Protein AF-A0A972RUY9-F1 (afdb_monomer_lite)

Radius of gyration: 34.72 Å; chains: 1; bounding box: 82×69×97 Å

Structure (mmCIF, N/CA/C/O backbone):
data_AF-A0A972RUY9-F1
#
_entry.id   AF-A0A972RUY9-F1
#
loop_
_atom_site.group_PDB
_atom_site.id
_atom_site.type_symbol
_atom_site.label_atom_id
_atom_site.label_alt_id
_atom_site.label_comp_id
_atom_site.label_asym_id
_atom_site.label_entity_id
_atom_site.label_seq_id
_atom_site.pdbx_PDB_ins_code
_atom_site.Cartn_x
_atom_site.Cartn_y
_atom_site.Cartn_z
_atom_site.occupancy
_atom_site.B_iso_or_equiv
_atom_site.auth_seq_id
_atom_site.auth_comp_id
_atom_site.auth_asym_id
_atom_site.auth_atom_id
_atom_site.pdbx_PDB_model_num
ATOM 1 N N . MET A 1 1 ? 33.510 -17.857 -9.169 1.00 31.09 1 MET A N 1
ATOM 2 C CA . MET A 1 1 ? 32.583 -18.906 -9.642 1.00 31.09 1 MET A CA 1
ATOM 3 C C . MET A 1 1 ? 31.710 -18.471 -10.835 1.00 31.09 1 MET A C 1
ATOM 5 O O . MET A 1 1 ? 30.741 -19.145 -11.116 1.00 31.09 1 MET A O 1
ATOM 9 N N . LEU A 1 2 ? 32.041 -17.381 -11.554 1.00 25.84 2 LEU A N 1
ATOM 10 C CA . LEU A 1 2 ? 31.354 -16.941 -12.793 1.00 25.84 2 LEU A CA 1
ATOM 11 C C . LEU A 1 2 ? 32.218 -17.132 -14.059 1.00 25.84 2 LEU A C 1
ATOM 13 O O . LEU A 1 2 ? 31.739 -16.978 -15.173 1.00 25.84 2 LEU A O 1
ATOM 17 N N . LEU A 1 3 ? 33.503 -17.462 -13.887 1.00 27.72 3 LEU A N 1
ATOM 18 C CA . LEU A 1 3 ? 34.463 -17.673 -14.979 1.00 27.72 3 LEU A CA 1
ATOM 19 C C . LEU A 1 3 ? 34.591 -19.149 -15.393 1.00 27.72 3 LEU A C 1
ATOM 21 O O . LEU A 1 3 ? 35.039 -19.421 -16.500 1.00 27.72 3 LEU A O 1
ATOM 25 N N . GLU A 1 4 ? 34.181 -20.097 -14.544 1.00 27.47 4 GLU A N 1
ATOM 26 C CA . GLU A 1 4 ? 34.282 -21.536 -14.849 1.00 27.47 4 GLU A CA 1
ATOM 27 C C . GLU A 1 4 ? 33.115 -22.063 -15.697 1.00 27.47 4 GLU A C 1
ATOM 29 O O . GLU A 1 4 ? 33.315 -22.981 -16.488 1.00 27.47 4 GLU A O 1
ATOM 34 N N . GLU A 1 5 ? 31.929 -21.447 -15.643 1.00 30.69 5 GLU A N 1
ATOM 35 C CA . GLU A 1 5 ? 30.787 -21.861 -16.480 1.00 30.69 5 GLU A CA 1
ATOM 36 C C . GLU A 1 5 ? 30.923 -21.439 -17.953 1.00 30.69 5 GLU A C 1
ATOM 38 O O . GLU A 1 5 ? 30.366 -22.091 -18.835 1.00 30.69 5 GLU A O 1
ATOM 43 N N . ALA A 1 6 ? 31.738 -20.422 -18.259 1.00 30.80 6 ALA A N 1
ATOM 44 C CA . ALA A 1 6 ? 32.006 -20.014 -19.641 1.00 30.80 6 ALA A CA 1
ATOM 45 C C . ALA A 1 6 ? 32.796 -21.078 -20.434 1.00 30.80 6 ALA A C 1
ATOM 47 O O . ALA A 1 6 ? 32.641 -21.179 -21.649 1.00 30.80 6 ALA A O 1
ATOM 48 N N . ASN A 1 7 ? 33.594 -21.913 -19.755 1.00 29.72 7 ASN A N 1
ATOM 49 C CA . ASN A 1 7 ? 34.344 -22.997 -20.397 1.00 29.72 7 ASN A CA 1
ATOM 50 C C . ASN A 1 7 ? 33.511 -24.272 -20.612 1.00 29.72 7 ASN A C 1
ATOM 52 O O . ASN A 1 7 ? 33.866 -25.086 -21.462 1.00 29.72 7 ASN A O 1
ATOM 56 N N . ALA A 1 8 ? 32.394 -24.454 -19.900 1.00 31.39 8 ALA A N 1
ATOM 57 C CA . ALA A 1 8 ? 31.561 -25.652 -20.040 1.00 31.39 8 ALA A CA 1
ATOM 58 C C . ALA A 1 8 ? 30.694 -25.633 -21.318 1.00 31.39 8 ALA A C 1
ATOM 60 O O . ALA A 1 8 ? 30.441 -26.683 -21.913 1.00 31.39 8 ALA A O 1
ATOM 61 N N . LEU A 1 9 ? 30.319 -24.441 -21.802 1.00 35.56 9 LEU A N 1
ATOM 62 C CA . LEU A 1 9 ? 29.545 -24.243 -23.040 1.00 35.56 9 LEU A CA 1
ATOM 63 C C . LEU A 1 9 ? 30.316 -24.592 -24.329 1.00 35.56 9 LEU A C 1
ATOM 65 O O . LEU A 1 9 ? 29.702 -24.768 -25.378 1.00 35.56 9 LEU A O 1
ATOM 69 N N . MET A 1 10 ? 31.641 -24.751 -24.257 1.00 33.53 10 MET A N 1
ATOM 70 C CA . MET A 1 10 ? 32.507 -25.098 -25.396 1.00 33.53 10 MET A CA 1
ATOM 71 C C . MET A 1 10 ? 32.479 -26.591 -25.779 1.00 33.53 10 MET A C 1
ATOM 73 O O . MET A 1 10 ? 33.136 -26.980 -26.741 1.00 33.53 10 MET A O 1
ATOM 77 N N . SER A 1 11 ? 31.750 -27.441 -25.044 1.00 29.92 11 SER A N 1
ATOM 78 C CA . SER A 1 11 ? 31.793 -28.905 -25.222 1.00 29.92 11 SER A CA 1
ATOM 79 C C . SER A 1 11 ? 30.543 -29.535 -25.852 1.00 29.92 11 SER A C 1
ATOM 81 O O . SER A 1 11 ? 30.475 -30.757 -25.977 1.00 29.92 11 SER A O 1
ATOM 83 N N . SER A 1 12 ? 29.566 -28.736 -26.300 1.00 29.39 12 SER A N 1
ATOM 84 C CA . SER A 1 12 ? 28.441 -29.270 -27.082 1.00 29.39 12 SER A CA 1
ATOM 85 C C . SER A 1 12 ? 28.885 -29.566 -28.524 1.00 29.39 12 SER A C 1
ATOM 87 O O . SER A 1 12 ? 29.447 -28.679 -29.170 1.00 29.39 12 SER A O 1
ATOM 89 N N . PRO A 1 13 ? 28.595 -30.756 -29.088 1.00 32.22 13 PRO A N 1
ATOM 90 C CA . PRO A 1 13 ? 28.830 -31.064 -30.502 1.00 32.22 13 PRO A CA 1
ATOM 91 C C . PRO A 1 13 ? 28.149 -30.084 -31.476 1.00 32.22 13 PRO A C 1
ATOM 93 O O . PRO A 1 13 ? 28.573 -29.971 -32.624 1.00 32.22 13 PRO A O 1
ATOM 96 N N . GLU A 1 14 ? 27.142 -29.328 -31.022 1.00 35.09 14 GLU A N 1
ATOM 97 C CA . GLU A 1 14 ? 26.501 -28.261 -31.804 1.00 35.09 14 GLU A CA 1
ATOM 98 C C . GLU A 1 14 ? 27.379 -27.001 -31.942 1.00 35.09 14 GLU A C 1
ATOM 100 O O . GLU A 1 14 ? 27.220 -26.245 -32.898 1.00 35.09 14 GLU A O 1
ATOM 105 N N . ALA A 1 15 ? 28.353 -26.785 -31.048 1.00 38.06 15 ALA A N 1
ATOM 106 C CA . ALA A 1 15 ? 29.253 -25.629 -31.090 1.00 38.06 15 ALA A CA 1
ATOM 107 C C . ALA A 1 15 ? 30.312 -25.732 -32.205 1.00 38.06 15 ALA A C 1
ATOM 109 O O . ALA A 1 15 ? 30.800 -24.716 -32.699 1.00 38.06 15 ALA A O 1
ATOM 110 N N . ILE A 1 16 ? 30.644 -26.949 -32.650 1.00 30.31 16 ILE A N 1
ATOM 111 C CA . ILE A 1 16 ? 31.709 -27.184 -33.640 1.00 30.31 16 ILE A CA 1
ATOM 112 C C . ILE A 1 16 ? 31.227 -26.891 -35.074 1.00 30.31 16 ILE A C 1
ATOM 114 O O . ILE A 1 16 ? 32.028 -26.512 -35.927 1.00 30.31 16 ILE A O 1
ATOM 118 N N . ALA A 1 17 ? 29.917 -26.947 -35.343 1.00 29.67 17 ALA A N 1
ATOM 119 C CA . ALA A 1 17 ? 29.358 -26.577 -36.649 1.00 29.67 17 ALA A CA 1
ATOM 120 C C . ALA A 1 17 ? 29.263 -25.050 -36.877 1.00 29.67 17 ALA A C 1
ATOM 122 O O . ALA A 1 17 ? 29.143 -24.607 -38.018 1.00 29.67 17 ALA A O 1
ATOM 123 N N . TYR A 1 18 ? 29.374 -24.235 -35.821 1.00 35.00 18 TYR A N 1
ATOM 124 C CA . TYR A 1 18 ? 29.310 -22.764 -35.884 1.00 35.00 18 TYR A CA 1
ATOM 125 C C . TYR A 1 18 ? 30.666 -22.080 -36.157 1.00 35.00 18 TYR A C 1
ATOM 127 O O . TYR A 1 18 ? 30.738 -20.854 -36.256 1.00 35.00 18 TYR A O 1
ATOM 135 N N . ALA A 1 19 ? 31.753 -22.843 -36.303 1.00 28.08 19 ALA A N 1
ATOM 136 C CA . ALA A 1 19 ? 33.115 -22.304 -36.311 1.00 28.08 19 ALA A CA 1
ATOM 137 C C . ALA A 1 19 ? 33.636 -21.787 -37.673 1.00 28.08 19 ALA A C 1
ATOM 139 O O . ALA A 1 19 ? 34.748 -21.268 -37.719 1.00 28.08 19 ALA A O 1
ATOM 140 N N . VAL A 1 20 ? 32.880 -21.882 -38.779 1.00 32.59 20 VAL A N 1
ATOM 141 C CA . VAL A 1 20 ? 33.387 -21.503 -40.128 1.00 32.59 20 VAL A CA 1
ATOM 142 C C . VAL A 1 20 ? 32.794 -20.188 -40.676 1.00 32.59 20 VAL A C 1
ATOM 144 O O . VAL A 1 20 ? 33.172 -19.727 -41.747 1.00 32.59 20 VAL A O 1
ATOM 147 N N . ALA A 1 21 ? 31.951 -19.495 -39.909 1.00 33.62 21 ALA A N 1
ATOM 148 C CA . ALA A 1 21 ? 31.555 -18.107 -40.181 1.00 33.62 21 ALA A CA 1
ATOM 149 C C . ALA A 1 21 ? 31.358 -17.359 -38.853 1.00 33.62 21 ALA A C 1
ATOM 151 O O . ALA A 1 21 ? 30.263 -16.922 -38.503 1.00 33.62 21 ALA A O 1
ATOM 152 N N . SER A 1 22 ? 32.411 -17.304 -38.036 1.00 36.72 22 SER A N 1
ATOM 153 C CA . SER A 1 22 ? 32.317 -16.788 -36.672 1.00 36.72 22 SER A CA 1
ATOM 154 C C . SER A 1 22 ? 32.218 -15.259 -36.663 1.00 36.72 22 SER A C 1
ATOM 156 O O . SER A 1 22 ? 33.230 -14.553 -36.676 1.00 36.72 22 SER A O 1
ATOM 158 N N . PHE A 1 23 ? 30.989 -14.744 -36.579 1.00 41.22 23 PHE A N 1
ATOM 159 C CA . PHE A 1 23 ? 30.731 -13.451 -35.947 1.00 41.22 23 PHE A CA 1
ATOM 160 C C . PHE A 1 23 ? 31.454 -13.426 -34.586 1.00 41.22 23 PHE A C 1
ATOM 162 O O . PHE A 1 23 ? 31.333 -14.390 -33.825 1.00 41.22 23 PHE A O 1
ATOM 169 N N . PRO A 1 24 ? 32.219 -12.372 -34.248 1.00 39.03 24 PRO A N 1
ATOM 170 C CA . PRO A 1 24 ? 32.956 -12.332 -32.995 1.00 39.03 24 PRO A CA 1
ATOM 171 C C . PRO A 1 24 ? 31.986 -12.440 -31.813 1.00 39.03 24 PRO A C 1
ATOM 173 O O . PRO A 1 24 ? 31.132 -11.565 -31.605 1.00 39.03 24 PRO A O 1
ATOM 176 N N . MET A 1 25 ? 32.157 -13.532 -31.058 1.00 41.66 25 MET A N 1
ATOM 177 C CA . MET A 1 25 ? 31.460 -13.891 -29.822 1.00 41.66 25 MET A CA 1
ATOM 178 C C . MET A 1 25 ? 31.017 -12.663 -29.017 1.00 41.66 25 MET A C 1
ATOM 180 O O . MET A 1 25 ? 31.740 -11.675 -28.839 1.00 41.66 25 MET A O 1
ATOM 184 N N . LEU A 1 26 ? 29.787 -12.714 -28.522 1.00 44.06 26 LEU A N 1
ATOM 185 C CA . LEU A 1 26 ? 29.166 -11.690 -27.691 1.00 44.06 26 LEU A CA 1
ATOM 186 C C . LEU A 1 26 ? 29.838 -11.646 -26.305 1.00 44.06 26 LEU A C 1
ATOM 188 O O . LEU A 1 26 ? 29.294 -12.136 -25.331 1.00 44.06 26 LEU A O 1
ATOM 192 N N . VAL A 1 27 ? 31.030 -11.043 -26.209 1.00 40.34 27 VAL A N 1
ATOM 193 C CA . VAL A 1 27 ? 31.776 -10.868 -24.941 1.00 40.34 27 VAL A CA 1
ATOM 194 C C . VAL A 1 27 ? 30.997 -10.029 -23.910 1.00 40.34 27 VAL A C 1
ATOM 196 O O . VAL A 1 27 ? 31.255 -10.118 -22.718 1.00 40.34 27 VAL A O 1
ATOM 199 N N . ASN A 1 28 ? 29.985 -9.271 -24.341 1.00 42.72 28 ASN A N 1
ATOM 200 C CA . ASN A 1 28 ? 29.025 -8.630 -23.449 1.00 42.72 28 ASN A CA 1
ATOM 201 C C . ASN A 1 28 ? 27.665 -9.310 -23.583 1.00 42.72 28 ASN A C 1
ATOM 203 O O . ASN A 1 28 ? 26.848 -8.906 -24.410 1.00 42.72 28 ASN A O 1
ATOM 207 N N . ILE A 1 29 ? 27.458 -10.338 -22.769 1.00 50.31 29 ILE A N 1
ATOM 208 C CA . ILE A 1 29 ? 26.248 -11.161 -22.781 1.00 50.31 29 ILE A CA 1
ATOM 209 C C . ILE A 1 29 ? 25.020 -10.330 -22.373 1.00 50.31 29 ILE A C 1
ATOM 211 O O . ILE A 1 29 ? 23.941 -10.584 -22.887 1.00 50.31 29 ILE A O 1
ATOM 215 N N . TYR A 1 30 ? 25.183 -9.279 -21.557 1.00 50.47 30 TYR A N 1
ATOM 216 C CA . TYR A 1 30 ? 24.085 -8.431 -21.084 1.00 50.47 30 TYR A CA 1
ATOM 217 C C . TYR A 1 30 ? 24.137 -7.005 -21.658 1.00 50.47 30 TYR A C 1
ATOM 219 O O . TYR A 1 30 ? 25.187 -6.354 -21.763 1.00 50.47 30 TYR A O 1
ATOM 227 N N . ALA A 1 31 ? 22.968 -6.522 -22.076 1.00 52.47 31 ALA A N 1
ATOM 228 C CA . ALA A 1 31 ? 22.729 -5.136 -22.434 1.00 52.47 31 ALA A CA 1
ATOM 229 C C . ALA A 1 31 ? 22.052 -4.440 -21.245 1.00 52.47 31 ALA A C 1
ATOM 231 O O . ALA A 1 31 ? 20.879 -4.680 -20.984 1.00 52.47 31 ALA A O 1
ATOM 232 N N . ASP A 1 32 ? 22.822 -3.623 -20.531 1.00 59.75 32 ASP A N 1
ATOM 233 C CA . ASP A 1 32 ? 22.400 -2.896 -19.326 1.00 59.75 32 ASP A CA 1
ATOM 234 C C . ASP A 1 32 ? 21.688 -1.566 -19.673 1.00 59.75 32 ASP A C 1
ATOM 236 O O . ASP A 1 32 ? 22.369 -0.683 -20.219 1.00 59.75 32 ASP A O 1
ATOM 240 N N . PRO A 1 33 ? 20.361 -1.424 -19.452 1.00 64.12 33 PRO A N 1
ATOM 241 C CA . PRO A 1 33 ? 19.615 -0.177 -19.678 1.00 64.12 33 PRO A CA 1
ATOM 242 C C . PRO A 1 33 ? 19.889 0.886 -18.598 1.00 64.12 33 PRO A C 1
ATOM 244 O O . PRO A 1 33 ? 20.401 0.568 -17.524 1.00 64.12 33 PRO A O 1
ATOM 247 N N . ILE A 1 34 ? 19.546 2.155 -18.847 1.00 72.88 34 ILE A N 1
ATOM 248 C CA . ILE A 1 34 ? 19.753 3.233 -17.856 1.00 72.88 34 ILE A CA 1
ATOM 249 C C . ILE A 1 34 ? 18.819 3.030 -16.655 1.00 72.88 34 ILE A C 1
ATOM 251 O O . ILE A 1 34 ? 19.239 3.143 -15.500 1.00 72.88 34 ILE A O 1
ATOM 255 N N . LEU A 1 35 ? 17.574 2.625 -16.917 1.00 78.56 35 LEU A N 1
ATOM 256 C CA . LEU A 1 35 ? 16.583 2.284 -15.900 1.00 78.56 35 LEU A CA 1
ATOM 257 C C . LEU A 1 35 ? 16.846 0.924 -15.232 1.00 78.56 35 LEU A C 1
ATOM 259 O O . LEU A 1 35 ? 16.070 0.489 -14.390 1.00 78.56 35 LEU A O 1
ATOM 263 N N . GLN A 1 36 ? 17.958 0.238 -15.511 1.00 77.19 36 GLN A N 1
ATOM 264 C CA . GLN A 1 36 ? 18.258 -1.039 -14.853 1.00 77.19 36 GLN A CA 1
ATOM 265 C C . GLN A 1 36 ? 18.349 -0.920 -13.332 1.00 77.19 36 GLN A C 1
ATOM 267 O O . GLN A 1 36 ? 18.000 -1.860 -12.628 1.00 77.19 36 GLN A O 1
ATOM 272 N N . LYS A 1 37 ? 18.785 0.231 -12.808 1.00 79.56 37 LYS A N 1
ATOM 273 C CA . LYS A 1 37 ? 18.912 0.453 -11.358 1.00 79.56 37 LYS A CA 1
ATOM 274 C C . LYS A 1 37 ? 17.586 0.305 -10.610 1.00 79.56 37 LYS A C 1
ATOM 276 O O . LYS A 1 37 ? 17.582 -0.096 -9.451 1.00 79.56 37 LYS A O 1
ATOM 281 N N . ILE A 1 38 ? 16.472 0.600 -11.278 1.00 82.25 38 ILE A N 1
ATOM 282 C CA . ILE A 1 38 ? 15.129 0.489 -10.700 1.00 82.25 38 ILE A CA 1
ATOM 283 C C . ILE A 1 38 ? 14.490 -0.888 -10.930 1.00 82.25 38 ILE A C 1
ATOM 285 O O . ILE A 1 38 ? 13.403 -1.158 -10.418 1.00 82.25 38 ILE A O 1
ATOM 289 N N . VAL A 1 39 ? 15.157 -1.772 -11.679 1.00 83.19 39 VAL A N 1
ATOM 290 C CA . VAL A 1 39 ? 14.651 -3.093 -12.058 1.00 83.19 39 VAL A CA 1
ATOM 291 C C . VAL A 1 39 ? 15.467 -4.177 -11.366 1.00 83.19 39 VAL A C 1
ATOM 293 O O . VAL A 1 39 ? 16.694 -4.191 -11.403 1.00 83.19 39 VAL A O 1
ATOM 296 N N . THR A 1 40 ? 14.792 -5.157 -10.772 1.00 83.25 40 THR A N 1
ATOM 297 C CA . THR A 1 40 ? 15.484 -6.360 -10.292 1.00 83.25 40 THR A CA 1
ATOM 298 C C . THR A 1 40 ? 15.693 -7.314 -11.465 1.00 83.25 40 THR A C 1
ATOM 300 O O . THR A 1 40 ? 14.725 -7.733 -12.097 1.00 83.25 40 THR A O 1
ATOM 303 N N . VAL A 1 41 ? 16.943 -7.653 -11.781 1.00 81.88 41 VAL A N 1
ATOM 304 C CA . VAL A 1 41 ? 17.268 -8.561 -12.892 1.00 81.88 41 VAL A CA 1
ATOM 305 C C . VAL A 1 41 ? 17.397 -9.991 -12.386 1.00 81.88 41 VAL A C 1
ATOM 307 O O . VAL A 1 41 ? 18.144 -10.250 -11.444 1.00 81.88 41 VAL A O 1
ATOM 310 N N . TYR A 1 42 ? 16.696 -10.922 -13.030 1.00 81.56 42 TYR A N 1
ATOM 311 C CA . TYR A 1 42 ? 16.734 -12.339 -12.697 1.00 81.56 42 TYR A CA 1
ATOM 312 C C . TYR A 1 42 ? 17.019 -13.197 -13.938 1.00 81.56 42 TYR A C 1
ATOM 314 O O . TYR A 1 42 ? 16.192 -13.233 -14.854 1.00 81.56 42 TYR A O 1
ATOM 322 N N . PRO A 1 43 ? 18.173 -13.882 -14.009 1.00 80.69 43 PRO A N 1
ATOM 323 C CA . PRO A 1 43 ? 18.443 -14.836 -15.076 1.00 80.69 43 PRO A CA 1
ATOM 324 C C . PRO A 1 43 ? 17.638 -16.127 -14.860 1.00 80.69 43 PRO A C 1
ATOM 326 O O . PRO A 1 43 ? 17.496 -16.599 -13.733 1.00 80.69 43 PRO A O 1
ATOM 329 N N . THR A 1 44 ? 17.114 -16.705 -15.940 1.00 78.31 44 THR A N 1
ATOM 330 C CA . THR A 1 44 ? 16.403 -17.992 -15.928 1.00 78.31 44 THR A CA 1
ATOM 331 C C . THR A 1 44 ? 16.886 -18.869 -17.074 1.00 78.31 44 THR A C 1
ATOM 333 O O . THR A 1 44 ? 17.113 -18.376 -18.172 1.00 78.31 44 THR A O 1
ATOM 336 N N . ASP A 1 45 ? 16.955 -20.180 -16.850 1.00 76.81 45 ASP A N 1
ATOM 337 C CA . ASP A 1 45 ? 17.234 -21.172 -17.900 1.00 76.81 45 ASP A CA 1
ATOM 338 C C . ASP A 1 45 ? 15.951 -21.741 -18.525 1.00 76.81 45 ASP A C 1
ATOM 340 O O . ASP A 1 45 ? 15.990 -22.655 -19.353 1.00 76.81 45 ASP A O 1
ATOM 344 N N . LYS A 1 46 ? 14.784 -21.227 -18.120 1.00 79.56 46 LYS A N 1
ATOM 345 C CA . LYS A 1 46 ? 13.471 -21.677 -18.594 1.00 79.56 46 LYS A CA 1
ATOM 346 C C . LYS A 1 46 ? 12.711 -20.531 -19.265 1.00 79.56 46 LYS A C 1
ATOM 348 O O . LYS A 1 46 ? 12.683 -19.438 -18.698 1.00 79.56 46 LYS A O 1
ATOM 353 N N . PRO A 1 47 ? 12.034 -20.786 -20.403 1.00 78.38 47 PRO A N 1
ATOM 354 C CA . PRO A 1 47 ? 11.243 -19.772 -21.103 1.00 78.38 47 PRO A CA 1
ATOM 355 C C . PRO A 1 47 ? 9.976 -19.379 -20.334 1.00 78.38 47 PRO A C 1
ATOM 357 O O . PRO A 1 47 ? 9.467 -18.284 -20.524 1.00 78.38 47 PRO A O 1
ATOM 360 N N . VAL A 1 48 ? 9.474 -20.244 -19.447 1.00 82.94 48 VAL A N 1
ATOM 361 C CA . VAL A 1 48 ? 8.304 -19.967 -18.605 1.00 82.94 48 VAL A CA 1
ATOM 362 C C . VAL A 1 48 ? 8.682 -20.133 -17.138 1.00 82.94 48 VAL A C 1
ATOM 364 O O . VAL A 1 48 ? 9.317 -21.124 -16.763 1.00 82.94 48 VAL A O 1
ATOM 367 N N . MET A 1 49 ? 8.286 -19.166 -16.312 1.00 81.94 49 MET A N 1
ATOM 368 C CA . MET A 1 49 ? 8.541 -19.153 -14.873 1.00 81.94 49 MET A CA 1
ATOM 369 C C . MET A 1 49 ? 7.302 -18.687 -14.110 1.00 81.94 49 MET A C 1
ATOM 371 O O . MET A 1 49 ? 6.701 -17.677 -14.457 1.00 81.94 49 MET A O 1
ATOM 375 N N . SER A 1 50 ? 6.968 -19.382 -13.025 1.00 82.38 50 SER A N 1
ATOM 376 C CA . SER A 1 50 ? 5.919 -18.961 -12.095 1.00 82.38 50 SER A CA 1
ATOM 377 C C . SER A 1 50 ? 6.547 -18.259 -10.894 1.00 82.38 50 SER A C 1
ATOM 379 O O . SER A 1 50 ? 7.396 -18.831 -10.206 1.00 82.38 50 SER A O 1
ATOM 381 N N . ILE A 1 51 ? 6.123 -17.029 -10.615 1.00 81.38 51 ILE A N 1
ATOM 382 C CA . ILE A 1 51 ? 6.587 -16.240 -9.471 1.00 81.38 51 ILE A CA 1
ATOM 383 C C . ILE A 1 51 ? 5.552 -16.360 -8.349 1.00 81.38 51 ILE A C 1
ATOM 385 O O . ILE A 1 51 ? 4.474 -15.763 -8.451 1.00 81.38 51 ILE A O 1
ATOM 389 N N . PRO A 1 52 ? 5.846 -17.098 -7.262 1.00 74.69 52 PRO A N 1
ATOM 390 C CA . PRO A 1 52 ? 4.930 -17.201 -6.141 1.00 74.69 52 PRO A CA 1
ATOM 391 C C . PRO A 1 52 ? 4.953 -15.921 -5.301 1.00 74.69 52 PRO A C 1
ATOM 393 O O . PRO A 1 52 ? 6.003 -15.438 -4.866 1.00 74.69 52 PRO A O 1
ATOM 396 N N . ARG A 1 53 ? 3.766 -15.408 -4.995 1.00 71.69 53 ARG A N 1
ATOM 397 C CA . ARG A 1 53 ? 3.540 -14.339 -4.028 1.00 71.69 53 ARG A CA 1
ATOM 398 C C . ARG A 1 53 ? 2.766 -14.882 -2.856 1.00 71.69 53 ARG A C 1
ATOM 400 O O . ARG A 1 53 ? 1.624 -15.320 -2.973 1.00 71.69 53 ARG A O 1
ATOM 407 N N . LEU A 1 54 ? 3.395 -14.795 -1.696 1.00 71.06 54 LEU A N 1
ATOM 408 C CA . LEU A 1 54 ? 2.738 -15.114 -0.449 1.00 71.06 54 LEU A CA 1
ATOM 409 C C . LEU A 1 54 ? 2.179 -13.824 0.146 1.00 71.06 54 LEU A C 1
ATOM 411 O O . LEU A 1 54 ? 2.930 -12.938 0.557 1.00 71.06 54 LEU A O 1
ATOM 415 N N . ARG A 1 55 ? 0.851 -13.711 0.164 1.00 72.69 55 ARG A N 1
ATOM 416 C CA . ARG A 1 55 ? 0.132 -12.624 0.832 1.00 72.69 55 ARG A CA 1
ATOM 417 C C . ARG A 1 55 ? -0.607 -13.199 2.029 1.00 72.69 55 ARG A C 1
ATOM 419 O O . ARG A 1 55 ? -1.238 -14.246 1.931 1.00 72.69 55 ARG A O 1
ATOM 426 N N . TRP A 1 56 ? -0.548 -12.525 3.169 1.00 78.81 56 TRP A N 1
ATOM 427 C CA . TRP A 1 56 ? -1.299 -12.942 4.346 1.00 78.81 56 TRP A CA 1
ATOM 428 C C . TRP A 1 56 ? -2.630 -12.194 4.409 1.00 78.81 56 TRP A C 1
ATOM 430 O O . TRP A 1 56 ? -2.688 -10.978 4.222 1.00 78.81 56 TRP A O 1
ATOM 440 N N . THR A 1 57 ? -3.717 -12.927 4.649 1.00 84.06 57 THR A N 1
ATOM 441 C CA . THR A 1 57 ? -5.062 -12.354 4.794 1.00 84.06 57 THR A CA 1
ATOM 442 C C . THR A 1 57 ? -5.612 -12.682 6.175 1.00 84.06 57 THR A C 1
ATOM 444 O O . THR A 1 57 ? -5.521 -13.818 6.645 1.00 84.06 57 THR A O 1
ATOM 447 N N . ALA A 1 58 ? -6.162 -11.673 6.841 1.00 86.88 58 ALA A N 1
ATOM 448 C CA . ALA A 1 58 ? -6.818 -11.779 8.126 1.00 86.88 58 ALA A CA 1
ATOM 449 C C . ALA A 1 58 ? -8.334 -11.690 7.934 1.00 86.88 58 ALA A C 1
ATOM 451 O O . ALA A 1 58 ? -8.842 -10.722 7.375 1.00 86.88 58 ALA A O 1
ATOM 452 N N . LYS A 1 59 ? -9.056 -12.689 8.436 1.00 89.31 59 LYS A N 1
ATOM 453 C CA . LYS A 1 59 ? -10.512 -12.694 8.591 1.00 89.31 59 LYS A CA 1
ATOM 454 C C . LYS A 1 59 ? -10.844 -12.227 9.998 1.00 89.31 59 LYS A C 1
ATOM 456 O O . LYS A 1 59 ? -10.494 -12.908 10.963 1.00 89.31 59 LYS A O 1
ATOM 461 N N . ILE A 1 60 ? -11.519 -11.093 10.118 1.00 89.00 60 ILE A N 1
ATOM 462 C CA . ILE A 1 60 ? -12.147 -10.654 11.362 1.00 89.00 60 ILE A CA 1
ATOM 463 C C . ILE A 1 60 ? -13.572 -11.198 11.346 1.00 89.00 60 ILE A C 1
ATOM 465 O O . ILE A 1 60 ? -14.365 -10.836 10.481 1.00 89.00 60 ILE A O 1
ATOM 469 N N . ILE A 1 61 ? -13.866 -12.107 12.272 1.00 89.06 61 ILE A N 1
ATOM 470 C CA . ILE A 1 61 ? -15.197 -12.684 12.446 1.00 89.06 61 ILE A CA 1
ATOM 471 C C . ILE A 1 61 ? -15.838 -11.978 13.635 1.00 89.06 61 ILE A C 1
ATOM 473 O O . ILE A 1 61 ? -15.312 -12.061 14.745 1.00 89.06 61 ILE A O 1
ATOM 477 N N . ASP A 1 62 ? -16.951 -11.292 13.408 1.00 85.94 62 ASP A N 1
ATOM 478 C CA . ASP A 1 62 ? -17.696 -10.581 14.452 1.00 85.94 62 ASP A CA 1
ATOM 479 C C . ASP A 1 62 ? -18.436 -11.562 15.385 1.00 85.94 62 ASP A C 1
ATOM 481 O O . ASP A 1 62 ? -18.506 -12.766 15.113 1.00 85.94 62 ASP A O 1
ATOM 485 N N . GLU A 1 63 ? -19.023 -11.095 16.490 1.00 83.81 63 GLU A N 1
ATOM 486 C CA . GLU A 1 63 ? -19.778 -11.964 17.414 1.00 83.81 63 GLU A CA 1
ATOM 487 C C . GLU A 1 63 ? -21.006 -12.618 16.782 1.00 83.81 63 GLU A C 1
ATOM 489 O O . GLU A 1 63 ? -21.417 -13.702 17.196 1.00 83.81 63 GLU A O 1
ATOM 494 N N . LYS A 1 64 ? -21.553 -11.987 15.739 1.00 83.94 64 LYS A N 1
ATOM 495 C CA . LYS A 1 64 ? -22.689 -12.499 14.965 1.00 83.94 64 LYS A CA 1
ATOM 496 C C . LYS A 1 64 ? -22.270 -13.457 13.845 1.00 83.94 64 LYS A C 1
ATOM 498 O O . LYS A 1 64 ? -23.128 -14.037 13.194 1.00 83.94 64 LYS A O 1
ATOM 503 N N . GLY A 1 65 ? -20.965 -13.644 13.624 1.00 82.31 65 GLY A N 1
ATOM 504 C CA . GLY A 1 65 ? -20.427 -14.507 12.568 1.00 82.31 65 GLY A CA 1
ATOM 505 C C . GLY A 1 65 ? -20.190 -13.815 11.222 1.00 82.31 65 GLY A C 1
ATOM 506 O O . GLY A 1 65 ? -19.764 -14.476 10.279 1.00 82.31 65 GLY A O 1
ATOM 507 N N . ASN A 1 66 ? -20.414 -12.501 11.126 1.00 87.56 66 ASN A N 1
ATOM 508 C CA . ASN A 1 66 ? -20.086 -11.730 9.925 1.00 87.56 66 ASN A CA 1
ATOM 509 C C . ASN A 1 66 ? -18.569 -11.686 9.722 1.00 87.56 66 ASN A C 1
ATOM 511 O O . ASN A 1 66 ? -17.827 -11.441 10.673 1.00 87.56 66 ASN A O 1
ATOM 515 N N . VAL A 1 67 ? -18.116 -11.907 8.488 1.00 88.62 67 VAL A N 1
ATOM 516 C CA . VAL A 1 67 ? -16.690 -11.998 8.155 1.00 88.62 67 VAL A CA 1
ATOM 517 C C . VAL A 1 67 ? -16.265 -10.781 7.347 1.00 88.62 67 VAL A C 1
ATOM 519 O O . VAL A 1 67 ? -16.879 -10.458 6.335 1.00 88.62 67 VAL A O 1
ATOM 522 N N . GLN A 1 68 ? -15.181 -10.141 7.774 1.00 86.81 68 GLN A N 1
ATOM 523 C CA . GLN A 1 68 ? -14.485 -9.116 7.003 1.00 86.81 68 GLN A CA 1
ATOM 524 C C . GLN A 1 68 ? -13.044 -9.551 6.749 1.00 86.81 68 GLN A C 1
ATOM 526 O O . GLN A 1 68 ? -12.355 -9.999 7.667 1.00 86.81 68 GLN A O 1
ATOM 531 N N . GLU A 1 69 ? -12.589 -9.421 5.506 1.00 84.38 69 GLU A N 1
ATOM 532 C CA . GLU A 1 69 ? -11.249 -9.822 5.083 1.00 84.38 69 GLU A CA 1
ATOM 533 C C . GLU A 1 69 ? -10.357 -8.612 4.839 1.00 84.38 69 GLU A C 1
ATOM 535 O O . GLU A 1 69 ? -10.739 -7.663 4.159 1.00 84.38 69 GLU A O 1
ATOM 540 N N . TYR A 1 70 ? -9.147 -8.676 5.385 1.00 81.25 70 TYR A N 1
ATOM 541 C CA . TYR A 1 70 ? -8.144 -7.630 5.268 1.00 81.25 70 TYR A CA 1
ATOM 542 C C . TYR A 1 70 ? -6.777 -8.233 4.968 1.00 81.25 70 TYR A C 1
ATOM 544 O O . TYR A 1 70 ? -6.386 -9.238 5.560 1.00 81.25 70 TYR A O 1
ATOM 552 N N . MET A 1 71 ? -6.017 -7.602 4.077 1.00 73.25 71 MET A N 1
ATOM 553 C CA . MET A 1 71 ? -4.617 -7.963 3.856 1.00 73.25 71 MET A CA 1
ATOM 554 C C . MET A 1 71 ? -3.748 -7.475 5.020 1.00 73.25 71 MET A C 1
ATOM 556 O O . MET A 1 71 ? -3.985 -6.395 5.564 1.00 73.25 71 MET A O 1
ATOM 560 N N . PHE A 1 72 ? -2.750 -8.271 5.415 1.00 68.44 72 PHE A N 1
ATOM 561 C CA . PHE A 1 72 ? -1.855 -7.933 6.522 1.00 68.44 72 PHE A CA 1
ATOM 562 C C . PHE A 1 72 ? -0.414 -8.419 6.298 1.00 68.44 72 PHE A C 1
ATOM 564 O O . PHE A 1 72 ? -0.210 -9.342 5.511 1.00 68.44 72 PHE A O 1
ATOM 571 N N . PRO A 1 73 ? 0.591 -7.847 6.988 1.00 65.00 73 PRO A N 1
ATOM 572 C CA . PRO A 1 73 ? 0.508 -6.720 7.927 1.00 65.00 73 PRO A CA 1
ATOM 573 C C . PRO A 1 73 ? 0.080 -5.411 7.242 1.00 65.00 73 PRO A C 1
ATOM 575 O O . PRO A 1 73 ? 0.387 -5.189 6.079 1.00 65.00 73 PRO A O 1
ATOM 578 N N . THR A 1 74 ? -0.656 -4.554 7.954 1.00 67.88 74 THR A N 1
ATOM 579 C CA . THR A 1 74 ? -1.045 -3.220 7.467 1.00 67.88 74 THR A CA 1
ATOM 580 C C . THR A 1 74 ? -1.030 -2.210 8.610 1.00 67.88 74 THR A C 1
ATOM 582 O O . THR A 1 74 ? -1.382 -2.549 9.742 1.00 67.88 74 THR A O 1
ATOM 585 N N . ALA A 1 75 ? -0.622 -0.972 8.323 1.00 63.66 75 ALA A N 1
ATOM 586 C CA . ALA A 1 75 ? -0.642 0.131 9.285 1.00 63.66 75 ALA A CA 1
ATOM 587 C C . ALA A 1 75 ? -1.908 1.004 9.186 1.00 63.66 75 ALA A C 1
ATOM 589 O O . ALA A 1 75 ? -2.099 1.904 10.002 1.00 63.66 75 ALA A O 1
ATOM 590 N N . THR A 1 76 ? -2.775 0.773 8.195 1.00 66.06 76 THR A N 1
ATOM 591 C CA . THR A 1 76 ? -3.951 1.628 7.939 1.00 66.06 76 THR A CA 1
ATOM 592 C C . THR A 1 76 ? -5.124 1.303 8.851 1.00 66.06 76 THR A C 1
ATOM 594 O O . THR A 1 76 ? -5.957 2.161 9.145 1.00 66.06 76 THR A O 1
ATOM 597 N N . ARG A 1 77 ? -5.205 0.050 9.300 1.00 72.50 77 ARG A N 1
ATOM 598 C CA . ARG A 1 77 ? -6.296 -0.460 10.119 1.00 72.50 77 ARG A CA 1
ATOM 599 C C . ARG A 1 77 ? -5.777 -1.449 11.134 1.00 72.50 77 ARG A C 1
ATOM 601 O O . ARG A 1 77 ? -4.813 -2.176 10.920 1.00 72.50 77 ARG A O 1
ATOM 608 N N . MET A 1 78 ? -6.465 -1.495 12.259 1.00 80.44 78 MET A N 1
ATOM 609 C CA . MET A 1 78 ? -6.141 -2.430 13.314 1.00 80.44 78 MET A CA 1
ATOM 610 C C . MET A 1 78 ? -6.927 -3.728 13.104 1.00 80.44 78 MET A C 1
ATOM 612 O O . MET A 1 78 ? -8.153 -3.733 13.084 1.00 80.44 78 MET A O 1
ATOM 616 N N . ILE A 1 79 ? -6.204 -4.842 13.005 1.00 85.25 79 ILE A N 1
ATOM 617 C CA . ILE A 1 79 ? -6.770 -6.167 12.728 1.00 85.25 79 ILE A CA 1
ATOM 618 C C . ILE A 1 79 ? -7.187 -6.841 14.032 1.00 85.25 79 ILE A C 1
ATOM 620 O O . ILE A 1 79 ? -6.473 -7.669 14.601 1.00 85.25 79 ILE A O 1
ATOM 624 N N . ARG A 1 80 ? -8.328 -6.414 14.564 1.00 83.94 80 ARG A N 1
ATOM 625 C CA . ARG A 1 80 ? -8.943 -6.943 15.786 1.00 83.94 80 ARG A CA 1
ATOM 626 C C . ARG A 1 80 ? -10.461 -6.779 15.684 1.00 83.94 80 ARG A C 1
ATOM 628 O O . ARG A 1 80 ? -10.885 -5.904 14.940 1.00 83.94 80 ARG A O 1
ATOM 635 N N . PRO A 1 81 ? -11.258 -7.532 16.463 1.00 86.00 81 PRO A N 1
ATOM 636 C CA . PRO A 1 81 ? -12.692 -7.290 16.551 1.00 86.00 81 PRO A CA 1
ATOM 637 C C . PRO A 1 81 ? -12.978 -5.832 16.923 1.00 86.00 81 PRO A C 1
ATOM 639 O O . PRO A 1 81 ? -12.204 -5.212 17.676 1.00 86.00 81 PRO A O 1
ATOM 642 N N . ASP A 1 82 ? -14.070 -5.307 16.377 1.00 85.69 82 ASP A N 1
ATOM 643 C CA . ASP A 1 82 ? -14.472 -3.918 16.552 1.00 85.69 82 ASP A CA 1
ATOM 644 C C . ASP A 1 82 ? -14.877 -3.607 17.994 1.00 85.69 82 ASP A C 1
ATOM 646 O O . ASP A 1 82 ? -15.164 -4.484 18.816 1.00 85.69 82 ASP A O 1
ATOM 650 N N . PHE A 1 83 ? -14.869 -2.315 18.322 1.00 89.31 83 PHE A N 1
ATOM 651 C CA . PHE A 1 83 ? -15.407 -1.856 19.595 1.00 89.31 83 PHE A CA 1
ATOM 652 C C . PHE A 1 83 ? -16.930 -1.965 19.602 1.00 89.31 83 PHE A C 1
ATOM 654 O O . PHE A 1 83 ? -17.593 -1.563 18.650 1.00 89.31 83 PHE A O 1
ATOM 661 N N . LYS A 1 84 ? -17.472 -2.433 20.722 1.00 90.31 84 LYS A N 1
ATOM 662 C CA . LYS A 1 84 ? -18.895 -2.381 21.033 1.00 90.31 84 LYS A CA 1
ATOM 663 C C . LYS A 1 84 ? -19.130 -1.214 21.981 1.00 90.31 84 LYS A C 1
ATOM 665 O O . LYS A 1 84 ? -18.372 -1.047 22.939 1.00 90.31 84 LYS A O 1
ATOM 670 N N . GLN A 1 85 ? -20.116 -0.386 21.657 1.00 92.31 85 GLN A N 1
ATOM 671 C CA . GLN A 1 85 ? -20.437 0.837 22.382 1.00 92.31 85 GLN A CA 1
ATOM 672 C C . GLN A 1 85 ? -21.955 0.974 22.476 1.00 92.31 85 GLN A C 1
ATOM 674 O O . GLN A 1 85 ? -22.625 1.000 21.446 1.00 92.31 85 GLN A O 1
ATOM 679 N N . PHE A 1 86 ? -22.485 0.987 23.696 1.00 92.50 86 PHE A N 1
ATOM 680 C CA . PHE A 1 86 ? -23.920 1.095 23.964 1.00 92.50 86 PHE A CA 1
ATOM 681 C C . PHE A 1 86 ? -24.173 1.576 25.396 1.00 92.50 86 PHE A C 1
ATOM 683 O O . PHE A 1 86 ? -23.272 1.582 26.239 1.00 92.50 86 PHE A O 1
ATOM 690 N N . LYS A 1 87 ? -25.413 2.002 25.651 1.00 92.81 87 LYS A N 1
ATOM 691 C CA . LYS A 1 87 ? -25.869 2.540 26.934 1.00 92.81 87 LYS A CA 1
ATOM 692 C C . LYS A 1 87 ? -26.490 1.440 27.795 1.00 92.81 87 LYS A C 1
ATOM 694 O O . LYS A 1 87 ? -27.329 0.695 27.300 1.00 92.81 87 LYS A O 1
ATOM 699 N N . VAL A 1 88 ? -26.111 1.368 29.067 1.00 93.38 88 VAL A N 1
ATOM 700 C CA . VAL A 1 88 ? -26.567 0.363 30.039 1.00 93.38 88 VAL A CA 1
ATOM 701 C C . VAL A 1 88 ? -27.211 1.007 31.261 1.00 93.38 88 VAL A C 1
ATOM 703 O O . VAL A 1 88 ? -26.840 2.111 31.652 1.00 93.38 88 VAL A O 1
ATOM 706 N N . ALA A 1 89 ? -28.168 0.314 31.878 1.00 93.19 89 ALA A N 1
ATOM 707 C CA . ALA A 1 89 ? -28.774 0.736 33.141 1.00 93.19 89 ALA A CA 1
ATOM 708 C C . ALA A 1 89 ? -27.780 0.643 34.318 1.00 93.19 89 ALA A C 1
ATOM 710 O O . ALA A 1 89 ? -26.654 0.164 34.165 1.00 93.19 89 ALA A O 1
ATOM 711 N N . THR A 1 90 ? -28.199 1.087 35.507 1.00 91.31 90 THR A N 1
ATOM 712 C CA . THR A 1 90 ? -27.416 1.037 36.763 1.00 91.31 90 THR A CA 1
ATOM 713 C C . THR A 1 90 ? -26.958 -0.365 37.156 1.00 91.31 90 THR A C 1
ATOM 715 O O . THR A 1 90 ? -25.909 -0.517 37.776 1.00 91.31 90 THR A O 1
ATOM 718 N N . SER A 1 91 ? -27.706 -1.394 36.762 1.00 92.31 91 SER A N 1
ATOM 719 C CA . SER A 1 91 ? -27.304 -2.796 36.834 1.00 92.31 91 SER A CA 1
ATOM 720 C C . SER A 1 91 ? -27.672 -3.473 35.522 1.00 92.31 91 SER A C 1
ATOM 722 O O . SER A 1 91 ? -28.836 -3.449 35.121 1.00 92.31 91 SER A O 1
ATOM 724 N N . ALA A 1 92 ? -26.687 -4.040 34.833 1.00 92.12 92 ALA A N 1
ATOM 725 C CA . ALA A 1 92 ? -26.898 -4.686 33.543 1.00 92.12 92 ALA A CA 1
ATOM 726 C C . ALA A 1 92 ? -25.907 -5.829 33.315 1.00 92.12 92 ALA A C 1
ATOM 728 O O . ALA A 1 92 ? -24.864 -5.927 33.967 1.00 92.12 92 ALA A O 1
ATOM 729 N N . ASN A 1 93 ? -26.220 -6.687 32.344 1.00 91.12 93 ASN A N 1
ATOM 730 C CA . ASN A 1 93 ? -25.286 -7.689 31.851 1.00 91.12 93 ASN A CA 1
ATOM 731 C C . ASN A 1 93 ? -24.861 -7.352 30.418 1.00 91.12 93 ASN A C 1
ATOM 733 O O . ASN A 1 93 ? -25.668 -7.379 29.494 1.00 91.12 93 ASN A O 1
ATOM 737 N N . LEU A 1 94 ? -23.571 -7.083 30.230 1.00 90.31 94 LEU A N 1
ATOM 738 C CA . LEU A 1 94 ? -22.995 -6.651 28.958 1.00 90.31 94 LEU A CA 1
ATOM 739 C C . LEU A 1 94 ? -23.144 -7.687 27.834 1.00 90.31 94 LEU A C 1
ATOM 741 O O . LEU A 1 94 ? -23.221 -7.306 26.669 1.00 90.31 94 LEU A O 1
ATOM 745 N N . TYR A 1 95 ? -23.187 -8.984 28.157 1.00 89.75 95 TYR A N 1
ATOM 746 C CA . TYR A 1 95 ? -23.423 -10.036 27.164 1.00 89.75 95 TYR A CA 1
ATOM 747 C C . TYR A 1 95 ? -24.894 -10.082 26.738 1.00 89.75 95 TYR A C 1
ATOM 749 O O . TYR A 1 95 ? -25.180 -10.214 25.549 1.00 89.75 95 TYR A O 1
ATOM 757 N N . ALA A 1 96 ? -25.817 -9.915 27.692 1.00 88.00 96 ALA A N 1
ATOM 758 C CA . ALA A 1 96 ? -27.252 -9.890 27.416 1.00 88.00 96 ALA A CA 1
ATOM 759 C C . ALA A 1 96 ? -27.641 -8.696 26.532 1.00 88.00 96 ALA A C 1
ATOM 761 O O . ALA A 1 96 ? -28.358 -8.876 25.553 1.00 88.00 96 ALA A O 1
ATOM 762 N N . GLU A 1 97 ? -27.092 -7.512 26.813 1.00 87.69 97 GLU A N 1
ATOM 763 C CA . GLU A 1 97 ? -27.304 -6.302 26.002 1.00 87.69 97 GLU A CA 1
ATOM 764 C C . GLU A 1 97 ? -26.779 -6.452 24.564 1.00 87.69 97 GLU A C 1
ATOM 766 O O . GLU A 1 97 ? -27.338 -5.905 23.616 1.00 87.69 97 GLU A O 1
ATOM 771 N N . LEU A 1 98 ? -25.721 -7.245 24.373 1.00 85.25 98 LEU A N 1
ATOM 772 C CA . LEU A 1 98 ? -25.192 -7.583 23.050 1.00 85.25 98 LEU A CA 1
ATOM 773 C C . LEU A 1 98 ? -25.940 -8.737 22.361 1.00 85.25 98 LEU A C 1
ATOM 775 O O . LEU A 1 98 ? -25.679 -9.011 21.187 1.00 85.25 98 LEU A O 1
ATOM 779 N N . GLY A 1 99 ? -26.848 -9.420 23.062 1.00 85.38 99 GLY A N 1
ATOM 780 C CA . GLY A 1 99 ? -27.554 -10.599 22.560 1.00 85.38 99 GLY A CA 1
ATOM 781 C C . GLY A 1 99 ? -26.646 -11.816 22.354 1.00 85.38 99 GLY A C 1
ATOM 782 O O . GLY A 1 99 ? -26.896 -12.621 21.457 1.00 85.38 99 GLY A O 1
ATOM 783 N N . VAL A 1 100 ? -25.573 -11.947 23.143 1.00 86.44 100 VAL A N 1
ATOM 784 C CA . VAL A 1 100 ? -24.611 -13.057 23.049 1.00 86.44 100 VAL A CA 1
ATOM 785 C C . VAL A 1 100 ? -24.614 -13.920 24.309 1.00 86.44 100 VAL A C 1
ATOM 787 O O . VAL A 1 100 ? -24.840 -13.437 25.417 1.00 86.44 100 VAL A O 1
ATOM 790 N N . ALA A 1 101 ? -24.349 -15.219 24.150 1.00 83.69 101 ALA A N 1
ATOM 791 C CA . ALA A 1 101 ? -24.305 -16.149 25.271 1.00 83.69 101 ALA A CA 1
ATOM 792 C C . ALA A 1 101 ? -23.089 -15.884 26.176 1.00 83.69 101 ALA A C 1
ATOM 794 O O . ALA A 1 101 ? -21.964 -15.682 25.711 1.00 83.69 101 ALA A O 1
ATOM 795 N N . LYS A 1 102 ? -23.312 -15.927 27.492 1.00 78.56 102 LYS A N 1
ATOM 796 C CA . LYS A 1 102 ? -22.244 -15.874 28.496 1.00 78.56 102 LYS A CA 1
ATOM 797 C C . LYS A 1 102 ? -21.382 -17.142 28.398 1.00 78.56 102 LYS A C 1
ATOM 799 O O . LYS A 1 102 ? -21.918 -18.243 28.379 1.00 78.56 102 LYS A O 1
ATOM 804 N N . GLY A 1 103 ? -20.056 -16.983 28.364 1.00 82.62 103 GLY A N 1
ATOM 805 C CA . GLY A 1 103 ? -19.075 -18.081 28.277 1.00 82.62 103 GLY A CA 1
ATOM 806 C C . GLY A 1 103 ? -18.484 -18.289 26.878 1.00 82.62 103 GLY A C 1
ATOM 807 O O . GLY A 1 103 ? -17.304 -18.625 26.753 1.00 82.62 103 GLY A O 1
ATOM 808 N N . ASP A 1 104 ? -19.262 -17.980 25.841 1.00 84.62 104 ASP A N 1
ATOM 809 C CA . ASP A 1 104 ? -18.835 -18.004 24.436 1.00 84.62 104 ASP A CA 1
ATOM 810 C C . ASP A 1 104 ? -17.838 -16.889 24.101 1.00 84.62 104 ASP A C 1
ATOM 812 O O . ASP A 1 104 ? -17.036 -17.005 23.170 1.00 84.62 104 ASP A O 1
ATOM 816 N N . PHE A 1 105 ? -17.890 -15.796 24.860 1.00 88.81 105 PHE A N 1
ATOM 817 C CA . PHE A 1 105 ? -17.084 -14.604 24.655 1.00 88.81 105 PHE A CA 1
ATOM 818 C C . PHE A 1 105 ? -16.449 -14.144 25.965 1.00 88.81 105 PHE A C 1
ATOM 820 O O . PHE A 1 105 ? -16.978 -14.377 27.049 1.00 88.81 105 PHE A O 1
ATOM 827 N N . ARG A 1 106 ? -15.318 -13.449 25.844 1.00 88.50 106 ARG A N 1
ATOM 828 C CA . ARG A 1 106 ? -14.617 -12.768 26.936 1.00 88.50 106 ARG A CA 1
ATOM 829 C C . ARG A 1 106 ? -14.518 -11.276 26.648 1.00 88.50 106 ARG A C 1
ATOM 831 O O . ARG A 1 106 ? -14.137 -10.879 25.542 1.00 88.50 106 ARG A O 1
ATOM 838 N N . ILE A 1 107 ? -14.805 -10.447 27.645 1.00 89.19 107 ILE A N 1
ATOM 839 C CA . ILE A 1 107 ? -14.627 -8.996 27.556 1.00 89.19 107 ILE A CA 1
ATOM 840 C C . ILE A 1 107 ? -13.159 -8.640 27.799 1.00 89.19 107 ILE A C 1
ATOM 842 O O . ILE A 1 107 ? -12.490 -9.154 28.696 1.00 89.19 107 ILE A O 1
ATOM 846 N N . SER A 1 108 ? -12.625 -7.736 26.984 1.00 87.75 108 SER A N 1
ATOM 847 C CA . SER A 1 108 ? -11.250 -7.274 27.124 1.00 87.75 108 SER A CA 1
ATOM 848 C C . SER A 1 108 ? -11.111 -6.216 28.214 1.00 87.75 108 SER A C 1
ATOM 850 O O . SER A 1 108 ? -11.461 -5.057 27.988 1.00 87.75 108 SER A O 1
ATOM 852 N N . LYS A 1 109 ? -10.491 -6.587 29.344 1.00 87.06 109 LYS A N 1
ATOM 853 C CA . LYS A 1 109 ? -10.174 -5.658 30.449 1.00 87.06 109 LYS A CA 1
ATOM 854 C C . LYS A 1 109 ? -9.423 -4.411 29.967 1.00 87.06 109 LYS A C 1
ATOM 856 O O . LYS A 1 109 ? -9.787 -3.294 30.294 1.00 87.06 109 LYS A O 1
ATOM 861 N N . ARG A 1 110 ? -8.430 -4.598 29.086 1.00 84.38 110 ARG A N 1
ATOM 862 C CA . ARG A 1 110 ? -7.609 -3.511 28.513 1.00 84.38 110 ARG A CA 1
ATOM 863 C C . ARG A 1 110 ? -8.415 -2.494 27.701 1.00 84.38 110 ARG A C 1
ATOM 865 O O . ARG A 1 110 ? -7.985 -1.358 27.539 1.00 84.38 110 ARG A O 1
ATOM 872 N N . ASN A 1 111 ? -9.508 -2.924 27.078 1.00 86.69 111 ASN A N 1
ATOM 873 C CA . ASN A 1 111 ? -10.253 -2.096 26.137 1.00 86.69 111 ASN A CA 1
ATOM 874 C C . ASN A 1 111 ? -11.571 -1.570 26.705 1.00 86.69 111 ASN A C 1
ATOM 876 O O . ASN A 1 111 ? -12.246 -0.835 25.988 1.00 86.69 111 ASN A O 1
ATOM 880 N N . PHE A 1 112 ? -11.913 -1.928 27.944 1.00 91.50 112 PHE A N 1
ATOM 881 C CA . PHE A 1 112 ? -13.099 -1.440 28.629 1.00 91.50 112 PHE A CA 1
ATOM 882 C C . PHE A 1 112 ? -12.896 -0.009 29.129 1.00 91.50 112 PHE A C 1
ATOM 884 O O . PHE A 1 112 ? -11.890 0.304 29.767 1.00 91.50 112 PHE A O 1
ATOM 891 N N . LYS A 1 113 ? -13.867 0.853 28.840 1.00 93.06 113 LYS A N 1
ATOM 892 C CA . LYS A 1 113 ? -13.952 2.218 29.353 1.00 93.06 113 LYS A CA 1
ATOM 893 C C . LYS A 1 113 ? -15.389 2.713 29.349 1.00 93.06 113 LYS A C 1
ATOM 895 O O . LYS A 1 113 ? -16.193 2.282 28.525 1.00 93.06 113 LYS A O 1
ATOM 900 N N . VAL A 1 114 ? -15.671 3.660 30.224 1.00 92.56 114 VAL A N 1
ATOM 901 C CA . VAL A 1 114 ? -16.906 4.446 30.225 1.00 92.56 114 VAL A CA 1
ATOM 902 C C . VAL A 1 114 ? -16.672 5.718 29.411 1.00 92.56 114 VAL A C 1
ATOM 904 O O . VAL A 1 114 ? -15.587 6.290 29.508 1.00 92.56 114 VAL A O 1
ATOM 907 N N . VAL A 1 115 ? -17.640 6.111 28.577 1.00 93.75 115 VAL A N 1
ATOM 908 C CA . VAL A 1 115 ? -17.519 7.224 27.608 1.00 93.75 115 VAL A CA 1
ATOM 909 C C . VAL A 1 115 ? -18.482 8.379 27.899 1.00 93.75 115 VAL A C 1
ATOM 911 O O . VAL A 1 115 ? -18.176 9.538 27.617 1.00 93.75 115 VAL A O 1
ATOM 914 N N . SER A 1 116 ? -19.657 8.088 28.443 1.00 92.50 116 SER A N 1
ATOM 915 C CA . SER A 1 116 ? -20.619 9.116 28.832 1.00 92.50 116 SER A CA 1
ATOM 916 C C . SER A 1 116 ? -21.602 8.571 29.862 1.00 92.50 116 SER A C 1
ATOM 918 O O . SER A 1 116 ? -21.708 7.356 30.055 1.00 92.50 116 SER A O 1
ATOM 920 N N . VAL A 1 117 ? -22.300 9.473 30.544 1.00 93.19 117 VAL A N 1
ATOM 921 C CA . VAL A 1 117 ? -23.388 9.161 31.477 1.00 93.19 117 VAL A CA 1
ATOM 922 C C . VAL A 1 117 ? -24.589 10.012 31.099 1.00 93.19 117 VAL A C 1
ATOM 924 O O . VAL A 1 117 ? -24.462 11.220 30.925 1.00 93.19 117 VAL A O 1
ATOM 927 N N . ASP A 1 118 ? -25.753 9.384 31.009 1.00 92.25 118 ASP A N 1
ATOM 928 C CA . ASP A 1 118 ? -27.041 10.058 30.977 1.00 92.25 118 ASP A CA 1
ATOM 929 C C . ASP A 1 118 ? -27.545 10.223 32.411 1.00 92.25 118 ASP A C 1
ATOM 931 O O . ASP A 1 118 ? -27.730 9.245 33.148 1.00 92.25 118 ASP A O 1
ATOM 935 N N . VAL A 1 119 ? -27.784 11.471 32.792 1.00 90.50 119 VAL A N 1
ATOM 936 C CA . VAL A 1 119 ? -28.368 11.855 34.075 1.00 90.50 119 VAL A CA 1
ATOM 937 C C . VAL A 1 119 ? -29.710 12.532 33.849 1.00 90.50 119 VAL A C 1
ATOM 939 O O . VAL A 1 119 ? -29.861 13.351 32.947 1.00 90.50 119 VAL A O 1
ATOM 942 N N . LYS A 1 120 ? -30.692 12.184 34.678 1.00 90.62 120 LYS A N 1
ATOM 943 C CA . LYS A 1 120 ? -31.989 12.856 34.749 1.00 90.62 120 LYS A CA 1
ATOM 944 C C . LYS A 1 120 ? -31.892 14.016 35.723 1.00 90.62 120 LYS A C 1
ATOM 946 O O . LYS A 1 120 ? -31.606 13.790 36.899 1.00 90.62 120 LYS A O 1
ATOM 951 N N . VAL A 1 121 ? -32.146 15.219 35.233 1.00 89.00 121 VAL A N 1
ATOM 952 C CA . VAL A 1 121 ? -32.227 16.444 36.026 1.00 89.00 121 VAL A CA 1
ATOM 953 C C . VAL A 1 121 ? -33.701 16.774 36.228 1.00 89.00 121 VAL A C 1
ATOM 955 O O . VAL A 1 121 ? -34.446 16.889 35.256 1.00 89.00 121 VAL A O 1
ATOM 958 N N . ASP A 1 122 ? -34.118 16.883 37.485 1.00 87.38 122 ASP A N 1
ATOM 959 C CA . ASP A 1 122 ? -35.472 17.245 37.889 1.00 87.38 122 ASP A CA 1
ATOM 960 C C . ASP A 1 122 ? -35.456 18.590 38.624 1.00 87.38 122 ASP A C 1
ATOM 962 O O . ASP A 1 122 ? -34.780 18.752 39.646 1.00 87.38 122 ASP A O 1
ATOM 966 N N . ASP A 1 123 ? -36.205 19.543 38.071 1.00 82.00 123 ASP A N 1
ATOM 967 C CA . ASP A 1 123 ? -36.406 20.900 38.598 1.00 82.00 123 ASP A CA 1
ATOM 968 C C . ASP A 1 123 ? -37.774 21.037 39.309 1.00 82.00 123 ASP A C 1
ATOM 970 O O . ASP A 1 123 ? -38.311 22.126 39.490 1.00 82.00 123 ASP A O 1
ATOM 974 N N . GLY A 1 124 ? -38.426 19.909 39.628 1.00 75.94 124 GLY A N 1
ATOM 975 C CA . GLY A 1 124 ? -39.729 19.841 40.301 1.00 75.94 124 GLY A CA 1
ATOM 976 C C . GLY A 1 124 ? -40.945 20.012 39.381 1.00 75.94 124 GLY A C 1
ATOM 977 O O . GLY A 1 124 ? -42.051 19.642 39.769 1.00 75.94 124 GLY A O 1
ATOM 978 N N . ASN A 1 125 ? -40.750 20.521 38.158 1.00 73.31 125 ASN A N 1
ATOM 979 C CA . ASN A 1 125 ? -41.799 20.689 37.138 1.00 73.31 125 ASN A CA 1
ATOM 980 C C . ASN A 1 125 ? -41.537 19.899 35.846 1.00 73.31 125 ASN A C 1
ATOM 982 O O . ASN A 1 125 ? -42.479 19.510 35.154 1.00 73.31 125 ASN A O 1
ATOM 986 N N . THR A 1 126 ? -40.269 19.679 35.496 1.00 79.06 126 THR A N 1
ATOM 987 C CA . THR A 1 126 ? -39.848 19.013 34.257 1.00 79.06 126 THR A CA 1
ATOM 988 C C . THR A 1 126 ? -38.623 18.152 34.510 1.00 79.06 126 THR A C 1
ATOM 990 O O . THR A 1 126 ? -37.696 18.582 35.195 1.00 79.06 126 THR A O 1
ATOM 993 N N . THR A 1 127 ? -38.600 16.970 33.898 1.00 83.88 127 THR A N 1
ATOM 994 C CA . THR A 1 127 ? -37.461 16.049 33.939 1.00 83.88 127 THR A CA 1
ATOM 995 C C . THR A 1 127 ? -36.755 16.045 32.584 1.00 83.88 127 THR A C 1
ATOM 997 O O . THR A 1 127 ? -37.370 15.705 31.572 1.00 83.88 127 THR A O 1
ATOM 1000 N N . GLU A 1 128 ? -35.470 16.389 32.552 1.00 88.38 128 GLU A N 1
ATOM 1001 C CA . GLU A 1 128 ? -34.644 16.386 31.336 1.00 88.38 128 GLU A CA 1
ATOM 1002 C C . GLU A 1 128 ? -33.518 15.349 31.446 1.00 88.38 128 GLU A C 1
ATOM 1004 O O . GLU A 1 128 ? -32.954 15.147 32.520 1.00 88.38 128 GLU A O 1
ATOM 1009 N N . ILE A 1 129 ? -33.189 14.668 30.342 1.00 88.25 129 ILE A N 1
ATOM 1010 C CA . ILE A 1 129 ? -32.049 13.742 30.277 1.00 88.25 129 ILE A CA 1
ATOM 1011 C C . ILE A 1 129 ? -30.865 14.473 29.650 1.00 88.25 129 ILE A C 1
ATOM 1013 O O . ILE A 1 129 ? -30.886 14.794 28.463 1.00 88.25 129 ILE A O 1
ATOM 1017 N N . VAL A 1 130 ? -29.813 14.670 30.437 1.00 87.94 130 VAL A N 1
ATOM 1018 C CA . VAL A 1 130 ? -28.576 15.331 30.020 1.00 87.94 130 VAL A CA 1
ATOM 1019 C C . VAL A 1 130 ? -27.481 14.280 29.848 1.00 87.94 130 VAL A C 1
ATOM 1021 O O . VAL A 1 130 ? -27.189 13.515 30.768 1.00 87.94 130 VAL A O 1
ATOM 1024 N N . ASN A 1 131 ? -26.860 14.236 28.667 1.00 89.81 131 ASN A N 1
ATOM 1025 C CA . ASN A 1 131 ? -25.681 13.405 28.421 1.00 89.81 131 ASN A CA 1
ATOM 1026 C C . ASN A 1 131 ? -24.416 14.182 28.798 1.00 89.81 131 ASN A C 1
ATOM 1028 O O . ASN A 1 131 ? -24.140 15.238 28.228 1.00 89.81 131 ASN A O 1
ATOM 1032 N N . VAL A 1 132 ? -23.638 13.644 29.734 1.00 89.56 132 VAL A N 1
ATOM 1033 C CA . VAL A 1 132 ? -22.363 14.222 30.162 1.00 89.56 132 VAL A CA 1
ATOM 1034 C C . VAL A 1 132 ? -21.220 13.310 29.704 1.00 89.56 132 VAL A C 1
ATOM 1036 O O . VAL A 1 132 ? -21.168 12.143 30.111 1.00 89.56 132 VAL A O 1
ATOM 1039 N N . PRO A 1 133 ? -20.300 13.793 28.848 1.00 89.56 133 PRO A N 1
ATOM 1040 C CA . PRO A 1 133 ? -19.168 12.999 28.392 1.00 89.56 133 PRO A CA 1
ATOM 1041 C C . PRO A 1 133 ? -18.163 12.810 29.530 1.00 89.56 133 PRO A C 1
ATOM 1043 O O . PRO A 1 133 ? -17.710 13.776 30.141 1.00 89.56 133 PRO A O 1
ATOM 1046 N N . ILE A 1 134 ? -17.779 11.561 29.789 1.00 90.06 134 ILE A N 1
ATOM 1047 C CA . ILE A 1 134 ? -16.789 11.209 30.813 1.00 90.06 134 ILE A CA 1
ATOM 1048 C C . ILE A 1 134 ? -15.838 10.145 30.289 1.00 90.06 134 ILE A C 1
ATOM 1050 O O . ILE A 1 134 ? -16.194 9.339 29.440 1.00 90.06 134 ILE A O 1
ATOM 1054 N N . ILE A 1 135 ? -14.617 10.083 30.811 1.00 90.44 135 ILE A N 1
ATOM 1055 C CA . ILE A 1 135 ? -13.709 8.979 30.493 1.00 90.44 135 ILE A CA 1
ATOM 1056 C C . ILE A 1 135 ? -13.241 8.357 31.799 1.00 90.44 135 ILE A C 1
ATOM 1058 O O . ILE A 1 135 ? -12.382 8.909 32.480 1.00 90.44 135 ILE A O 1
ATOM 1062 N N . ALA A 1 136 ? -13.799 7.189 32.122 1.00 90.56 136 ALA A N 1
ATOM 1063 C CA . ALA A 1 136 ? -13.367 6.378 33.255 1.00 90.56 136 ALA A CA 1
ATOM 1064 C C . ALA A 1 136 ? -12.814 5.036 32.765 1.00 90.56 136 ALA A C 1
ATOM 1066 O O . ALA A 1 136 ? -13.420 4.356 31.930 1.00 90.56 136 ALA A O 1
ATOM 1067 N N . LEU A 1 137 ? -11.647 4.661 33.284 1.00 90.94 137 LEU A N 1
ATOM 1068 C CA . LEU A 1 137 ? -11.005 3.376 33.025 1.00 90.94 137 LEU A CA 1
ATOM 1069 C C . LEU A 1 137 ? -11.245 2.456 34.220 1.00 90.94 137 LEU A C 1
ATOM 1071 O O . LEU A 1 137 ? -11.177 2.899 35.364 1.00 90.94 137 LEU A O 1
ATOM 1075 N N . ALA A 1 138 ? -11.514 1.181 33.947 1.00 90.25 138 ALA A N 1
ATOM 1076 C CA . ALA A 1 138 ? -11.604 0.185 35.004 1.00 90.25 138 ALA A CA 1
ATOM 1077 C C . ALA A 1 138 ? -10.204 -0.232 35.472 1.00 90.25 138 ALA A C 1
ATOM 1079 O O . ALA A 1 138 ? -9.292 -0.420 34.661 1.00 90.25 138 ALA A O 1
ATOM 1080 N N . ASP A 1 139 ? -10.048 -0.398 36.781 1.00 87.12 139 ASP A N 1
ATOM 1081 C CA . ASP A 1 139 ? -8.853 -0.963 37.391 1.00 87.12 139 ASP A CA 1
ATOM 1082 C C . ASP A 1 139 ? -8.744 -2.483 37.126 1.00 87.12 139 ASP A C 1
ATOM 1084 O O . ASP A 1 139 ? -9.595 -3.114 36.492 1.00 87.12 139 ASP A O 1
ATOM 1088 N N . ALA A 1 140 ? -7.679 -3.110 37.634 1.00 81.88 140 ALA A N 1
ATOM 1089 C CA . ALA A 1 140 ? -7.462 -4.551 37.476 1.00 81.88 140 ALA A CA 1
ATOM 1090 C C . ALA A 1 140 ? -8.561 -5.424 38.122 1.00 81.88 140 ALA A C 1
ATOM 1092 O O . ALA A 1 140 ? -8.744 -6.577 37.715 1.00 81.88 140 ALA A O 1
ATOM 1093 N N . ARG A 1 141 ? -9.275 -4.886 39.118 1.00 85.19 141 ARG A N 1
ATOM 1094 C CA . ARG A 1 141 ? -10.386 -5.528 39.834 1.00 85.19 141 ARG A CA 1
ATOM 1095 C C . ARG A 1 141 ? -11.747 -5.218 39.201 1.00 85.19 141 ARG A C 1
ATOM 1097 O O . ARG A 1 141 ? -12.738 -5.789 39.637 1.00 85.19 141 ARG A O 1
ATOM 1104 N N . GLY A 1 142 ? -11.786 -4.375 38.169 1.00 87.06 142 GLY A N 1
ATOM 1105 C CA . GLY A 1 142 ? -13.003 -3.975 37.475 1.00 87.06 142 GLY A CA 1
ATOM 1106 C C . GLY A 1 142 ? -13.710 -2.762 38.071 1.00 87.06 142 GLY A C 1
ATOM 1107 O O . GLY A 1 142 ? -14.775 -2.409 37.580 1.00 87.06 142 GLY A O 1
ATOM 1108 N N . ASN A 1 143 ? -13.154 -2.092 39.081 1.00 92.69 143 ASN A N 1
ATOM 1109 C CA . ASN A 1 143 ? -13.754 -0.874 39.624 1.00 92.69 143 ASN A CA 1
ATOM 1110 C C . ASN A 1 143 ? -13.404 0.328 38.753 1.00 92.69 143 ASN A C 1
ATOM 1112 O O . ASN A 1 143 ? -12.282 0.443 38.262 1.00 92.69 143 ASN A O 1
ATOM 1116 N N . PHE A 1 144 ? -14.341 1.252 38.597 1.00 92.94 144 PHE A N 1
ATOM 1117 C CA . PHE A 1 144 ? -14.116 2.522 37.923 1.00 92.94 144 PHE A CA 1
ATOM 1118 C C . PHE A 1 144 ? -14.757 3.652 38.720 1.00 92.94 144 PHE A C 1
ATOM 1120 O O . PHE A 1 144 ? -15.802 3.483 39.351 1.00 92.94 144 PHE A O 1
ATOM 1127 N N . ALA A 1 145 ? -14.125 4.819 38.671 1.00 92.06 145 ALA A N 1
ATOM 1128 C CA . ALA A 1 145 ? -14.660 6.033 39.251 1.00 92.06 145 ALA A CA 1
ATOM 1129 C C . ALA A 1 145 ? -14.297 7.238 38.383 1.00 92.06 145 ALA A C 1
ATOM 1131 O O . ALA A 1 145 ? -13.236 7.269 37.756 1.00 92.06 145 ALA A O 1
ATOM 1132 N N . TYR A 1 146 ? -15.189 8.218 38.362 1.00 91.62 146 TYR A N 1
ATOM 1133 C CA . TYR A 1 146 ? -14.955 9.546 37.824 1.00 91.62 146 TYR A CA 1
ATOM 1134 C C . TYR A 1 146 ? -15.455 10.557 38.851 1.00 91.62 146 TYR A C 1
ATOM 1136 O O . TYR A 1 146 ? -16.647 10.589 39.167 1.00 91.62 146 TYR A O 1
ATOM 1144 N N . ASP A 1 147 ? -14.522 11.327 39.397 1.00 88.12 147 ASP A N 1
ATOM 1145 C CA . ASP A 1 147 ? -14.787 12.354 40.398 1.00 88.12 147 ASP A CA 1
ATOM 1146 C C . ASP A 1 147 ? -15.022 13.709 39.718 1.00 88.12 147 ASP A C 1
ATOM 1148 O O . ASP A 1 147 ? -14.560 13.939 38.601 1.00 88.12 147 ASP A O 1
ATOM 1152 N N . ASN A 1 148 ? -15.704 14.618 40.417 1.00 86.75 148 ASN A N 1
ATOM 1153 C CA . ASN A 1 148 ? -15.952 15.996 39.983 1.00 86.75 148 ASN A CA 1
ATOM 1154 C C . ASN A 1 148 ? -16.752 16.123 38.673 1.00 86.75 148 ASN A C 1
ATOM 1156 O O . ASN A 1 148 ? -16.454 16.960 37.821 1.00 86.75 148 ASN A O 1
ATOM 1160 N N . LEU A 1 149 ? -17.792 15.304 38.512 1.00 87.19 149 LEU A N 1
ATOM 1161 C CA . LEU A 1 149 ? -18.771 15.464 37.444 1.00 87.19 149 LEU A CA 1
ATOM 1162 C C . LEU A 1 149 ? -19.611 16.722 37.692 1.00 87.19 149 LEU A C 1
ATOM 1164 O O . LEU A 1 149 ? -20.353 16.786 38.672 1.00 87.19 149 LEU A O 1
ATOM 1168 N N . VAL A 1 150 ? -19.536 17.675 36.767 1.00 86.38 150 VAL A N 1
ATOM 1169 C CA . VAL A 1 150 ? -20.419 18.846 36.721 1.00 86.38 150 VAL A CA 1
ATOM 1170 C C . VAL A 1 150 ? -21.492 18.591 35.670 1.00 86.38 150 VAL A C 1
ATOM 1172 O O . VAL A 1 150 ? -21.175 18.282 34.519 1.00 86.38 150 VAL A O 1
ATOM 1175 N N . VAL A 1 151 ? -22.759 18.691 36.067 1.00 85.56 151 VAL A N 1
ATOM 1176 C CA . VAL A 1 151 ? -23.894 18.476 35.163 1.00 85.56 151 VAL A CA 1
ATOM 1177 C C . VAL A 1 151 ? -24.303 19.817 34.551 1.00 85.56 151 VAL A C 1
ATOM 1179 O O . VAL A 1 151 ? -24.610 20.750 35.294 1.00 85.56 151 VAL A O 1
ATOM 1182 N N . PRO A 1 152 ? -24.314 19.952 33.213 1.00 84.06 152 PRO A N 1
ATOM 1183 C CA . PRO A 1 152 ? -24.789 21.166 32.560 1.00 84.06 152 PRO A CA 1
ATOM 1184 C C . PRO A 1 152 ? -26.220 21.512 32.994 1.00 84.06 152 PRO A C 1
ATOM 1186 O O . PRO A 1 152 ? -27.099 20.654 32.955 1.00 84.06 152 PRO A O 1
ATOM 1189 N N . GLY A 1 153 ? -26.454 22.766 33.391 1.00 79.94 153 GLY A N 1
ATOM 1190 C CA . GLY A 1 153 ? -27.778 23.248 33.808 1.00 79.94 153 GLY A CA 1
ATOM 1191 C C . GLY A 1 153 ? -28.130 23.035 35.287 1.00 79.94 153 GLY A C 1
ATOM 1192 O O . GLY A 1 153 ? -29.275 23.305 35.658 1.00 79.94 153 GLY A O 1
ATOM 1193 N N . VAL A 1 154 ? -27.166 22.580 36.099 1.00 83.44 154 VAL A N 1
ATOM 1194 C CA . VAL A 1 154 ? -27.244 22.472 37.566 1.00 83.44 154 VAL A CA 1
ATOM 1195 C C . VAL A 1 154 ? -26.160 23.364 38.179 1.00 83.44 154 VAL A C 1
ATOM 1197 O O . VAL A 1 154 ? -24.975 23.179 37.895 1.00 83.44 154 VAL A O 1
ATOM 1200 N N . GLU A 1 155 ? -26.540 24.335 39.007 1.00 82.94 155 GLU A N 1
ATOM 1201 C CA . GLU A 1 155 ? -25.598 25.209 39.713 1.00 82.94 155 GLU A CA 1
ATOM 1202 C C . GLU A 1 155 ? -25.160 24.580 41.047 1.00 82.94 155 GLU A C 1
ATOM 1204 O O . GLU A 1 155 ? -25.969 24.062 41.816 1.00 82.94 155 GLU A O 1
ATOM 1209 N N . GLY A 1 156 ? -23.850 24.599 41.323 1.00 80.19 156 GLY A N 1
ATOM 1210 C CA . GLY A 1 156 ? -23.259 24.120 42.584 1.00 80.19 156 GLY A CA 1
ATOM 1211 C C . GLY A 1 156 ? -23.206 22.596 42.777 1.00 80.19 156 GLY A C 1
ATOM 1212 O O . GLY A 1 156 ? -22.565 22.130 43.712 1.00 80.19 156 GLY A O 1
ATOM 1213 N N . GLY A 1 157 ? -23.834 21.806 41.901 1.00 84.44 157 GLY A N 1
ATOM 1214 C CA . GLY A 1 157 ? -23.857 20.346 42.013 1.00 84.44 157 GLY A CA 1
ATOM 1215 C C . GLY A 1 157 ? -22.561 19.681 41.542 1.00 84.44 157 GLY A C 1
ATOM 1216 O O . GLY A 1 157 ? -22.215 19.761 40.361 1.00 84.44 157 GLY A O 1
ATOM 1217 N N . VAL A 1 158 ? -21.885 18.958 42.441 1.00 88.00 158 VAL A N 1
ATOM 1218 C CA . VAL A 1 158 ? -20.713 18.127 42.120 1.00 88.00 158 VAL A CA 1
ATOM 1219 C C . VAL A 1 158 ? -21.035 16.666 42.403 1.00 88.00 158 VAL A C 1
ATOM 1221 O O . VAL A 1 158 ? -21.391 16.294 43.523 1.00 88.00 158 VAL A O 1
ATOM 1224 N N . TYR A 1 159 ? -20.873 15.814 41.393 1.00 90.94 159 TYR A N 1
ATOM 1225 C CA . TYR A 1 159 ? -21.217 14.396 41.475 1.00 90.94 159 TYR A CA 1
ATOM 1226 C C . TYR A 1 159 ? -20.006 13.499 41.204 1.00 90.94 159 TYR A C 1
ATOM 1228 O O . TYR A 1 159 ? -19.019 13.891 40.583 1.00 90.94 159 TYR A O 1
ATOM 1236 N N . LYS A 1 160 ? -20.092 12.254 41.658 1.00 91.06 160 LYS A N 1
ATOM 1237 C CA . LYS A 1 160 ? -19.139 11.180 41.393 1.00 91.06 160 LYS A CA 1
ATOM 1238 C C . LYS A 1 160 ? -19.860 10.020 40.743 1.00 91.06 160 LYS A C 1
ATOM 1240 O O . LYS A 1 160 ? -20.873 9.544 41.248 1.00 91.06 160 LYS A O 1
ATOM 1245 N N . VAL A 1 161 ? -19.306 9.515 39.654 1.00 91.81 161 VAL A N 1
ATOM 1246 C CA . VAL A 1 161 ? -19.759 8.265 39.040 1.00 91.81 161 VAL A CA 1
ATOM 1247 C C . VAL A 1 161 ? -18.842 7.172 39.547 1.00 91.81 161 VAL A C 1
ATOM 1249 O O . VAL A 1 161 ? -17.629 7.272 39.389 1.00 91.81 161 VAL A O 1
ATOM 1252 N N . GLN A 1 162 ? -19.395 6.131 40.158 1.00 93.44 162 GLN A N 1
ATOM 1253 C CA . GLN A 1 162 ? -18.612 4.984 40.613 1.00 93.44 162 GLN A CA 1
ATOM 1254 C C . GLN A 1 162 ? -19.338 3.680 40.318 1.00 93.44 162 GLN A C 1
ATOM 1256 O O . GLN A 1 162 ? -20.565 3.606 40.407 1.00 93.44 162 GLN A O 1
ATOM 1261 N N . GLY A 1 163 ? -18.581 2.644 39.985 1.00 93.56 163 GLY A N 1
ATOM 1262 C CA . GLY A 1 163 ? -19.133 1.331 39.701 1.00 93.56 163 GLY A CA 1
ATOM 1263 C C . GLY A 1 163 ? -18.073 0.249 39.622 1.00 93.56 163 GLY A C 1
ATOM 1264 O O . GLY A 1 163 ? -16.874 0.506 39.756 1.00 93.56 163 GLY A O 1
ATOM 1265 N N . SER A 1 164 ? -18.530 -0.974 39.395 1.00 93.81 164 SER A N 1
ATOM 1266 C CA . SER A 1 164 ? -17.678 -2.119 39.127 1.00 93.81 164 SER A CA 1
ATOM 1267 C C . SER A 1 164 ? -18.219 -2.945 37.966 1.00 93.81 164 SER A C 1
ATOM 1269 O O . SER A 1 164 ? -19.420 -2.998 37.698 1.00 93.81 164 SER A O 1
ATOM 1271 N N . VAL A 1 165 ? -17.303 -3.570 37.235 1.00 92.75 165 VAL A N 1
ATOM 1272 C CA . VAL A 1 165 ? -17.602 -4.544 36.193 1.00 92.75 165 VAL A CA 1
ATOM 1273 C C . VAL A 1 165 ? -16.885 -5.849 36.501 1.00 92.75 165 VAL A C 1
ATOM 1275 O O . VAL A 1 165 ? -15.664 -5.903 36.643 1.00 92.75 165 VAL A O 1
ATOM 1278 N N . ASP A 1 166 ? -17.648 -6.928 36.563 1.00 91.94 166 ASP A N 1
ATOM 1279 C CA . ASP A 1 166 ? -17.105 -8.273 36.561 1.00 91.94 166 ASP A CA 1
ATOM 1280 C C . ASP A 1 166 ? -16.945 -8.732 35.108 1.00 91.94 166 ASP A C 1
ATOM 1282 O O . ASP A 1 166 ? -17.916 -8.967 34.388 1.00 91.94 166 ASP A O 1
ATOM 1286 N N . PHE A 1 167 ? -15.698 -8.847 34.659 1.00 88.44 167 PHE A N 1
ATOM 1287 C CA . PHE A 1 167 ? -15.368 -9.219 33.284 1.00 88.44 167 PHE A CA 1
ATOM 1288 C C . PHE A 1 167 ? -15.670 -10.681 32.943 1.00 88.44 167 PHE A C 1
ATOM 1290 O O . PHE A 1 167 ? -15.866 -10.995 31.765 1.00 88.44 167 PHE A O 1
ATOM 1297 N N . ASP A 1 168 ? -15.709 -11.561 33.945 1.00 85.62 168 ASP A N 1
ATOM 1298 C CA . ASP A 1 168 ? -15.971 -12.984 33.741 1.00 85.62 168 ASP A CA 1
ATOM 1299 C C . ASP A 1 168 ? -17.475 -13.210 33.574 1.00 85.62 168 ASP A C 1
ATOM 1301 O O . ASP A 1 168 ? -17.918 -13.960 32.699 1.00 85.62 168 ASP A O 1
ATOM 1305 N N . THR A 1 169 ? -18.289 -12.499 34.361 1.00 86.00 169 THR A N 1
ATOM 1306 C CA . THR A 1 169 ? -19.750 -12.603 34.269 1.00 86.00 169 THR A CA 1
ATOM 1307 C C . THR A 1 169 ? -20.403 -11.591 33.333 1.00 86.00 169 THR A C 1
ATOM 1309 O O . THR A 1 169 ? -21.537 -11.820 32.901 1.00 86.00 169 THR A O 1
ATOM 1312 N N . GLY A 1 170 ? -19.692 -10.517 32.984 1.00 87.25 170 GLY A N 1
ATOM 1313 C CA . GLY A 1 170 ? -20.191 -9.383 32.207 1.00 87.25 170 GLY A CA 1
ATOM 1314 C C . GLY A 1 170 ? -21.141 -8.480 32.990 1.00 87.25 170 GLY A C 1
ATOM 1315 O O . GLY A 1 170 ? -21.823 -7.660 32.382 1.00 87.25 170 GLY A O 1
ATOM 1316 N N . THR A 1 171 ? -21.235 -8.650 34.309 1.00 91.56 171 THR A N 1
ATOM 1317 C CA . THR A 1 171 ? -22.144 -7.873 35.155 1.00 91.56 171 THR A CA 1
ATOM 1318 C C . THR A 1 171 ? -21.514 -6.524 35.451 1.00 91.56 171 THR A C 1
ATOM 1320 O O . THR A 1 171 ? -20.386 -6.469 35.934 1.00 91.56 171 THR A O 1
ATOM 1323 N N . ILE A 1 172 ? -22.236 -5.446 35.169 1.00 92.88 172 ILE A N 1
ATOM 1324 C CA . ILE A 1 172 ? -21.831 -4.088 35.518 1.00 92.88 172 ILE A CA 1
ATOM 1325 C C . ILE A 1 172 ? -22.843 -3.499 36.490 1.00 92.88 172 ILE A C 1
ATOM 1327 O O . ILE A 1 172 ? -24.049 -3.568 36.252 1.00 92.88 172 ILE A O 1
ATOM 1331 N N . THR A 1 173 ? -22.343 -2.916 37.573 1.00 93.81 173 THR A N 1
ATOM 1332 C CA . THR A 1 173 ? -23.139 -2.150 38.529 1.00 93.81 173 THR A CA 1
ATOM 1333 C C . THR A 1 173 ? -22.500 -0.790 38.741 1.00 93.81 173 THR A C 1
ATOM 1335 O O . THR A 1 173 ? -21.283 -0.669 38.869 1.00 93.81 173 THR A O 1
ATOM 1338 N N . TRP A 1 174 ? -23.306 0.264 38.747 1.00 94.69 174 TRP A N 1
ATOM 1339 C CA . TRP A 1 174 ? -22.815 1.620 38.953 1.00 94.69 174 TRP A CA 1
ATOM 1340 C C . TRP A 1 174 ? -23.871 2.510 39.596 1.00 94.69 174 TRP A C 1
ATOM 1342 O O . TRP A 1 174 ? -25.068 2.223 39.584 1.00 94.69 174 TRP A O 1
ATOM 1352 N N . SER A 1 175 ? -23.396 3.607 40.171 1.00 92.31 175 SER A N 1
ATOM 1353 C CA . SER A 1 175 ? -24.204 4.603 40.860 1.00 92.31 175 SER A CA 1
ATOM 1354 C C . SER A 1 175 ? -23.633 5.998 40.639 1.00 92.31 175 SER A C 1
ATOM 1356 O O . SER A 1 175 ? -22.417 6.162 40.486 1.00 92.31 175 SER A O 1
ATOM 1358 N N . LEU A 1 176 ? -24.515 6.991 40.676 1.00 91.25 176 LEU A N 1
ATOM 1359 C CA . LEU A 1 176 ? -24.148 8.391 40.825 1.00 91.25 176 LEU A CA 1
ATOM 1360 C C . LEU A 1 176 ? -24.209 8.751 42.314 1.00 91.25 176 LEU A C 1
ATOM 1362 O O . LEU A 1 176 ? -25.210 8.476 42.972 1.00 91.25 176 LEU A O 1
ATOM 1366 N N . VAL A 1 177 ? -23.146 9.350 42.836 1.00 89.94 177 VAL A N 1
ATOM 1367 C CA . VAL A 1 177 ? -23.039 9.808 44.223 1.00 89.94 177 VAL A CA 1
ATOM 1368 C C . VAL A 1 177 ? -22.930 11.323 44.224 1.00 89.94 177 VAL A C 1
ATOM 1370 O O . VAL A 1 177 ? -22.084 11.883 43.532 1.00 89.94 177 VAL A O 1
ATOM 1373 N N . THR A 1 178 ? -23.763 11.991 45.010 1.00 89.12 178 THR A N 1
ATOM 1374 C CA . THR A 1 178 ? -23.683 13.441 45.209 1.00 89.12 178 THR A CA 1
ATOM 1375 C C . THR A 1 178 ? -22.552 13.755 46.187 1.00 89.12 178 THR A C 1
ATOM 1377 O O . THR A 1 178 ? -22.572 13.261 47.313 1.00 89.12 178 THR A O 1
ATOM 1380 N N . ILE A 1 179 ? -21.563 14.542 45.755 1.00 88.00 179 ILE A N 1
ATOM 1381 C CA . ILE A 1 179 ? -20.502 15.074 46.627 1.00 88.00 179 ILE A CA 1
ATOM 1382 C C . ILE A 1 179 ? -20.986 16.393 47.230 1.00 88.00 179 ILE A C 1
ATOM 1384 O O . ILE A 1 179 ? -21.024 16.534 48.450 1.00 88.00 179 ILE A O 1
ATOM 1388 N N . GLU A 1 180 ? -21.408 17.322 46.371 1.00 87.75 180 GLU A N 1
ATOM 1389 C CA . GLU A 1 180 ? -21.994 18.605 46.756 1.00 87.75 180 GLU A CA 1
ATOM 1390 C C . GLU A 1 180 ? -23.388 18.712 46.126 1.00 87.75 180 GLU A C 1
ATOM 1392 O O . GLU A 1 180 ? -23.529 18.480 44.920 1.00 87.75 180 GLU A O 1
ATOM 1397 N N . PRO A 1 181 ? -24.439 18.979 46.920 1.00 83.94 181 PRO A N 1
ATOM 1398 C CA . PRO A 1 181 ? -25.787 19.110 46.390 1.00 83.94 181 PRO A CA 1
ATOM 1399 C C . PRO A 1 181 ? -25.909 20.393 45.561 1.00 83.94 181 PRO A C 1
ATOM 1401 O O . PRO A 1 181 ? -25.509 21.463 46.013 1.00 83.94 181 PRO A O 1
ATOM 1404 N N . GLY A 1 182 ? -26.476 20.272 44.361 1.00 84.81 182 GLY A N 1
ATOM 1405 C CA . GLY A 1 182 ? -26.825 21.413 43.517 1.00 84.81 182 GLY A CA 1
ATOM 1406 C C . GLY A 1 182 ? -28.226 21.955 43.794 1.00 84.81 182 GLY A C 1
ATOM 1407 O O . GLY A 1 182 ? -28.940 21.476 44.676 1.00 84.81 182 GLY A O 1
ATOM 1408 N N . ASP A 1 183 ? -28.624 22.933 42.989 1.00 86.44 183 ASP A N 1
ATOM 1409 C CA . ASP A 1 183 ? -29.965 23.529 42.971 1.00 86.44 183 ASP A CA 1
ATOM 1410 C C . ASP A 1 183 ? -31.068 22.571 42.477 1.00 86.44 183 ASP A C 1
ATOM 1412 O O . ASP A 1 183 ? -32.233 22.740 42.839 1.00 86.44 183 ASP A O 1
ATOM 1416 N N . LYS A 1 184 ? -30.707 21.539 41.700 1.00 86.94 184 LYS A N 1
ATOM 1417 C CA . LYS A 1 184 ? -31.634 20.559 41.103 1.00 86.94 184 LYS A CA 1
ATOM 1418 C C . LYS A 1 184 ? -31.353 19.125 41.534 1.00 86.94 184 LYS A C 1
ATOM 1420 O O . LYS A 1 184 ? -30.225 18.746 41.861 1.00 86.94 184 LYS A O 1
ATOM 1425 N N . THR A 1 185 ? -32.387 18.283 41.479 1.00 86.31 185 THR A N 1
ATOM 1426 C CA . THR A 1 185 ? -32.243 16.853 41.786 1.00 86.31 185 THR A CA 1
ATOM 1427 C C . THR A 1 185 ? -31.691 16.121 40.569 1.00 86.31 185 THR A C 1
ATOM 1429 O O . THR A 1 185 ? -32.289 16.144 39.499 1.00 86.31 185 THR A O 1
ATOM 1432 N N . VAL A 1 186 ? -30.560 15.432 40.733 1.00 87.19 186 VAL A N 1
ATOM 1433 C CA . VAL A 1 186 ? -29.916 14.665 39.659 1.00 87.19 186 VAL A CA 1
ATOM 1434 C C . VAL A 1 186 ? -29.941 13.181 39.999 1.00 87.19 186 VAL A C 1
ATOM 1436 O O . VAL A 1 186 ? -29.457 12.766 41.051 1.00 87.19 186 VAL A O 1
ATOM 1439 N N . THR A 1 187 ? -30.485 12.367 39.096 1.00 89.19 187 THR A N 1
ATOM 1440 C CA . THR A 1 187 ? -30.560 10.906 39.241 1.00 89.19 187 THR A CA 1
ATOM 1441 C C . THR A 1 187 ? -29.906 10.190 38.055 1.00 89.19 187 THR A C 1
ATOM 1443 O O . THR A 1 187 ? -29.930 10.700 36.933 1.00 89.19 187 THR A O 1
ATOM 1446 N N . PRO A 1 188 ? -29.280 9.017 38.263 1.00 91.06 188 PRO A N 1
ATOM 1447 C CA . PRO A 1 188 ? -28.673 8.254 37.174 1.00 91.06 188 PRO A CA 1
ATOM 1448 C C . PRO A 1 188 ? -29.741 7.651 36.250 1.00 91.06 188 PRO A C 1
ATOM 1450 O O . PRO A 1 188 ? -30.724 7.092 36.735 1.00 91.06 188 PRO A O 1
ATOM 1453 N N . ASP A 1 189 ? -29.527 7.699 34.931 1.00 91.75 189 ASP A N 1
ATOM 1454 C CA . ASP A 1 189 ? -30.372 6.993 33.955 1.00 91.75 189 ASP A CA 1
ATOM 1455 C C . ASP A 1 189 ? -29.604 5.868 33.254 1.00 91.75 189 ASP A C 1
ATOM 1457 O O . ASP A 1 189 ? -29.900 4.686 33.453 1.00 91.75 189 ASP A O 1
ATOM 1461 N N . LYS A 1 190 ? -28.586 6.216 32.457 1.00 93.12 190 LYS A N 1
ATOM 1462 C CA . LYS A 1 190 ? -27.808 5.246 31.673 1.00 93.12 190 LYS A CA 1
ATOM 1463 C C . LYS A 1 190 ? -26.322 5.583 31.640 1.00 93.12 190 LYS A C 1
ATOM 1465 O O . LYS A 1 190 ? -25.929 6.735 31.730 1.00 93.12 190 LYS A O 1
ATOM 1470 N N . LEU A 1 191 ? -25.492 4.565 31.458 1.00 92.88 191 LEU A N 1
ATOM 1471 C CA . LEU A 1 191 ? -24.041 4.666 31.322 1.00 92.88 191 LEU A CA 1
ATOM 1472 C C . LEU A 1 191 ? -23.625 4.164 29.950 1.00 92.88 191 LEU A C 1
ATOM 1474 O O . LEU A 1 191 ? -23.959 3.044 29.579 1.00 92.88 191 LEU A O 1
ATOM 1478 N N . GLU A 1 192 ? -22.864 4.942 29.196 1.00 94.00 192 GLU A N 1
ATOM 1479 C CA . GLU A 1 192 ? -22.308 4.481 27.933 1.00 94.00 192 GLU A CA 1
ATOM 1480 C C . GLU A 1 192 ? -20.957 3.801 28.150 1.00 94.00 192 GLU A C 1
ATOM 1482 O O . GLU A 1 192 ? -19.970 4.421 28.560 1.00 94.00 192 GLU A O 1
ATOM 1487 N N . VAL A 1 193 ? -20.902 2.511 27.833 1.00 93.31 193 VAL A N 1
ATOM 1488 C CA . VAL A 1 193 ? -19.697 1.689 27.944 1.00 93.31 193 VAL A CA 1
ATOM 1489 C C . VAL A 1 193 ? -19.138 1.377 26.568 1.00 93.31 193 VAL A C 1
ATOM 1491 O O . VAL A 1 193 ? -19.876 1.152 25.612 1.00 93.31 193 VAL A O 1
ATOM 1494 N N . LYS A 1 194 ? -17.811 1.323 26.468 1.00 93.75 194 LYS A N 1
ATOM 1495 C CA . LYS A 1 194 ? -17.084 0.943 25.260 1.00 93.75 194 LYS A CA 1
ATOM 1496 C C . LYS A 1 194 ? -16.066 -0.134 25.580 1.00 93.75 194 LYS A C 1
ATOM 1498 O O . LYS A 1 194 ? -15.173 0.074 26.395 1.00 93.75 194 LYS A O 1
ATOM 1503 N N . PHE A 1 195 ? -16.168 -1.275 24.912 1.00 91.25 195 PHE A N 1
ATOM 1504 C CA . PHE A 1 195 ? -15.270 -2.407 25.127 1.00 91.25 195 PHE A CA 1
ATOM 1505 C C . PHE A 1 195 ? -15.128 -3.263 23.873 1.00 91.25 195 PHE A C 1
ATOM 1507 O O . PHE A 1 195 ? -15.657 -2.946 22.811 1.00 91.25 195 PHE A O 1
ATOM 1514 N N . ARG A 1 196 ? -14.354 -4.343 23.980 1.00 90.19 196 ARG A N 1
ATOM 1515 C CA . ARG A 1 196 ? -14.255 -5.372 22.944 1.00 90.19 196 ARG A CA 1
ATOM 1516 C C . ARG A 1 196 ? -14.530 -6.730 23.526 1.00 90.19 196 ARG A C 1
ATOM 1518 O O . ARG A 1 196 ? -14.148 -6.994 24.667 1.00 90.19 196 ARG A O 1
ATOM 1525 N N . ILE A 1 197 ? -15.097 -7.582 22.691 1.00 89.56 197 ILE A N 1
ATOM 1526 C CA . ILE A 1 197 ? -15.300 -8.989 22.986 1.00 89.56 197 ILE A CA 1
ATOM 1527 C C . ILE A 1 197 ? -14.410 -9.843 22.096 1.00 89.56 197 ILE A C 1
ATOM 1529 O O . ILE A 1 197 ? -14.116 -9.492 20.955 1.00 89.56 197 ILE A O 1
ATOM 1533 N N . PHE A 1 198 ? -13.956 -10.956 22.654 1.00 88.81 198 PHE A N 1
ATOM 1534 C CA . PHE A 1 198 ? -13.201 -11.973 21.942 1.00 88.81 198 PHE A CA 1
ATOM 1535 C C . PHE A 1 198 ? -13.888 -13.318 22.126 1.00 88.81 198 PHE A C 1
ATOM 1537 O O . PHE A 1 198 ? -14.337 -13.617 23.228 1.00 88.81 198 PHE A O 1
ATOM 1544 N N . GLY A 1 199 ? -13.942 -14.136 21.081 1.00 87.81 199 GLY A N 1
ATOM 1545 C CA . GLY A 1 199 ? -14.454 -15.499 21.191 1.00 87.81 199 GLY A CA 1
ATOM 1546 C C . GLY A 1 199 ? -13.606 -16.371 22.101 1.00 87.81 199 GLY A C 1
ATOM 1547 O O . GLY A 1 199 ? -12.378 -16.235 22.154 1.00 87.81 199 GLY A O 1
ATOM 1548 N N . ASN A 1 200 ? -14.269 -17.301 22.774 1.00 85.44 200 ASN A N 1
ATOM 1549 C CA . ASN A 1 200 ? -13.670 -18.329 23.608 1.00 85.44 200 ASN A CA 1
ATOM 1550 C C . ASN A 1 200 ? -13.862 -19.706 22.952 1.00 85.44 200 ASN A C 1
ATOM 1552 O O . ASN A 1 200 ? -14.692 -20.505 23.364 1.00 85.44 200 ASN A O 1
ATOM 1556 N N . GLY A 1 201 ? -13.147 -19.958 21.852 1.00 79.00 201 GLY A N 1
ATOM 1557 C CA . GLY A 1 201 ? -13.181 -21.256 21.159 1.00 79.00 201 GLY A CA 1
ATOM 1558 C C . GLY A 1 201 ? -14.420 -21.529 20.291 1.00 79.00 201 GLY A C 1
ATOM 1559 O O . GLY A 1 201 ? -14.427 -22.508 19.555 1.00 79.00 201 GLY A O 1
ATOM 1560 N N . ASN A 1 202 ? -15.420 -20.644 20.276 1.00 81.88 202 ASN A N 1
ATOM 1561 C CA . ASN A 1 202 ? -16.645 -20.780 19.468 1.00 81.88 202 ASN A CA 1
ATOM 1562 C C . ASN A 1 202 ? -16.490 -20.365 17.986 1.00 81.88 202 ASN A C 1
ATOM 1564 O O . ASN A 1 202 ? -17.440 -20.419 17.207 1.00 81.88 202 ASN A O 1
ATOM 1568 N N . GLY A 1 203 ? -15.304 -19.899 17.582 1.00 81.19 203 GLY A N 1
ATOM 1569 C CA . GLY A 1 203 ? -15.022 -19.466 16.211 1.00 81.19 203 GLY A CA 1
ATOM 1570 C C . GLY A 1 203 ? -15.646 -18.126 15.792 1.00 81.19 203 GLY A C 1
ATOM 1571 O O . GLY A 1 203 ? -15.498 -17.763 14.627 1.00 81.19 203 GLY A O 1
ATOM 1572 N N . ARG A 1 204 ? -16.279 -17.382 16.709 1.00 85.94 204 ARG A N 1
ATOM 1573 C CA . ARG A 1 204 ? -16.846 -16.033 16.501 1.00 85.94 204 ARG A CA 1
ATOM 1574 C C . ARG A 1 204 ? -16.082 -15.007 17.335 1.00 85.94 204 ARG A C 1
ATOM 1576 O O . ARG A 1 204 ? -15.445 -15.381 18.306 1.00 85.94 204 ARG A O 1
ATOM 1583 N N . GLY A 1 205 ? -16.101 -13.720 16.990 1.00 82.69 205 GLY A N 1
ATOM 1584 C CA . GLY A 1 205 ? -15.318 -12.708 17.725 1.00 82.69 205 GLY A CA 1
ATOM 1585 C C . GLY A 1 205 ? -13.803 -12.982 17.712 1.00 82.69 205 GLY A C 1
ATOM 1586 O O . GLY A 1 205 ? -13.104 -12.705 18.689 1.00 82.69 205 GLY A O 1
ATOM 1587 N N . VAL A 1 206 ? -13.292 -13.598 16.644 1.00 87.81 206 VAL A N 1
ATOM 1588 C CA . VAL A 1 206 ? -11.886 -14.007 16.502 1.00 87.81 206 VAL A CA 1
ATOM 1589 C C . VAL A 1 206 ? -11.286 -13.450 15.221 1.00 87.81 206 VAL A C 1
ATOM 1591 O O . VAL A 1 206 ? -11.980 -13.218 14.233 1.00 87.81 206 VAL A O 1
ATOM 1594 N N . VAL A 1 207 ? -9.967 -13.275 15.233 1.00 87.31 207 VAL A N 1
ATOM 1595 C CA . VAL A 1 207 ? -9.186 -12.979 14.031 1.00 87.31 207 VAL A CA 1
ATOM 1596 C C . VAL A 1 207 ? -8.496 -14.259 13.593 1.00 87.31 207 VAL A C 1
ATOM 1598 O O . VAL A 1 207 ? -7.790 -14.877 14.388 1.00 87.31 207 VAL A O 1
ATOM 1601 N N . ARG A 1 208 ? -8.689 -14.657 12.336 1.00 86.94 208 ARG A N 1
ATOM 1602 C CA . ARG A 1 208 ? -7.996 -15.797 11.725 1.00 86.94 208 ARG A CA 1
ATOM 1603 C C . ARG A 1 208 ? -7.074 -15.304 10.626 1.00 86.94 208 ARG A C 1
ATOM 1605 O O . ARG A 1 208 ? -7.505 -14.534 9.779 1.00 86.94 208 ARG A O 1
ATOM 1612 N N . ALA A 1 209 ? -5.837 -15.774 10.619 1.00 87.00 209 ALA A N 1
ATOM 1613 C CA . ALA A 1 209 ? -4.873 -15.504 9.564 1.00 87.00 209 ALA A CA 1
ATOM 1614 C C . ALA A 1 209 ? -4.689 -16.745 8.690 1.00 87.00 209 ALA A C 1
ATOM 1616 O O . ALA A 1 209 ? -4.601 -17.853 9.217 1.00 87.00 209 ALA A O 1
ATOM 1617 N N . TYR A 1 210 ? -4.601 -16.564 7.376 1.00 85.94 210 TYR A N 1
ATOM 1618 C CA . TYR A 1 210 ? -4.242 -17.631 6.445 1.00 85.94 210 TYR A CA 1
ATOM 1619 C C . TYR A 1 210 ? -3.408 -17.075 5.282 1.00 85.94 210 TYR A C 1
ATOM 1621 O O . TYR A 1 210 ? -3.558 -15.899 4.920 1.00 85.94 210 TYR A O 1
ATOM 1629 N N . PRO A 1 211 ? -2.514 -17.895 4.704 1.00 82.38 211 PRO A N 1
ATOM 1630 C CA . PRO A 1 211 ? -1.781 -17.515 3.511 1.00 82.38 211 PRO A CA 1
ATOM 1631 C C . PRO A 1 211 ? -2.707 -17.590 2.294 1.00 82.38 211 PRO A C 1
ATOM 1633 O O . PRO A 1 211 ? -3.441 -18.559 2.101 1.00 82.38 211 PRO A O 1
ATOM 1636 N N . ARG A 1 212 ? -2.651 -16.564 1.452 1.00 77.88 212 ARG A N 1
ATOM 1637 C CA . ARG A 1 212 ? -3.213 -16.552 0.108 1.00 77.88 212 ARG A CA 1
ATOM 1638 C C . ARG A 1 212 ? -2.041 -16.588 -0.862 1.00 77.88 212 ARG A C 1
ATOM 1640 O O . ARG A 1 212 ? -1.225 -15.665 -0.886 1.00 77.88 212 ARG A O 1
ATOM 1647 N N . GLN A 1 213 ? -1.944 -17.682 -1.607 1.00 72.44 213 GLN A N 1
ATOM 1648 C CA . GLN A 1 213 ? -0.978 -17.799 -2.684 1.00 72.44 213 GLN A CA 1
ATOM 1649 C C . GLN A 1 213 ? -1.547 -17.103 -3.914 1.00 72.44 213 GLN A C 1
ATOM 1651 O O . GLN A 1 213 ? -2.668 -17.381 -4.334 1.00 72.44 213 GLN A O 1
ATOM 1656 N N . ASP A 1 214 ? -0.770 -16.174 -4.443 1.00 72.44 214 ASP A N 1
ATOM 1657 C CA . ASP A 1 214 ? -1.005 -15.516 -5.716 1.00 72.44 214 ASP A CA 1
ATOM 1658 C C . ASP A 1 214 ? 0.191 -15.861 -6.611 1.00 72.44 214 ASP A C 1
ATOM 1660 O O . ASP A 1 214 ? 1.323 -15.923 -6.126 1.00 72.44 214 ASP A O 1
ATOM 1664 N N . ILE A 1 215 ? -0.039 -16.202 -7.872 1.00 78.69 215 ILE A N 1
ATOM 1665 C CA . ILE A 1 215 ? 1.010 -16.676 -8.783 1.00 78.69 215 ILE A CA 1
ATOM 1666 C C . ILE A 1 215 ? 0.932 -15.829 -10.037 1.00 78.69 215 ILE A C 1
ATOM 1668 O O . ILE A 1 215 ? -0.147 -15.644 -10.592 1.00 78.69 215 ILE A O 1
ATOM 1672 N N . ILE A 1 216 ? 2.085 -15.333 -10.477 1.00 80.44 216 ILE A N 1
ATOM 1673 C CA . ILE A 1 216 ? 2.212 -14.744 -11.806 1.00 80.44 216 ILE A CA 1
ATOM 1674 C C . ILE A 1 216 ? 3.011 -15.699 -12.665 1.00 80.44 216 ILE A C 1
ATOM 1676 O O . ILE A 1 216 ? 4.166 -15.991 -12.351 1.00 80.44 216 ILE A O 1
ATOM 1680 N N . ASP A 1 217 ? 2.391 -16.152 -13.744 1.00 79.69 217 ASP A N 1
ATOM 1681 C CA . ASP A 1 217 ? 3.068 -16.905 -14.784 1.00 79.69 217 ASP A CA 1
ATOM 1682 C C . ASP A 1 217 ? 3.665 -15.928 -15.792 1.00 79.69 217 ASP A C 1
ATOM 1684 O O . ASP A 1 217 ? 2.976 -15.092 -16.375 1.00 79.69 217 ASP A O 1
ATOM 1688 N N . VAL A 1 218 ? 4.979 -16.019 -15.950 1.00 81.94 218 VAL A N 1
ATOM 1689 C CA . VAL A 1 218 ? 5.773 -15.167 -16.823 1.00 81.94 218 VAL A CA 1
ATOM 1690 C C . VAL A 1 218 ? 6.261 -15.991 -18.000 1.00 81.94 218 VAL A C 1
ATOM 1692 O O . VAL A 1 218 ? 6.872 -17.046 -17.813 1.00 81.94 218 VAL A O 1
ATOM 1695 N N . ASN A 1 219 ? 6.038 -15.475 -19.207 1.00 82.00 219 ASN A N 1
ATOM 1696 C CA . ASN A 1 219 ? 6.678 -15.968 -20.416 1.00 82.00 219 ASN A CA 1
ATOM 1697 C C . ASN A 1 219 ? 7.859 -15.051 -20.767 1.00 82.00 219 ASN A C 1
ATOM 1699 O O . ASN A 1 219 ? 7.661 -13.917 -21.189 1.00 82.00 219 ASN A O 1
ATOM 1703 N N . ALA A 1 220 ? 9.076 -15.551 -20.564 1.00 72.94 220 ALA A N 1
ATOM 1704 C CA . ALA A 1 220 ? 10.334 -14.881 -20.882 1.00 72.94 220 ALA A CA 1
ATOM 1705 C C . ALA A 1 220 ? 10.776 -15.075 -22.345 1.00 72.94 220 ALA A C 1
ATOM 1707 O O . ALA A 1 220 ? 11.845 -14.600 -22.727 1.00 72.94 220 ALA A O 1
ATOM 1708 N N . ASP A 1 221 ? 9.964 -15.750 -23.166 1.00 65.50 221 ASP A N 1
ATOM 1709 C CA . ASP A 1 221 ? 10.191 -15.962 -24.601 1.00 65.50 221 ASP A CA 1
ATOM 1710 C C . ASP A 1 221 ? 9.613 -14.832 -25.473 1.00 65.50 221 ASP A C 1
ATOM 1712 O O . ASP A 1 221 ? 9.102 -15.067 -26.565 1.00 65.50 221 ASP A O 1
ATOM 1716 N N . ILE A 1 222 ? 9.654 -13.596 -24.974 1.00 70.38 222 ILE A N 1
ATOM 1717 C CA . ILE A 1 222 ? 9.303 -12.403 -25.752 1.00 70.38 222 ILE A CA 1
ATOM 1718 C C . ILE A 1 222 ? 10.560 -11.962 -26.504 1.00 70.38 222 ILE A C 1
ATOM 1720 O O . ILE A 1 222 ? 11.607 -11.743 -25.891 1.00 70.38 222 ILE A O 1
ATOM 1724 N N . GLU A 1 223 ? 10.474 -11.905 -27.835 1.00 69.12 223 GLU A N 1
ATOM 1725 C CA . GLU A 1 223 ? 11.619 -11.644 -28.710 1.00 69.12 223 GLU A CA 1
ATOM 1726 C C . GLU A 1 223 ? 11.723 -10.164 -29.098 1.00 69.12 223 GLU A C 1
ATOM 1728 O O . GLU A 1 223 ? 10.785 -9.604 -29.657 1.00 69.12 223 GLU A O 1
ATOM 1733 N N . ASP A 1 224 ? 12.903 -9.574 -28.890 1.00 72.00 224 ASP A N 1
ATOM 1734 C CA . ASP A 1 224 ? 13.352 -8.379 -29.616 1.00 72.00 224 ASP A CA 1
ATOM 1735 C C . ASP A 1 224 ? 14.346 -8.838 -30.692 1.00 72.00 224 ASP A C 1
ATOM 1737 O O . ASP A 1 224 ? 15.292 -9.579 -30.388 1.00 72.00 224 ASP A O 1
ATOM 1741 N N . SER A 1 225 ? 14.107 -8.482 -31.956 1.00 75.75 225 SER A N 1
ATOM 1742 C CA . SER A 1 225 ? 14.852 -9.020 -33.098 1.00 75.75 225 SER A CA 1
ATOM 1743 C C . SER A 1 225 ? 15.193 -7.957 -34.131 1.00 75.75 225 SER A C 1
ATOM 1745 O O . SER A 1 225 ? 14.305 -7.297 -34.665 1.00 75.75 225 SER A O 1
ATOM 1747 N N . PHE A 1 226 ? 16.473 -7.888 -34.487 1.00 75.00 226 PHE A N 1
ATOM 1748 C CA . PHE A 1 226 ? 16.980 -7.064 -35.578 1.00 75.00 226 PHE A CA 1
ATOM 1749 C C . PHE A 1 226 ? 17.420 -7.968 -36.724 1.00 75.00 226 PHE A C 1
ATOM 1751 O O . PHE A 1 226 ? 18.311 -8.806 -36.551 1.00 75.00 226 PHE A O 1
ATOM 1758 N N . GLU A 1 227 ? 16.786 -7.805 -37.884 1.00 76.69 227 GLU A N 1
ATOM 1759 C CA . GLU A 1 227 ? 17.260 -8.397 -39.132 1.00 76.69 227 GLU A CA 1
ATOM 1760 C C . GLU A 1 227 ? 18.415 -7.564 -39.677 1.00 76.69 227 GLU A C 1
ATOM 1762 O O . GLU A 1 227 ? 18.375 -6.334 -39.693 1.00 76.69 227 GLU A O 1
ATOM 1767 N N . VAL A 1 228 ? 19.460 -8.255 -40.108 1.00 71.69 228 VAL A N 1
ATOM 1768 C CA . VAL A 1 228 ? 20.666 -7.645 -40.632 1.00 71.69 228 VAL A CA 1
ATOM 1769 C C . VAL A 1 228 ? 20.773 -7.981 -42.118 1.00 71.69 228 VAL A C 1
ATOM 1771 O O . VAL A 1 228 ? 21.029 -9.130 -42.484 1.00 71.69 228 VAL A O 1
ATOM 1774 N N . GLU A 1 229 ? 20.548 -6.979 -42.969 1.00 67.06 229 GLU A N 1
ATOM 1775 C CA . GLU A 1 229 ? 20.486 -7.138 -44.425 1.00 67.06 229 GLU A CA 1
ATOM 1776 C C . GLU A 1 229 ? 21.871 -7.026 -45.094 1.00 67.06 229 GLU A C 1
ATOM 1778 O O . GLU A 1 229 ? 22.655 -6.144 -44.754 1.00 67.06 229 GLU A O 1
ATOM 1783 N N . ASN A 1 230 ? 22.150 -7.923 -46.055 1.00 58.88 230 ASN A N 1
ATOM 1784 C CA . ASN A 1 230 ? 23.198 -7.846 -47.093 1.00 58.88 230 ASN A CA 1
ATOM 1785 C C . ASN A 1 230 ? 24.514 -7.139 -46.714 1.00 58.88 230 ASN A C 1
ATOM 1787 O O . ASN A 1 230 ? 24.880 -6.130 -47.315 1.00 58.88 230 ASN A O 1
ATOM 1791 N N . ILE A 1 231 ? 25.278 -7.695 -45.767 1.00 61.47 231 ILE A N 1
ATOM 1792 C CA . ILE A 1 231 ? 26.549 -7.072 -45.360 1.00 61.47 231 ILE A CA 1
ATOM 1793 C C . ILE A 1 231 ? 27.807 -7.726 -45.953 1.00 61.47 231 ILE A C 1
ATOM 1795 O O . ILE A 1 231 ? 28.895 -7.202 -45.751 1.00 61.47 231 ILE A O 1
ATOM 1799 N N . GLU A 1 232 ? 27.735 -8.843 -46.681 1.00 61.53 232 GLU A N 1
ATOM 1800 C CA . GLU A 1 232 ? 28.971 -9.531 -47.107 1.00 61.53 232 GLU A CA 1
ATOM 1801 C C . GLU A 1 232 ? 29.853 -8.672 -48.032 1.00 61.53 232 GLU A C 1
ATOM 1803 O O . GLU A 1 232 ? 31.047 -8.535 -47.761 1.00 61.53 232 GLU A O 1
ATOM 1808 N N . GLU A 1 233 ? 29.280 -8.029 -49.052 1.00 63.91 233 GLU A N 1
ATOM 1809 C CA . GLU A 1 233 ? 30.030 -7.161 -49.978 1.00 63.91 233 GLU A CA 1
ATOM 1810 C C . GLU A 1 233 ? 30.456 -5.845 -49.309 1.00 63.91 233 GLU A C 1
ATOM 1812 O O . GLU A 1 233 ? 31.617 -5.445 -49.378 1.00 63.91 233 GLU A O 1
ATOM 1817 N N . VAL A 1 234 ? 29.556 -5.221 -48.543 1.00 64.44 234 VAL A N 1
ATOM 1818 C CA . VAL A 1 234 ? 29.826 -3.964 -47.826 1.00 64.44 234 VAL A CA 1
ATOM 1819 C C . VAL A 1 234 ? 30.911 -4.147 -46.757 1.00 64.44 234 VAL A C 1
ATOM 1821 O O . VAL A 1 234 ? 31.788 -3.299 -46.617 1.00 64.44 234 VAL A O 1
ATOM 1824 N N . ILE A 1 235 ? 30.923 -5.261 -46.017 1.00 67.12 235 ILE A N 1
ATOM 1825 C CA . ILE A 1 235 ? 31.994 -5.560 -45.049 1.00 67.12 235 ILE A CA 1
ATOM 1826 C C . ILE A 1 235 ? 33.339 -5.676 -45.753 1.00 67.12 235 ILE A C 1
ATOM 1828 O O . ILE A 1 235 ? 34.335 -5.169 -45.232 1.00 67.12 235 ILE A O 1
ATOM 1832 N N . GLN A 1 236 ? 33.384 -6.366 -46.894 1.00 61.47 236 GLN A N 1
ATOM 1833 C CA . GLN A 1 236 ? 34.625 -6.573 -47.635 1.00 61.47 236 GLN A CA 1
ATOM 1834 C C . GLN A 1 236 ? 35.166 -5.246 -48.172 1.00 61.47 236 GLN A C 1
ATOM 1836 O O . GLN A 1 236 ? 36.331 -4.926 -47.921 1.00 61.47 236 GLN A O 1
ATOM 1841 N N . ASP A 1 237 ? 34.309 -4.437 -48.792 1.00 67.25 237 ASP A N 1
ATOM 1842 C CA . ASP A 1 237 ? 34.684 -3.142 -49.357 1.00 67.25 237 ASP A CA 1
ATOM 1843 C C . ASP A 1 237 ? 35.142 -2.161 -48.282 1.00 67.25 237 ASP A C 1
ATOM 1845 O O . ASP A 1 237 ? 36.205 -1.558 -48.401 1.00 67.25 237 ASP A O 1
ATOM 1849 N N . TRP A 1 238 ? 34.404 -2.029 -47.182 1.00 68.19 238 TRP A N 1
ATOM 1850 C CA . TRP A 1 238 ? 34.740 -1.060 -46.139 1.00 68.19 238 TRP A CA 1
ATOM 1851 C C . TRP A 1 238 ? 35.943 -1.473 -45.296 1.00 68.19 238 TRP A C 1
ATOM 1853 O O . TRP A 1 238 ? 36.730 -0.617 -44.881 1.00 68.19 238 TRP A O 1
ATOM 1863 N N . LYS A 1 239 ? 36.140 -2.777 -45.079 1.00 71.94 239 LYS A N 1
ATOM 1864 C CA . LYS A 1 239 ? 37.372 -3.280 -44.467 1.00 71.94 239 LYS A CA 1
ATOM 1865 C C . LYS A 1 239 ? 38.570 -3.032 -45.383 1.00 71.94 239 LYS A C 1
ATOM 1867 O O . LYS A 1 239 ? 39.630 -2.662 -44.888 1.00 71.94 239 LYS A O 1
ATOM 1872 N N . SER A 1 240 ? 38.405 -3.199 -46.696 1.00 68.56 240 SER A N 1
ATOM 1873 C CA . SER A 1 240 ? 39.473 -2.975 -47.675 1.00 68.56 240 SER A CA 1
ATOM 1874 C C . SER A 1 240 ? 39.785 -1.489 -47.899 1.00 68.56 240 SER A C 1
ATOM 1876 O O . SER A 1 240 ? 40.949 -1.133 -48.054 1.00 68.56 240 SER A O 1
ATOM 1878 N N . LEU A 1 241 ? 38.768 -0.624 -47.931 1.00 73.69 241 LEU A N 1
ATOM 1879 C CA . LEU A 1 241 ? 38.899 0.806 -48.234 1.00 73.69 241 LEU A CA 1
ATOM 1880 C C . LEU A 1 241 ? 39.258 1.643 -47.002 1.00 73.69 241 LEU A C 1
ATOM 1882 O O . LEU A 1 241 ? 40.087 2.544 -47.096 1.00 73.69 241 LEU A O 1
ATOM 1886 N N . PHE A 1 242 ? 38.642 1.356 -45.852 1.00 75.38 242 PHE A N 1
ATOM 1887 C CA . PHE A 1 242 ? 38.717 2.207 -44.657 1.00 75.38 242 PHE A CA 1
ATOM 1888 C C . PHE A 1 242 ? 39.304 1.500 -43.429 1.00 75.38 242 PHE A C 1
ATOM 1890 O O . PHE A 1 242 ? 39.488 2.137 -42.395 1.00 75.38 242 PHE A O 1
ATOM 1897 N N . ASN A 1 243 ? 39.609 0.197 -43.517 1.00 73.19 243 ASN A N 1
ATOM 1898 C CA . ASN A 1 243 ? 40.065 -0.629 -42.390 1.00 73.19 243 ASN A CA 1
ATOM 1899 C C . ASN A 1 243 ? 39.110 -0.590 -41.173 1.00 73.19 243 ASN A C 1
ATOM 1901 O O . ASN A 1 243 ? 39.530 -0.760 -40.028 1.00 73.19 243 ASN A O 1
ATOM 1905 N N . VAL A 1 244 ? 37.814 -0.361 -41.416 1.00 72.12 244 VAL A N 1
ATOM 1906 C CA . VAL A 1 244 ? 36.773 -0.312 -40.379 1.00 72.12 244 VAL A CA 1
ATOM 1907 C C . VAL A 1 244 ? 36.138 -1.691 -40.213 1.00 72.12 244 VAL A C 1
ATOM 1909 O O . VAL A 1 244 ? 35.790 -2.359 -41.188 1.00 72.12 244 VAL A O 1
ATOM 1912 N N . ASN A 1 245 ? 35.952 -2.124 -38.962 1.00 70.06 245 ASN A N 1
ATOM 1913 C CA . ASN A 1 245 ? 35.233 -3.357 -38.645 1.00 70.06 245 ASN A CA 1
ATOM 1914 C C . ASN A 1 245 ? 33.742 -3.072 -38.411 1.00 70.06 245 ASN A C 1
ATOM 1916 O O . ASN A 1 245 ? 33.284 -2.988 -37.269 1.00 70.06 245 ASN A O 1
ATOM 1920 N N . ILE A 1 246 ? 32.986 -2.970 -39.506 1.00 68.56 246 ILE A N 1
ATOM 1921 C CA . ILE A 1 246 ? 31.541 -2.682 -39.495 1.00 68.56 246 ILE A CA 1
ATOM 1922 C C . ILE A 1 246 ? 30.753 -3.668 -38.629 1.00 68.56 246 ILE A C 1
ATOM 1924 O O . ILE A 1 246 ? 29.799 -3.278 -37.964 1.00 68.56 246 ILE A O 1
ATOM 1928 N N . ILE A 1 247 ? 31.162 -4.939 -38.570 1.00 66.94 247 ILE A N 1
ATOM 1929 C CA . ILE A 1 247 ? 30.467 -5.950 -37.759 1.00 66.94 247 ILE A CA 1
ATOM 1930 C C . ILE A 1 247 ? 30.517 -5.587 -36.269 1.00 66.94 247 ILE A C 1
ATOM 1932 O O . ILE A 1 247 ? 29.530 -5.745 -35.548 1.00 66.94 247 ILE A O 1
ATOM 1936 N N . ALA A 1 248 ? 31.667 -5.107 -35.792 1.00 68.38 248 ALA A N 1
ATOM 1937 C CA . ALA A 1 248 ? 31.828 -4.712 -34.398 1.00 68.38 248 ALA A CA 1
ATOM 1938 C C . ALA A 1 248 ? 31.026 -3.442 -34.071 1.00 68.38 248 ALA A C 1
ATOM 1940 O O . ALA A 1 248 ? 30.428 -3.360 -32.997 1.00 68.38 248 ALA A O 1
ATOM 1941 N N . GLU A 1 249 ? 30.971 -2.484 -34.998 1.00 72.12 249 GLU A N 1
ATOM 1942 C CA . GLU A 1 249 ? 30.168 -1.268 -34.843 1.00 72.12 249 GLU A CA 1
ATOM 1943 C C . GLU A 1 249 ? 28.670 -1.574 -34.852 1.00 72.12 249 GLU A C 1
ATOM 1945 O O . GLU A 1 249 ? 27.972 -1.201 -33.910 1.00 72.12 249 GLU A O 1
ATOM 1950 N N . LEU A 1 250 ? 28.184 -2.335 -35.837 1.00 73.69 250 LEU A N 1
ATOM 1951 C CA . LEU A 1 250 ? 26.781 -2.741 -35.935 1.00 73.69 250 LEU A CA 1
ATOM 1952 C C . LEU A 1 250 ? 26.317 -3.472 -34.672 1.00 73.69 250 LEU A C 1
ATOM 1954 O O . LEU A 1 250 ? 25.247 -3.185 -34.141 1.00 73.69 250 LEU A O 1
ATOM 1958 N N . LYS A 1 251 ? 27.146 -4.375 -34.140 1.00 70.31 251 LYS A N 1
ATOM 1959 C CA . LYS A 1 251 ? 26.881 -5.060 -32.870 1.00 70.31 251 LYS A CA 1
ATOM 1960 C C . LYS A 1 251 ? 26.673 -4.075 -31.719 1.00 70.31 251 LYS A C 1
ATOM 1962 O O . LYS A 1 251 ? 25.758 -4.261 -30.920 1.00 70.31 251 LYS A O 1
ATOM 1967 N N . ASN A 1 252 ? 27.514 -3.048 -31.610 1.00 75.00 252 ASN A N 1
ATOM 1968 C CA . ASN A 1 252 ? 27.388 -2.043 -30.557 1.00 75.00 252 ASN A CA 1
ATOM 1969 C C . ASN A 1 252 ? 26.146 -1.165 -30.758 1.00 75.00 252 ASN A C 1
ATOM 1971 O O . ASN A 1 252 ? 25.456 -0.885 -29.780 1.00 75.00 252 ASN A O 1
ATOM 1975 N N . PHE A 1 253 ? 25.818 -0.800 -32.000 1.00 79.88 253 PHE A N 1
ATOM 1976 C CA . PHE A 1 253 ? 24.602 -0.047 -32.318 1.00 79.88 253 PHE A CA 1
ATOM 1977 C C . PHE A 1 253 ? 23.332 -0.827 -31.985 1.00 79.88 253 PHE A C 1
ATOM 1979 O O . PHE A 1 253 ? 22.491 -0.321 -31.247 1.00 79.88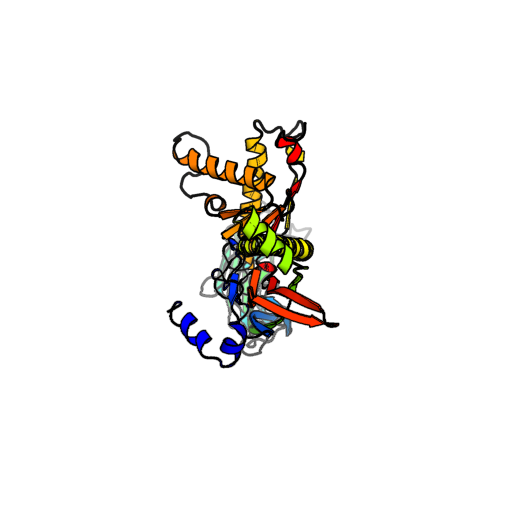 253 PHE A O 1
ATOM 1986 N N . VAL A 1 254 ? 23.221 -2.079 -32.437 1.00 77.75 254 VAL A N 1
ATOM 1987 C CA . VAL A 1 254 ? 22.066 -2.937 -32.127 1.00 77.75 254 VAL A CA 1
ATOM 1988 C C . VAL A 1 254 ? 21.956 -3.164 -30.619 1.00 77.75 254 VAL A C 1
ATOM 1990 O O . VAL A 1 254 ? 20.872 -3.059 -30.052 1.00 77.75 254 VAL A O 1
ATOM 1993 N N . LYS A 1 255 ? 23.083 -3.383 -29.928 1.00 77.06 255 LYS A N 1
ATOM 1994 C CA . LYS A 1 255 ? 23.096 -3.484 -28.464 1.00 77.06 255 LYS A CA 1
ATOM 1995 C C . LYS A 1 255 ? 22.567 -2.208 -27.801 1.00 77.06 255 LYS A C 1
ATOM 1997 O O . LYS A 1 255 ? 21.792 -2.310 -26.857 1.00 77.06 255 LYS A O 1
ATOM 2002 N N . HIS A 1 256 ? 23.002 -1.026 -28.237 1.00 80.81 256 HIS A N 1
ATOM 2003 C CA . HIS A 1 256 ? 22.519 0.244 -27.689 1.00 80.81 256 HIS A CA 1
ATOM 2004 C C . HIS A 1 256 ? 21.034 0.465 -27.977 1.00 80.81 256 HIS A C 1
ATOM 2006 O O . HIS A 1 256 ? 20.316 0.893 -27.079 1.00 80.81 256 HIS A O 1
ATOM 2012 N N . GLN A 1 257 ? 20.557 0.098 -29.165 1.00 83.12 257 GLN A N 1
ATOM 2013 C CA . GLN A 1 257 ? 19.144 0.224 -29.499 1.00 83.12 257 GLN A CA 1
ATOM 2014 C C . GLN A 1 257 ? 18.265 -0.687 -28.635 1.00 83.12 257 GLN A C 1
ATOM 2016 O O . GLN A 1 257 ? 17.267 -0.222 -28.097 1.00 83.12 257 GLN A O 1
ATOM 2021 N N . ILE A 1 258 ? 18.668 -1.944 -28.410 1.00 80.31 258 ILE A N 1
ATOM 2022 C CA . ILE A 1 258 ? 17.948 -2.862 -27.508 1.00 80.31 258 ILE A CA 1
ATOM 2023 C C . ILE A 1 258 ? 17.880 -2.291 -26.082 1.00 80.31 258 ILE A C 1
ATOM 2025 O O . ILE A 1 258 ? 16.865 -2.433 -25.406 1.00 80.31 258 ILE A O 1
ATOM 2029 N N . LYS A 1 259 ? 18.934 -1.611 -25.604 1.00 81.00 259 LYS A N 1
ATOM 2030 C CA . LYS A 1 259 ? 18.892 -0.933 -24.293 1.00 81.00 259 LYS A CA 1
ATOM 2031 C C . LYS A 1 259 ? 17.842 0.174 -24.260 1.00 81.00 259 LYS A C 1
ATOM 2033 O O . LYS A 1 259 ? 17.077 0.229 -23.306 1.00 81.00 259 LYS A O 1
ATOM 2038 N N . LEU A 1 260 ? 17.808 1.017 -25.291 1.00 84.06 260 LEU A N 1
ATOM 2039 C CA . LEU A 1 260 ? 16.844 2.113 -25.389 1.00 84.06 260 LEU A CA 1
ATOM 2040 C C . LEU A 1 260 ? 15.411 1.588 -25.479 1.00 84.06 260 LEU A C 1
ATOM 2042 O O . LEU A 1 260 ? 14.548 2.072 -24.757 1.00 84.06 260 LEU A O 1
ATOM 2046 N N . ASN A 1 261 ? 15.169 0.560 -26.295 1.00 85.31 261 ASN A N 1
ATOM 2047 C CA . ASN A 1 261 ? 13.860 -0.085 -26.395 1.00 85.31 261 ASN A CA 1
ATOM 2048 C C . ASN A 1 261 ? 13.385 -0.589 -25.024 1.00 85.31 261 ASN A C 1
ATOM 2050 O O . ASN A 1 261 ? 12.244 -0.346 -24.643 1.00 85.31 261 ASN A O 1
ATOM 2054 N N . ARG A 1 262 ? 14.278 -1.216 -24.246 1.00 84.31 262 ARG A N 1
ATOM 2055 C CA . ARG A 1 262 ? 13.970 -1.654 -22.876 1.00 84.31 262 ARG A CA 1
ATOM 2056 C C . ARG A 1 262 ? 13.684 -0.488 -21.930 1.00 84.31 262 ARG A C 1
ATOM 2058 O O . ARG A 1 262 ? 12.808 -0.616 -21.083 1.00 84.31 262 ARG A O 1
ATOM 2065 N N . ASP A 1 263 ? 14.400 0.632 -22.047 1.00 85.75 263 ASP A N 1
ATOM 2066 C CA . ASP A 1 263 ? 14.114 1.834 -21.251 1.00 85.75 263 ASP A CA 1
ATOM 2067 C C . ASP A 1 263 ? 12.702 2.381 -21.556 1.00 85.75 263 ASP A C 1
ATOM 2069 O O . ASP A 1 263 ? 11.975 2.734 -20.625 1.00 85.75 263 ASP A O 1
ATOM 2073 N N . PHE A 1 264 ? 12.279 2.385 -22.827 1.00 87.31 264 PHE A N 1
ATOM 2074 C CA . PHE A 1 264 ? 10.911 2.755 -23.223 1.00 87.31 264 PHE A CA 1
ATOM 2075 C C . PHE A 1 264 ? 9.856 1.770 -22.714 1.00 87.31 264 PHE A C 1
ATOM 2077 O O . PHE A 1 264 ? 8.844 2.204 -22.172 1.00 87.31 264 PHE A O 1
ATOM 2084 N N . GLU A 1 265 ? 10.109 0.465 -22.808 1.00 87.31 265 GLU A N 1
ATOM 2085 C CA . GLU A 1 265 ? 9.197 -0.563 -22.292 1.00 87.31 265 GLU A CA 1
ATOM 2086 C C . GLU A 1 265 ? 9.009 -0.434 -20.770 1.00 87.31 265 GLU A C 1
ATOM 2088 O O . GLU A 1 265 ? 7.889 -0.490 -20.262 1.00 87.31 265 GLU A O 1
ATOM 2093 N N . ILE A 1 266 ? 10.094 -0.188 -20.022 1.00 89.06 266 ILE A N 1
ATOM 2094 C CA . ILE A 1 266 ? 10.021 0.064 -18.577 1.00 89.06 266 ILE A CA 1
ATOM 2095 C C . ILE A 1 266 ? 9.164 1.301 -18.287 1.00 89.06 266 ILE A C 1
ATOM 2097 O O . ILE A 1 266 ? 8.304 1.245 -17.406 1.00 89.06 266 ILE A O 1
ATOM 2101 N N . ALA A 1 267 ? 9.393 2.407 -18.997 1.00 89.00 267 ALA A N 1
ATOM 2102 C CA . ALA A 1 267 ? 8.635 3.638 -18.795 1.00 89.00 267 ALA A CA 1
ATOM 2103 C C . ALA A 1 267 ? 7.139 3.443 -19.097 1.00 89.00 267 ALA A C 1
ATOM 2105 O O . ALA A 1 267 ? 6.300 3.795 -18.268 1.00 89.00 267 ALA A O 1
ATOM 2106 N N . GLU A 1 268 ? 6.804 2.787 -20.209 1.00 90.19 268 GLU A N 1
ATOM 2107 C CA . GLU A 1 268 ? 5.422 2.468 -20.580 1.00 90.19 268 GLU A CA 1
ATOM 2108 C C . GLU A 1 268 ? 4.733 1.600 -19.516 1.00 90.19 268 GLU A C 1
ATOM 2110 O O . GLU A 1 268 ? 3.608 1.888 -19.098 1.00 90.19 268 GLU A O 1
ATOM 2115 N N . ILE A 1 269 ? 5.418 0.575 -19.000 1.00 90.62 269 ILE A N 1
ATOM 2116 C CA . ILE A 1 269 ? 4.894 -0.275 -17.924 1.00 90.62 269 ILE A CA 1
ATOM 2117 C C . ILE A 1 269 ? 4.606 0.555 -16.664 1.00 90.62 269 ILE A C 1
ATOM 2119 O O . ILE A 1 269 ? 3.560 0.375 -16.031 1.00 90.62 269 ILE A O 1
ATOM 2123 N N . LEU A 1 270 ? 5.500 1.471 -16.287 1.00 90.38 270 LEU A N 1
ATOM 2124 C CA . LEU A 1 270 ? 5.297 2.337 -15.125 1.00 90.38 270 LEU A CA 1
ATOM 2125 C C . LEU A 1 270 ? 4.112 3.291 -15.318 1.00 90.38 270 LEU A C 1
ATOM 2127 O O . LEU A 1 270 ? 3.301 3.444 -14.400 1.00 90.38 270 LEU A O 1
ATOM 2131 N N . GLU A 1 271 ? 3.974 3.896 -16.496 1.00 90.31 271 GLU A N 1
ATOM 2132 C CA . GLU A 1 271 ? 2.860 4.793 -16.817 1.00 90.31 271 GLU A CA 1
ATOM 2133 C C . GLU A 1 271 ? 1.521 4.047 -16.891 1.00 90.31 271 GLU A C 1
ATOM 2135 O O . GLU A 1 271 ? 0.517 4.507 -16.338 1.00 90.31 271 GLU A O 1
ATOM 2140 N N . SER A 1 272 ? 1.505 2.842 -17.464 1.00 90.25 272 SER A N 1
ATOM 2141 C CA . SER A 1 272 ? 0.306 1.998 -17.555 1.00 90.25 272 SER A CA 1
ATOM 2142 C C . SER A 1 272 ? -0.267 1.610 -16.184 1.00 90.25 272 SER A C 1
ATOM 2144 O O . SER A 1 272 ? -1.462 1.345 -16.053 1.00 90.25 272 SER A O 1
ATOM 2146 N N . ASN A 1 273 ? 0.560 1.629 -15.133 1.00 91.62 273 ASN A N 1
ATOM 2147 C CA . ASN A 1 273 ? 0.161 1.307 -13.764 1.00 91.62 273 ASN A CA 1
ATOM 2148 C C . ASN A 1 273 ? -0.502 2.490 -13.023 1.00 91.62 273 ASN A C 1
ATOM 2150 O O . ASN A 1 273 ? -1.083 2.300 -11.953 1.00 91.62 273 ASN A O 1
ATOM 2154 N N . ILE A 1 274 ? -0.465 3.715 -13.564 1.00 90.88 274 ILE A N 1
ATOM 2155 C CA . ILE A 1 274 ? -1.021 4.918 -12.912 1.00 90.88 274 ILE A CA 1
ATOM 2156 C C . ILE A 1 274 ? -2.500 4.763 -12.495 1.00 90.88 274 ILE A C 1
ATOM 2158 O O . ILE A 1 274 ? -2.817 5.110 -11.351 1.00 90.88 274 ILE A O 1
ATOM 2162 N N . PRO A 1 275 ? -3.417 4.219 -13.324 1.00 90.00 275 PRO A N 1
ATOM 2163 C CA . PRO A 1 275 ? -4.816 4.046 -12.928 1.00 90.00 275 PRO A CA 1
ATOM 2164 C C . PRO A 1 275 ? -4.978 3.159 -11.690 1.00 90.00 275 PRO A C 1
ATOM 2166 O O . PRO A 1 275 ? -5.804 3.442 -10.823 1.00 90.00 275 PRO A O 1
ATOM 2169 N N . TYR A 1 276 ? -4.158 2.112 -11.555 1.00 87.12 276 TYR A N 1
ATOM 2170 C CA . TYR A 1 276 ? -4.165 1.268 -10.362 1.00 87.12 276 TYR A CA 1
ATOM 2171 C C . TYR A 1 276 ? -3.654 2.034 -9.135 1.00 87.12 276 TYR A C 1
ATOM 2173 O O . TYR A 1 276 ? -4.273 1.967 -8.070 1.00 87.12 276 TYR A O 1
ATOM 2181 N N . LEU A 1 277 ? -2.595 2.837 -9.280 1.00 87.12 277 LEU A N 1
ATOM 2182 C CA . LEU A 1 277 ? -2.059 3.654 -8.185 1.00 87.12 277 LEU A CA 1
ATOM 2183 C C . LEU A 1 277 ? -3.065 4.660 -7.620 1.00 87.12 277 LEU A C 1
ATOM 2185 O O . LEU A 1 277 ? -3.072 4.915 -6.412 1.00 87.12 277 LEU A O 1
ATOM 2189 N N . GLN A 1 278 ? -3.940 5.201 -8.470 1.00 87.12 278 GLN A N 1
ATOM 2190 C CA . GLN A 1 278 ? -5.031 6.074 -8.039 1.00 87.12 278 GLN A CA 1
ATOM 2191 C C . GLN A 1 278 ? -5.999 5.347 -7.095 1.00 87.12 278 GLN A C 1
ATOM 2193 O O . GLN A 1 278 ? -6.415 5.924 -6.092 1.00 87.12 278 GLN A O 1
ATOM 2198 N N . THR A 1 279 ? -6.289 4.062 -7.331 1.00 82.44 279 THR A N 1
ATOM 2199 C CA . THR A 1 279 ? -7.189 3.277 -6.460 1.00 82.44 279 THR A CA 1
ATOM 2200 C C . THR A 1 279 ? -6.624 3.044 -5.055 1.00 82.44 279 THR A C 1
ATOM 2202 O O . THR A 1 279 ? -7.377 2.988 -4.083 1.00 82.44 279 THR A O 1
ATOM 2205 N N . ILE A 1 280 ? -5.296 2.953 -4.927 1.00 80.75 280 ILE A N 1
ATOM 2206 C CA . ILE A 1 280 ? -4.591 2.738 -3.652 1.00 80.75 280 ILE A CA 1
ATOM 2207 C C . ILE A 1 280 ? -4.059 4.044 -3.034 1.00 80.75 280 ILE A C 1
ATOM 2209 O O . ILE A 1 280 ? -3.315 4.015 -2.050 1.00 80.75 280 ILE A O 1
ATOM 2213 N N . ASN A 1 281 ? -4.464 5.197 -3.583 1.00 83.94 281 ASN A N 1
ATOM 2214 C CA . ASN A 1 281 ? -4.036 6.544 -3.190 1.00 83.94 281 ASN A CA 1
ATOM 2215 C C . ASN A 1 281 ? -2.511 6.781 -3.257 1.00 83.94 281 ASN A C 1
ATOM 2217 O O . ASN A 1 281 ? -2.005 7.675 -2.584 1.00 83.94 281 ASN A O 1
ATOM 2221 N N . GLN A 1 282 ? -1.762 6.004 -4.042 1.00 87.81 282 GLN A N 1
ATOM 2222 C CA . GLN A 1 282 ? -0.310 6.176 -4.239 1.00 87.81 282 GLN A CA 1
ATOM 2223 C C . GLN A 1 282 ? 0.024 7.068 -5.448 1.00 87.81 282 GLN A C 1
ATOM 2225 O O . GLN A 1 282 ? 1.156 7.096 -5.929 1.00 87.81 282 GLN A O 1
ATOM 2230 N N . TYR A 1 283 ? -0.972 7.808 -5.925 1.00 90.81 283 TYR A N 1
ATOM 2231 C CA . TYR A 1 283 ? -0.851 8.827 -6.953 1.00 90.81 283 TYR A CA 1
ATOM 2232 C C . TYR A 1 283 ? -1.093 10.203 -6.339 1.00 90.81 283 TYR A C 1
ATOM 2234 O O . TYR A 1 283 ? -2.040 10.380 -5.567 1.00 90.81 283 TYR A O 1
ATOM 2242 N N . ARG A 1 284 ? -0.253 11.180 -6.682 1.00 89.12 284 ARG A N 1
ATOM 2243 C CA . ARG A 1 284 ? -0.426 12.574 -6.265 1.00 89.12 284 ARG A CA 1
ATOM 2244 C C . ARG A 1 284 ? -0.179 13.521 -7.422 1.00 89.12 284 ARG A C 1
ATOM 2246 O O . ARG A 1 284 ? 0.703 13.296 -8.243 1.00 89.12 284 ARG A O 1
ATOM 2253 N N . GLU A 1 285 ? -0.919 14.617 -7.427 1.00 89.00 285 GLU A N 1
ATOM 2254 C CA . GLU A 1 285 ? -0.664 15.743 -8.317 1.00 89.00 285 GLU A CA 1
ATOM 2255 C C . GLU A 1 285 ? -0.185 16.930 -7.489 1.00 89.00 285 GLU A C 1
ATOM 2257 O O . GLU A 1 285 ? -0.776 17.257 -6.457 1.00 89.00 285 GLU A O 1
ATOM 2262 N N . VAL A 1 286 ? 0.894 17.563 -7.938 1.00 85.44 286 VAL A N 1
ATOM 2263 C CA . VAL A 1 286 ? 1.402 18.812 -7.373 1.00 85.44 286 VAL A CA 1
ATOM 2264 C C . VAL A 1 286 ? 1.274 19.872 -8.454 1.00 85.44 286 VAL A C 1
ATOM 2266 O O . VAL A 1 286 ? 2.002 19.853 -9.445 1.00 85.44 286 VAL A O 1
ATOM 2269 N N . ASP A 1 287 ? 0.320 20.780 -8.271 1.00 82.56 287 ASP A N 1
ATOM 2270 C CA . ASP A 1 287 ? 0.118 21.903 -9.178 1.00 82.56 287 ASP A CA 1
ATOM 2271 C C . ASP A 1 287 ? 0.860 23.137 -8.667 1.00 82.56 287 ASP A C 1
ATOM 2273 O O . ASP A 1 287 ? 0.544 23.680 -7.606 1.00 82.56 287 ASP A O 1
ATOM 2277 N N . LEU A 1 288 ? 1.857 23.577 -9.434 1.00 77.06 288 LEU A N 1
ATOM 2278 C CA . LEU A 1 288 ? 2.681 24.731 -9.086 1.00 77.06 288 LEU A CA 1
ATOM 2279 C C . LEU A 1 288 ? 2.026 26.069 -9.470 1.00 77.06 288 LEU A C 1
ATOM 2281 O O . LEU A 1 288 ? 2.525 27.123 -9.077 1.00 77.06 288 LEU A O 1
ATOM 2285 N N . SER A 1 289 ? 0.874 26.056 -10.156 1.00 73.88 289 SER A N 1
ATOM 2286 C CA . SER A 1 289 ? 0.123 27.276 -10.495 1.00 73.88 289 SER A CA 1
ATOM 2287 C C . SER A 1 289 ? -0.392 28.035 -9.266 1.00 73.88 289 SER A C 1
ATOM 2289 O O . SER A 1 289 ? -0.547 29.256 -9.302 1.00 73.88 289 SER A O 1
ATOM 2291 N N . GLN A 1 290 ? -0.590 27.336 -8.144 1.00 66.75 290 GLN A N 1
ATOM 2292 C CA . GLN A 1 290 ? -1.082 27.916 -6.890 1.00 66.75 290 GLN A CA 1
ATOM 2293 C C . GLN A 1 290 ? -0.133 28.973 -6.300 1.00 66.75 290 GLN A C 1
ATOM 2295 O O . GLN A 1 290 ? -0.564 29.808 -5.508 1.00 66.75 290 GLN A O 1
ATOM 2300 N N . PHE A 1 291 ? 1.135 28.979 -6.724 1.00 64.38 291 PHE A N 1
ATOM 2301 C CA . PHE A 1 291 ? 2.165 29.920 -6.273 1.00 64.38 291 PHE A CA 1
ATOM 2302 C C . PHE A 1 291 ? 2.331 31.144 -7.192 1.00 64.38 291 PHE A C 1
ATOM 2304 O O . PHE A 1 291 ? 3.236 31.954 -6.986 1.00 64.38 291 PHE A O 1
ATOM 2311 N N . ILE A 1 292 ? 1.465 31.284 -8.206 1.00 62.44 292 ILE A N 1
ATOM 2312 C CA . ILE A 1 292 ? 1.468 32.391 -9.180 1.00 62.44 292 ILE A CA 1
ATOM 2313 C C . ILE A 1 292 ? 0.512 33.533 -8.750 1.00 62.44 292 ILE A C 1
ATOM 2315 O O . ILE A 1 292 ? 0.616 34.645 -9.261 1.00 62.44 292 ILE A O 1
ATOM 2319 N N . GLY A 1 293 ? -0.395 33.303 -7.788 1.00 58.31 293 GLY A N 1
ATOM 2320 C CA . GLY A 1 293 ? -1.428 34.269 -7.370 1.00 58.31 293 GLY A CA 1
ATOM 2321 C C . GLY A 1 293 ? -1.012 35.298 -6.299 1.00 58.31 293 GLY A C 1
ATOM 2322 O O . GLY A 1 293 ? -0.062 35.092 -5.546 1.00 58.31 293 GLY A O 1
ATOM 2323 N N . ASP A 1 294 ? -1.792 36.382 -6.177 1.00 56.31 294 ASP A N 1
ATOM 2324 C CA . ASP A 1 294 ? -1.511 37.543 -5.302 1.00 56.31 294 ASP A CA 1
ATOM 2325 C C . ASP A 1 294 ? -1.484 37.236 -3.790 1.00 56.31 294 ASP A C 1
ATOM 2327 O O . ASP A 1 294 ? -0.851 37.963 -3.027 1.00 56.31 294 ASP A O 1
ATOM 2331 N N . ASN A 1 295 ? -2.125 36.151 -3.341 1.00 56.12 295 ASN A N 1
ATOM 2332 C CA . ASN A 1 295 ? -2.220 35.815 -1.913 1.00 56.12 295 ASN A CA 1
ATOM 2333 C C . ASN A 1 295 ? -1.052 34.955 -1.387 1.00 56.12 295 ASN A C 1
ATOM 2335 O O . ASN A 1 295 ? -0.815 34.939 -0.182 1.00 56.12 295 ASN A O 1
ATOM 2339 N N . PHE A 1 296 ? -0.327 34.242 -2.259 1.00 57.09 296 PHE A N 1
ATOM 2340 C CA . PHE A 1 296 ? 0.793 33.357 -1.897 1.00 57.09 296 PHE A CA 1
ATOM 2341 C C . PHE A 1 296 ? 1.883 33.407 -2.973 1.00 57.09 296 PHE A C 1
ATOM 2343 O O . PHE A 1 296 ? 2.148 32.435 -3.679 1.00 57.09 296 PHE A O 1
ATOM 2350 N N . LYS A 1 297 ? 2.532 34.566 -3.105 1.00 61.34 297 LYS A N 1
ATOM 2351 C CA . LYS A 1 297 ? 3.663 34.730 -4.018 1.00 61.34 297 LYS A CA 1
ATOM 2352 C C . LYS A 1 297 ? 4.934 34.200 -3.356 1.00 61.34 297 LYS A C 1
ATOM 2354 O O . LYS A 1 297 ? 5.370 34.726 -2.333 1.00 61.34 297 LYS A O 1
ATOM 2359 N N . ALA A 1 298 ? 5.528 33.152 -3.922 1.00 60.50 298 ALA A N 1
ATOM 2360 C CA . ALA A 1 298 ? 6.820 32.662 -3.454 1.00 60.50 298 ALA A CA 1
ATOM 2361 C C . ALA A 1 298 ? 7.903 33.737 -3.665 1.00 60.50 298 ALA A C 1
ATOM 2363 O O . ALA A 1 298 ? 7.966 34.364 -4.723 1.00 60.50 298 ALA A O 1
ATOM 2364 N N . ALA A 1 299 ? 8.758 33.954 -2.661 1.00 63.59 299 ALA A N 1
ATOM 2365 C CA . ALA A 1 299 ? 9.834 34.947 -2.731 1.00 63.59 299 ALA A CA 1
ATOM 2366 C C . ALA A 1 299 ? 10.939 34.543 -3.724 1.00 63.59 299 ALA A C 1
ATOM 2368 O O . ALA A 1 299 ? 11.613 35.401 -4.291 1.00 63.59 299 ALA A O 1
ATOM 2369 N N . ASN A 1 300 ? 11.114 33.237 -3.940 1.00 70.88 300 ASN A N 1
ATOM 2370 C CA . ASN A 1 300 ? 12.078 32.666 -4.869 1.00 70.88 300 ASN A CA 1
ATOM 2371 C C . ASN A 1 300 ? 11.476 31.434 -5.567 1.00 70.88 300 ASN A C 1
ATOM 2373 O O . ASN A 1 300 ? 10.705 30.685 -4.967 1.00 70.88 300 ASN A O 1
ATOM 2377 N N . VAL A 1 301 ? 11.881 31.183 -6.814 1.00 69.75 301 VAL A N 1
ATOM 2378 C CA . VAL A 1 301 ? 11.535 29.978 -7.588 1.00 69.75 301 VAL A CA 1
ATOM 2379 C C . VAL A 1 301 ? 11.918 28.702 -6.825 1.00 69.75 301 VAL A C 1
ATOM 2381 O O . VAL A 1 301 ? 11.187 27.714 -6.833 1.00 69.75 301 VAL A O 1
ATOM 2384 N N . LEU A 1 302 ? 13.018 28.744 -6.069 1.00 73.06 302 LEU A N 1
ATOM 2385 C CA . LEU A 1 302 ? 13.437 27.632 -5.216 1.00 73.06 302 LEU A CA 1
ATOM 2386 C C . LEU A 1 302 ? 12.391 27.276 -4.143 1.00 73.06 302 LEU A C 1
ATOM 2388 O O . LEU A 1 302 ? 12.223 26.103 -3.818 1.00 73.06 302 LEU A O 1
ATOM 2392 N N . ASP A 1 303 ? 11.672 28.260 -3.599 1.00 68.94 303 ASP A N 1
ATOM 2393 C CA . ASP A 1 303 ? 10.645 28.012 -2.583 1.00 68.94 303 ASP A CA 1
ATOM 2394 C C . ASP A 1 303 ? 9.397 27.353 -3.180 1.00 68.94 303 ASP A C 1
ATOM 2396 O O . ASP A 1 303 ? 8.741 26.568 -2.499 1.00 68.94 303 ASP A O 1
ATOM 2400 N N . VAL A 1 304 ? 9.125 27.584 -4.469 1.00 73.75 304 VAL A N 1
ATOM 2401 C CA . VAL A 1 304 ? 8.085 26.866 -5.220 1.00 73.75 304 VAL A CA 1
ATOM 2402 C C . VAL A 1 304 ? 8.451 25.386 -5.333 1.00 73.75 304 VAL A C 1
ATOM 2404 O O . VAL A 1 304 ? 7.640 24.526 -4.990 1.00 73.75 304 VAL A O 1
ATOM 2407 N N . PHE A 1 305 ? 9.693 25.075 -5.723 1.00 75.88 305 PHE A N 1
ATOM 2408 C CA . PHE A 1 305 ? 10.155 23.692 -5.880 1.00 75.88 305 PHE A CA 1
ATOM 2409 C C . PHE A 1 305 ? 10.308 22.934 -4.554 1.00 75.88 305 PHE A C 1
ATOM 2411 O O . PHE A 1 305 ? 10.100 21.719 -4.517 1.00 75.88 305 PHE A O 1
ATOM 2418 N N . LYS A 1 306 ? 10.567 23.620 -3.431 1.00 78.12 306 LYS A N 1
ATOM 2419 C CA . LYS A 1 306 ? 10.561 22.991 -2.094 1.00 78.12 306 LYS A CA 1
ATOM 2420 C C . LYS A 1 306 ? 9.220 22.338 -1.742 1.00 78.12 306 LYS A C 1
ATOM 2422 O O . LYS A 1 306 ? 9.220 21.383 -0.967 1.00 78.12 306 LYS A O 1
ATOM 2427 N N . ASN A 1 307 ? 8.101 22.772 -2.328 1.00 76.94 307 ASN A N 1
ATOM 2428 C CA . ASN A 1 307 ? 6.788 22.156 -2.092 1.00 76.94 307 ASN A CA 1
ATOM 2429 C C . ASN A 1 307 ? 6.670 20.722 -2.636 1.00 76.94 307 ASN A C 1
ATOM 2431 O O . ASN A 1 307 ? 5.784 19.977 -2.215 1.00 76.94 307 ASN A O 1
ATOM 2435 N N . ILE A 1 308 ? 7.591 20.293 -3.504 1.00 83.12 308 ILE A N 1
ATOM 2436 C CA . ILE A 1 308 ? 7.654 18.911 -3.993 1.00 83.12 308 ILE A CA 1
ATOM 2437 C C . ILE A 1 308 ? 8.128 17.961 -2.873 1.00 83.12 308 ILE A C 1
ATOM 2439 O O . ILE A 1 308 ? 7.644 16.833 -2.768 1.00 83.12 308 ILE A O 1
ATOM 2443 N N . ILE A 1 309 ? 9.014 18.416 -1.975 1.00 83.81 309 ILE A N 1
ATOM 2444 C CA . ILE A 1 309 ? 9.626 17.575 -0.927 1.00 83.81 309 ILE A CA 1
ATOM 2445 C C . ILE A 1 309 ? 8.579 17.014 0.058 1.00 83.81 309 ILE A C 1
ATOM 2447 O O . ILE A 1 309 ? 8.589 15.803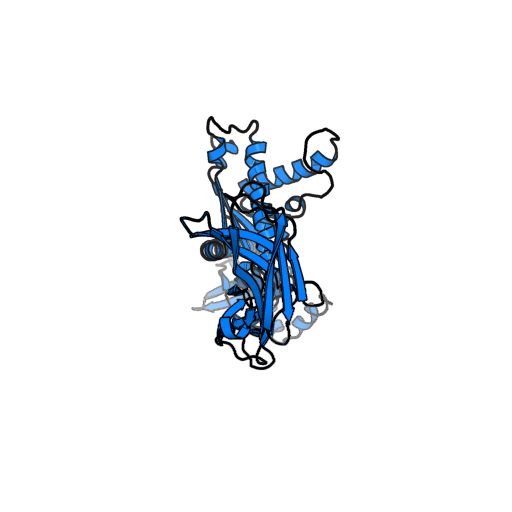 0.301 1.00 83.81 309 ILE A O 1
ATOM 2451 N N . PRO A 1 310 ? 7.640 17.811 0.615 1.00 82.94 310 PRO A N 1
ATOM 2452 C CA . PRO A 1 310 ? 6.557 17.276 1.438 1.00 82.94 310 PRO A CA 1
ATOM 2453 C C . PRO A 1 310 ? 5.694 16.238 0.713 1.00 82.94 310 PRO A C 1
ATOM 2455 O O . PR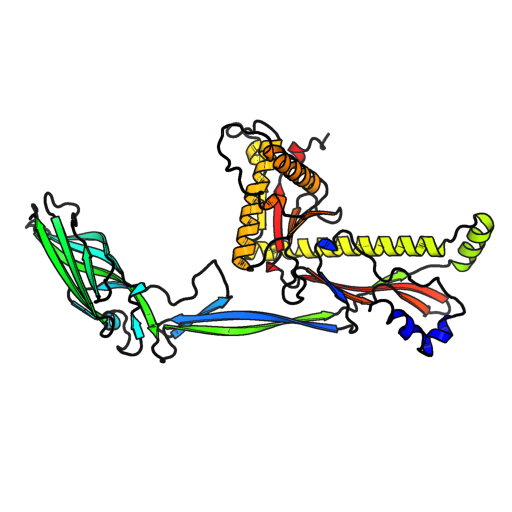O A 1 310 ? 5.290 15.251 1.331 1.00 82.94 310 PRO A O 1
ATOM 2458 N N . ALA A 1 311 ? 5.428 16.428 -0.586 1.00 84.50 311 ALA A N 1
ATOM 2459 C CA . ALA A 1 311 ? 4.645 15.483 -1.379 1.00 84.50 311 ALA A CA 1
ATOM 2460 C C . ALA A 1 311 ? 5.373 14.139 -1.536 1.00 84.50 311 ALA A C 1
ATOM 2462 O O . ALA A 1 311 ? 4.748 13.096 -1.327 1.00 84.50 311 ALA A O 1
ATOM 2463 N N . ILE A 1 312 ? 6.686 14.169 -1.806 1.00 87.12 312 ILE A N 1
ATOM 2464 C CA . ILE A 1 312 ? 7.548 12.978 -1.851 1.00 87.12 312 ILE A CA 1
ATOM 2465 C C . ILE A 1 312 ? 7.545 12.268 -0.498 1.00 87.12 312 ILE A C 1
ATOM 2467 O O . ILE A 1 312 ? 7.180 11.098 -0.431 1.00 87.12 312 ILE A O 1
ATOM 2471 N N . ASN A 1 313 ? 7.870 12.963 0.596 1.00 85.81 313 ASN A N 1
ATOM 2472 C CA . ASN A 1 313 ? 7.972 12.342 1.923 1.00 85.81 313 ASN A CA 1
ATOM 2473 C C . ASN A 1 313 ? 6.647 11.716 2.377 1.00 85.81 313 ASN A C 1
ATOM 2475 O O . ASN A 1 313 ? 6.616 10.609 2.915 1.00 85.81 313 ASN A O 1
ATOM 2479 N N . ALA A 1 314 ? 5.531 12.403 2.140 1.00 84.25 314 ALA A N 1
ATOM 2480 C CA . ALA A 1 314 ? 4.226 11.883 2.508 1.00 84.25 314 ALA A CA 1
ATOM 2481 C C . ALA A 1 314 ? 3.806 10.680 1.642 1.00 84.25 314 ALA A C 1
ATOM 2483 O O . ALA A 1 314 ? 3.089 9.813 2.144 1.00 84.25 314 ALA A O 1
ATOM 2484 N N . LEU A 1 315 ? 4.250 10.597 0.382 1.00 86.88 315 LEU A N 1
ATOM 2485 C CA . LEU A 1 315 ? 4.040 9.417 -0.458 1.00 86.88 315 LEU A CA 1
ATOM 2486 C C . LEU A 1 315 ? 4.953 8.251 -0.044 1.00 86.88 315 LEU A C 1
ATOM 2488 O O . LEU A 1 315 ? 4.462 7.132 0.083 1.00 86.88 315 LEU A O 1
ATOM 2492 N N . VAL A 1 316 ? 6.231 8.506 0.260 1.00 86.81 316 VAL A N 1
ATOM 2493 C CA . VAL A 1 316 ? 7.173 7.501 0.796 1.00 86.81 316 VAL A CA 1
ATOM 2494 C C . VAL A 1 316 ? 6.612 6.862 2.066 1.00 86.81 316 VAL A C 1
ATOM 2496 O O . VAL A 1 316 ? 6.529 5.638 2.165 1.00 86.81 316 VAL A O 1
ATOM 2499 N N . GLU A 1 317 ? 6.139 7.670 3.016 1.00 83.00 317 GLU A N 1
ATOM 2500 C CA . GLU A 1 317 ? 5.538 7.165 4.255 1.00 83.00 317 GLU A CA 1
ATOM 2501 C C . GLU A 1 317 ? 4.245 6.380 4.005 1.00 83.00 317 GLU A C 1
ATOM 2503 O O . GLU A 1 317 ? 3.974 5.372 4.663 1.00 83.00 317 GLU A O 1
ATOM 2508 N N . GLN A 1 318 ? 3.446 6.786 3.021 1.00 82.31 318 GLN A N 1
ATOM 2509 C CA . GLN A 1 318 ? 2.249 6.049 2.634 1.00 82.31 318 GLN A CA 1
ATOM 2510 C C . GLN A 1 318 ? 2.581 4.687 2.005 1.00 82.31 318 GLN A C 1
ATOM 2512 O O . GLN A 1 318 ? 1.958 3.678 2.357 1.00 82.31 318 GLN A O 1
ATOM 2517 N N . MET A 1 319 ? 3.579 4.632 1.123 1.00 82.62 319 MET A N 1
ATOM 2518 C CA . MET A 1 319 ? 4.076 3.389 0.531 1.00 82.62 319 MET A CA 1
ATOM 2519 C C . MET A 1 319 ? 4.668 2.472 1.605 1.00 82.62 319 MET A C 1
ATOM 2521 O O . MET A 1 319 ? 4.323 1.291 1.662 1.00 82.62 319 MET A O 1
ATOM 2525 N N . ARG A 1 320 ? 5.457 3.017 2.537 1.00 80.50 320 ARG A N 1
ATOM 2526 C CA . ARG A 1 320 ? 6.015 2.278 3.676 1.00 80.50 320 ARG A CA 1
ATOM 2527 C C . ARG A 1 320 ? 4.926 1.683 4.570 1.00 80.50 320 ARG A C 1
ATOM 2529 O O . ARG A 1 320 ? 5.004 0.513 4.932 1.00 80.50 320 ARG A O 1
ATOM 2536 N N . ARG A 1 321 ? 3.873 2.442 4.892 1.00 75.75 321 ARG A N 1
ATOM 2537 C CA . ARG A 1 321 ? 2.728 1.961 5.695 1.00 75.75 321 ARG A CA 1
ATOM 2538 C C . ARG A 1 321 ? 1.930 0.850 5.018 1.00 75.75 321 ARG A C 1
ATOM 2540 O O . ARG A 1 321 ? 1.329 0.026 5.711 1.00 7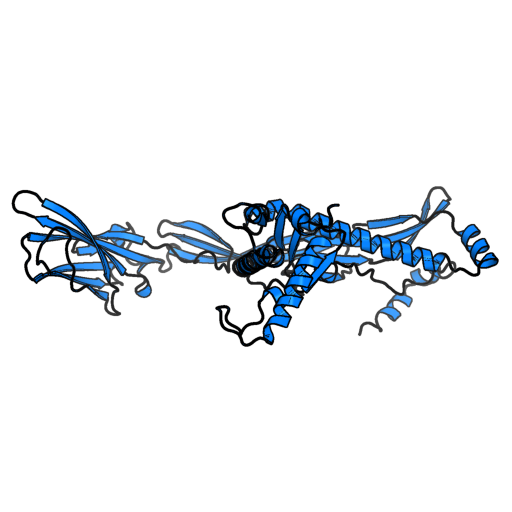5.75 321 ARG A O 1
ATOM 2547 N N . THR A 1 322 ? 1.893 0.862 3.690 1.00 73.06 322 THR A N 1
ATOM 2548 C CA . THR A 1 322 ? 1.107 -0.086 2.893 1.00 73.06 322 THR A CA 1
ATOM 2549 C C . THR A 1 322 ? 1.892 -1.364 2.621 1.00 73.06 322 THR A C 1
ATOM 2551 O O . THR A 1 322 ? 1.365 -2.456 2.811 1.00 73.06 322 THR A O 1
ATOM 2554 N N . ASN A 1 323 ? 3.163 -1.233 2.240 1.00 71.62 323 ASN A N 1
ATOM 2555 C CA . ASN A 1 323 ? 3.973 -2.343 1.737 1.00 71.62 323 ASN A CA 1
ATOM 2556 C C . ASN A 1 323 ? 5.007 -2.858 2.736 1.00 71.62 323 ASN A C 1
ATOM 2558 O O . ASN A 1 323 ? 5.594 -3.912 2.501 1.00 71.62 323 ASN A O 1
ATOM 2562 N N . ASN A 1 324 ? 5.255 -2.119 3.822 1.00 72.62 324 ASN A N 1
ATOM 2563 C CA . ASN A 1 324 ? 6.324 -2.385 4.784 1.00 72.62 324 ASN A CA 1
ATOM 2564 C C . ASN A 1 324 ? 7.713 -2.518 4.129 1.00 72.62 324 ASN A C 1
ATOM 2566 O O . ASN A 1 324 ? 8.542 -3.317 4.558 1.00 72.62 324 ASN A O 1
ATOM 2570 N N . MET A 1 325 ? 7.947 -1.754 3.062 1.00 74.81 325 MET A N 1
ATOM 2571 C CA . MET A 1 325 ? 9.212 -1.696 2.334 1.00 74.81 325 MET A CA 1
ATOM 2572 C C . MET A 1 325 ? 9.604 -0.232 2.116 1.00 74.81 325 MET A C 1
ATOM 2574 O O . MET A 1 325 ? 8.737 0.642 2.054 1.00 74.81 325 MET A O 1
ATOM 2578 N N . GLU A 1 326 ? 10.907 0.025 2.046 1.00 79.31 326 GLU A N 1
ATOM 2579 C CA . GLU A 1 326 ? 11.478 1.364 1.903 1.00 79.31 326 GLU A CA 1
ATOM 2580 C C . GLU A 1 326 ? 11.657 1.722 0.425 1.00 79.31 326 GLU A C 1
ATOM 2582 O O . GLU A 1 326 ? 12.089 0.893 -0.377 1.00 79.31 326 GLU A O 1
ATOM 2587 N N . VAL A 1 327 ? 11.295 2.952 0.063 1.00 85.00 327 VAL A N 1
ATOM 2588 C CA . VAL A 1 327 ? 11.525 3.493 -1.281 1.00 85.00 327 VAL A CA 1
ATOM 2589 C C . VAL A 1 327 ? 13.007 3.822 -1.409 1.00 85.00 327 VAL A C 1
ATOM 2591 O O . VAL A 1 327 ? 13.559 4.469 -0.527 1.00 85.00 327 VAL A O 1
ATOM 2594 N N . GLN A 1 328 ? 13.639 3.377 -2.493 1.00 84.81 328 GLN A N 1
ATOM 2595 C CA . GLN A 1 328 ? 15.080 3.563 -2.709 1.00 84.81 328 GLN A CA 1
ATOM 2596 C C . GLN A 1 328 ? 15.372 4.494 -3.889 1.00 84.81 328 GLN A C 1
ATOM 2598 O O . GLN A 1 328 ? 16.349 5.240 -3.856 1.00 84.81 328 GLN A O 1
ATOM 2603 N N . TYR A 1 329 ? 14.503 4.487 -4.904 1.00 89.19 329 TYR A N 1
ATOM 2604 C CA . TYR A 1 329 ? 14.753 5.161 -6.174 1.00 89.19 329 TYR A CA 1
ATOM 2605 C C . TYR A 1 329 ? 13.638 6.135 -6.550 1.00 89.19 329 TYR A C 1
ATOM 2607 O O . TYR A 1 329 ? 12.452 5.861 -6.337 1.00 89.19 329 TYR A O 1
ATOM 2615 N N . LEU A 1 330 ? 14.046 7.244 -7.167 1.00 89.88 330 LEU A N 1
ATOM 2616 C CA . LEU A 1 330 ? 13.195 8.196 -7.871 1.00 89.88 330 LEU A CA 1
ATOM 2617 C C . LEU A 1 330 ? 13.542 8.145 -9.358 1.00 89.88 330 LEU A C 1
ATOM 2619 O O . LEU A 1 330 ? 14.605 8.618 -9.746 1.00 89.88 330 LEU A O 1
ATOM 2623 N N . ALA A 1 331 ? 12.671 7.579 -10.188 1.00 89.94 331 ALA A N 1
ATOM 2624 C CA . ALA A 1 331 ? 12.827 7.604 -11.638 1.00 89.94 331 ALA A CA 1
ATOM 2625 C C . ALA A 1 331 ? 12.004 8.754 -12.227 1.00 89.94 331 ALA A C 1
ATOM 2627 O O . ALA A 1 331 ? 10.809 8.859 -11.961 1.00 89.94 331 ALA A O 1
ATOM 2628 N N . CYS A 1 332 ? 12.634 9.644 -12.985 1.00 91.12 332 CYS A N 1
ATOM 2629 C CA . CYS A 1 332 ? 11.977 10.846 -13.501 1.00 91.12 332 CYS A CA 1
ATOM 2630 C C . CYS A 1 332 ? 12.546 11.276 -14.854 1.00 91.12 332 CYS A C 1
ATOM 2632 O O . CYS A 1 332 ? 13.664 10.898 -15.225 1.00 91.12 332 CYS A O 1
ATOM 2634 N N . GLY A 1 333 ? 11.756 12.070 -15.579 1.00 86.50 333 GLY A N 1
ATOM 2635 C CA . GLY A 1 333 ? 12.202 12.734 -16.798 1.00 86.50 333 GLY A CA 1
ATOM 2636 C C . GLY A 1 333 ? 13.264 13.804 -16.523 1.00 86.50 333 GLY A C 1
ATOM 2637 O O . GLY A 1 333 ? 13.477 14.221 -15.383 1.00 86.50 333 GLY A O 1
ATOM 2638 N N . ILE A 1 334 ? 13.945 14.250 -17.579 1.00 86.50 334 ILE A N 1
ATOM 2639 C CA . ILE A 1 334 ? 15.155 15.090 -17.494 1.00 86.50 334 ILE A CA 1
ATOM 2640 C C . ILE A 1 334 ? 14.910 16.402 -16.730 1.00 86.50 334 ILE A C 1
ATOM 2642 O O . ILE A 1 334 ? 15.676 16.736 -15.824 1.00 86.50 334 ILE A O 1
ATOM 2646 N N . ASP A 1 335 ? 13.835 17.122 -17.051 1.00 85.00 335 ASP A N 1
ATOM 2647 C CA . ASP A 1 335 ? 13.552 18.436 -16.459 1.00 85.00 335 ASP A CA 1
ATOM 2648 C C . ASP A 1 335 ? 13.327 18.340 -14.947 1.00 85.00 335 ASP A C 1
ATOM 2650 O O . ASP A 1 335 ? 13.869 19.111 -14.150 1.00 85.00 335 ASP A O 1
ATOM 2654 N N . VAL A 1 336 ? 12.556 17.338 -14.532 1.00 86.31 336 VAL A N 1
ATOM 2655 C CA . VAL A 1 336 ? 12.242 17.110 -13.124 1.00 86.31 336 VAL A CA 1
ATOM 2656 C C . VAL A 1 336 ? 13.423 16.504 -12.381 1.00 86.31 336 VAL A C 1
ATOM 2658 O O . VAL A 1 336 ? 13.667 16.878 -11.233 1.00 86.31 336 VAL A O 1
ATOM 2661 N N . ALA A 1 337 ? 14.228 15.662 -13.032 1.00 86.06 337 ALA A N 1
ATOM 2662 C CA . ALA A 1 337 ? 15.492 15.194 -12.479 1.00 86.06 337 ALA A CA 1
ATOM 2663 C C . ALA A 1 337 ? 16.429 16.368 -12.163 1.00 86.06 337 ALA A C 1
ATOM 2665 O O . ALA A 1 337 ? 17.022 16.396 -11.083 1.00 86.06 337 ALA A O 1
ATOM 2666 N N . ALA A 1 338 ? 16.523 17.366 -13.049 1.00 84.31 338 ALA A N 1
ATOM 2667 C CA . ALA A 1 338 ? 17.324 18.566 -12.817 1.00 84.31 338 ALA A CA 1
ATOM 2668 C C . ALA A 1 338 ? 16.823 19.361 -11.596 1.00 84.31 338 ALA A C 1
ATOM 2670 O O . ALA A 1 338 ? 17.625 19.737 -10.734 1.00 84.31 338 ALA A O 1
ATOM 2671 N N . ILE A 1 339 ? 15.502 19.538 -11.461 1.00 84.75 339 ILE A N 1
ATOM 2672 C CA . ILE A 1 339 ? 14.894 20.174 -10.280 1.00 84.75 339 ILE A CA 1
ATOM 2673 C C . ILE A 1 339 ? 15.251 19.387 -9.012 1.00 84.75 339 ILE A C 1
ATOM 2675 O O . ILE A 1 339 ? 15.783 19.958 -8.059 1.00 84.75 339 ILE A O 1
ATOM 2679 N N . LEU A 1 340 ? 15.013 18.075 -8.988 1.00 85.56 340 LEU A N 1
ATOM 2680 C CA . LEU A 1 340 ? 15.220 17.242 -7.801 1.00 85.56 340 LEU A CA 1
ATOM 2681 C C . LEU A 1 340 ? 16.698 17.144 -7.396 1.00 85.56 340 LEU A C 1
ATOM 2683 O O . LEU A 1 340 ? 17.006 17.258 -6.208 1.00 85.56 340 LEU A O 1
ATOM 2687 N N . LYS A 1 341 ? 17.615 16.993 -8.360 1.00 84.94 341 LYS A N 1
ATOM 2688 C CA . LYS A 1 341 ? 19.065 16.988 -8.108 1.00 84.94 341 LYS A CA 1
ATOM 2689 C C . LYS A 1 341 ? 19.529 18.323 -7.530 1.00 84.94 341 LYS A C 1
ATOM 2691 O O . LYS A 1 341 ? 20.273 18.329 -6.551 1.00 84.94 341 LYS A O 1
ATOM 2696 N N . SER A 1 342 ? 19.033 19.443 -8.066 1.00 79.94 342 SER A N 1
ATOM 2697 C CA . SER A 1 342 ? 19.346 20.768 -7.518 1.00 79.94 342 SER A CA 1
ATOM 2698 C C . SER A 1 342 ? 18.866 20.902 -6.066 1.00 79.94 342 SER A C 1
ATOM 2700 O O . SER A 1 342 ? 19.622 21.347 -5.202 1.00 79.94 342 SER A O 1
ATOM 2702 N N . LEU A 1 343 ? 17.655 20.424 -5.750 1.00 80.31 343 LEU A N 1
ATOM 2703 C CA . LEU A 1 343 ? 17.114 20.425 -4.389 1.00 80.31 343 LEU A CA 1
ATOM 2704 C C . LEU A 1 343 ? 17.942 19.555 -3.432 1.00 80.31 343 LEU A C 1
ATOM 2706 O O . LEU A 1 343 ? 18.206 19.990 -2.310 1.00 80.31 343 LEU A O 1
ATOM 2710 N N . GLN A 1 344 ? 18.368 18.358 -3.853 1.00 78.88 344 GLN A N 1
ATOM 2711 C CA . GLN A 1 344 ? 19.235 17.497 -3.037 1.00 78.88 344 GLN A CA 1
ATOM 2712 C C . GLN A 1 344 ? 20.582 18.171 -2.747 1.00 78.88 344 GLN A C 1
ATOM 2714 O O . GLN A 1 344 ? 21.032 18.168 -1.600 1.00 78.88 344 GLN A O 1
ATOM 2719 N N . GLU A 1 345 ? 21.197 18.813 -3.742 1.00 73.25 345 GLU A N 1
ATOM 2720 C CA . GLU A 1 345 ? 22.466 19.520 -3.556 1.00 73.25 345 GLU A CA 1
ATOM 2721 C C . GLU A 1 345 ? 22.332 20.706 -2.585 1.00 73.25 345 GLU A C 1
ATOM 2723 O O . GLU A 1 345 ? 23.181 20.894 -1.709 1.00 73.25 345 GLU A O 1
ATOM 2728 N N . TYR A 1 346 ? 21.243 21.478 -2.673 1.00 66.25 346 TYR A N 1
ATOM 2729 C CA . TYR A 1 346 ? 20.972 22.560 -1.723 1.00 66.25 346 TYR A CA 1
ATOM 2730 C C . TYR A 1 346 ? 20.780 22.043 -0.295 1.00 66.25 346 TYR A C 1
ATOM 2732 O O . TYR A 1 346 ? 21.351 22.617 0.631 1.00 66.25 346 TYR A O 1
ATOM 2740 N N . VAL A 1 347 ? 20.027 20.953 -0.107 1.00 62.94 347 VAL A N 1
ATOM 2741 C CA . VAL A 1 347 ? 19.808 20.328 1.210 1.00 62.94 347 VAL A CA 1
ATOM 2742 C C . VAL A 1 347 ? 21.132 19.938 1.874 1.00 62.94 347 VAL A C 1
ATOM 2744 O O . VAL A 1 347 ? 21.309 20.194 3.063 1.00 62.94 347 VAL A O 1
ATOM 2747 N N . VAL A 1 348 ? 22.086 19.394 1.113 1.00 54.28 348 VAL A N 1
ATOM 2748 C CA . VAL A 1 348 ? 23.418 19.018 1.622 1.00 54.28 348 VAL A CA 1
ATOM 2749 C C . VAL A 1 348 ? 24.248 20.244 2.039 1.00 54.28 348 VAL A C 1
ATOM 2751 O O . VAL A 1 348 ? 25.059 20.162 2.960 1.00 54.28 348 VAL A O 1
ATOM 2754 N N . ARG A 1 349 ? 24.036 21.412 1.419 1.00 51.78 349 ARG A N 1
ATOM 2755 C CA . ARG A 1 349 ? 24.779 22.646 1.740 1.00 51.78 349 ARG A CA 1
ATOM 2756 C C . ARG A 1 349 ? 24.276 23.379 2.993 1.00 51.78 349 ARG A C 1
ATOM 2758 O O . ARG A 1 349 ? 25.033 24.173 3.551 1.00 51.78 349 ARG A O 1
ATOM 2765 N N . PHE A 1 350 ? 23.056 23.112 3.471 1.00 49.56 350 PHE A N 1
ATOM 2766 C CA . PHE A 1 350 ? 22.523 23.727 4.700 1.00 49.56 350 PHE A CA 1
ATOM 2767 C C . PHE A 1 350 ? 23.164 23.198 5.995 1.00 49.56 350 PHE A C 1
ATOM 2769 O O . PHE A 1 350 ? 23.026 23.836 7.035 1.00 49.56 350 PHE A O 1
ATOM 2776 N N . ASP A 1 351 ? 23.930 22.103 5.939 1.00 45.19 351 ASP A N 1
ATOM 2777 C CA . ASP A 1 351 ? 24.594 21.493 7.105 1.00 45.19 351 ASP A CA 1
ATOM 2778 C C . ASP A 1 351 ? 25.744 22.349 7.693 1.00 45.19 351 ASP A C 1
ATOM 2780 O O . ASP A 1 351 ? 26.369 21.982 8.682 1.00 45.19 351 ASP A O 1
ATOM 2784 N N . LYS A 1 352 ? 26.051 23.510 7.090 1.00 43.97 352 LYS A N 1
ATOM 2785 C CA . LYS A 1 352 ? 27.147 24.403 7.518 1.00 43.97 352 LYS A CA 1
ATOM 2786 C C . LYS A 1 352 ? 26.730 25.816 7.936 1.00 43.97 352 LYS A C 1
ATOM 2788 O O . LYS A 1 352 ? 27.607 26.648 8.152 1.00 43.97 352 LYS A O 1
ATOM 2793 N N . PHE A 1 353 ? 25.436 26.104 8.081 1.00 43.62 353 PHE A N 1
ATOM 2794 C CA . PHE A 1 353 ? 24.977 27.395 8.608 1.00 43.62 353 PHE A CA 1
ATOM 2795 C C . PHE A 1 353 ? 24.242 27.220 9.942 1.00 43.62 353 PHE A C 1
ATOM 2797 O O . PHE A 1 353 ? 23.049 26.933 9.988 1.00 43.62 353 PHE A O 1
ATOM 2804 N N . GLU A 1 354 ? 24.965 27.441 11.043 1.00 50.19 354 GLU A N 1
ATOM 2805 C CA . GLU A 1 354 ? 24.359 27.793 12.328 1.00 50.19 354 GLU A CA 1
ATOM 2806 C C . GLU A 1 354 ? 23.660 29.154 12.173 1.00 50.19 354 GLU A C 1
ATOM 2808 O O . GLU A 1 354 ? 24.306 30.194 12.054 1.00 50.19 354 GLU A O 1
ATOM 2813 N N . GLY A 1 355 ? 22.326 29.154 12.121 1.00 39.09 355 GLY A N 1
ATOM 2814 C CA . GLY A 1 355 ? 21.541 30.379 11.967 1.00 39.09 355 GLY A CA 1
ATOM 2815 C C . GLY A 1 355 ? 20.044 30.161 12.171 1.00 39.09 355 GLY A C 1
ATOM 2816 O O . GLY A 1 355 ? 19.338 29.736 11.266 1.00 39.09 355 GLY A O 1
ATOM 2817 N N . THR A 1 356 ? 19.596 30.455 13.393 1.00 46.31 356 THR A N 1
ATOM 2818 C CA . THR A 1 356 ? 18.229 30.743 13.876 1.00 46.31 356 THR A CA 1
ATOM 2819 C C . THR A 1 356 ? 17.075 30.700 12.862 1.00 46.31 356 THR A C 1
ATOM 2821 O O . THR A 1 356 ? 16.891 31.636 12.088 1.00 46.31 356 THR A O 1
ATOM 2824 N N . GLY A 1 357 ? 16.207 29.686 12.989 1.00 39.38 357 GLY A N 1
ATOM 2825 C CA . GLY A 1 357 ? 14.869 29.695 12.383 1.00 39.38 357 GLY A CA 1
ATOM 2826 C C . GLY A 1 357 ? 14.322 28.336 11.939 1.00 39.38 357 GLY A C 1
ATOM 2827 O O . GLY A 1 357 ? 14.076 28.134 10.761 1.00 39.38 357 GLY A O 1
ATOM 2828 N N . GLY A 1 358 ? 14.080 27.415 12.877 1.00 44.44 358 GLY A N 1
ATOM 2829 C CA . GLY A 1 358 ? 12.948 26.484 12.767 1.00 44.44 358 GLY A CA 1
ATOM 2830 C C . GLY A 1 358 ? 12.945 25.396 11.684 1.00 44.44 358 GLY A C 1
ATOM 2831 O O . GLY A 1 358 ? 11.880 25.109 11.156 1.00 44.44 358 GLY A O 1
ATOM 2832 N N . VAL A 1 359 ? 14.051 24.699 11.420 1.00 42.62 359 VAL A N 1
ATOM 2833 C CA . VAL A 1 359 ? 13.991 23.297 10.958 1.00 42.62 359 VAL A CA 1
ATOM 2834 C C . VAL A 1 359 ? 15.044 22.530 11.745 1.00 42.62 359 VAL A C 1
ATOM 2836 O O . VAL A 1 359 ? 16.195 22.950 11.802 1.00 42.62 359 VAL A O 1
ATOM 2839 N N . LYS A 1 360 ? 14.649 21.453 12.433 1.00 40.62 360 LYS A N 1
ATOM 2840 C CA . LYS A 1 360 ? 15.568 20.636 13.237 1.00 40.62 360 LYS A CA 1
ATOM 2841 C C . LYS A 1 360 ? 16.696 20.095 12.348 1.00 40.62 360 LYS A C 1
ATOM 2843 O O . LYS A 1 360 ? 16.490 19.132 11.616 1.00 40.62 360 LYS A O 1
ATOM 2848 N N . ALA A 1 361 ? 17.875 20.701 12.461 1.00 41.44 361 ALA A N 1
ATOM 2849 C CA . ALA A 1 361 ? 19.150 20.108 12.089 1.00 41.44 361 ALA A CA 1
ATOM 2850 C C . ALA A 1 361 ? 19.376 18.877 12.979 1.00 41.44 361 ALA A C 1
ATOM 2852 O O . ALA A 1 361 ? 19.327 18.977 14.206 1.00 41.44 361 ALA A O 1
ATOM 2853 N N . GLY A 1 362 ? 19.530 17.701 12.372 1.00 38.44 362 GLY A N 1
ATOM 2854 C CA . GLY A 1 362 ? 19.778 16.460 13.112 1.00 38.44 362 GLY A CA 1
ATOM 2855 C C . GLY A 1 362 ? 19.323 15.171 12.430 1.00 38.44 362 GLY A C 1
ATOM 2856 O O . GLY A 1 362 ? 19.595 14.092 12.944 1.00 38.44 362 GLY A O 1
ATOM 2857 N N . GLY A 1 363 ? 18.662 15.245 11.276 1.00 45.16 363 GLY A N 1
ATOM 2858 C CA . GLY A 1 363 ? 18.421 14.082 10.428 1.00 45.16 363 GLY A CA 1
ATOM 2859 C C . GLY A 1 363 ? 18.647 14.461 8.977 1.00 45.16 363 GLY A C 1
ATOM 2860 O O . GLY A 1 363 ? 18.085 15.452 8.517 1.00 45.16 363 GLY A O 1
ATOM 2861 N N . THR A 1 364 ? 19.462 13.691 8.256 1.00 52.12 364 THR A N 1
ATOM 2862 C CA . THR A 1 364 ? 19.496 13.762 6.792 1.00 52.12 364 THR A CA 1
ATOM 2863 C C . THR A 1 364 ? 18.053 13.591 6.307 1.00 52.12 364 THR A C 1
ATOM 2865 O O . THR A 1 364 ? 17.451 12.568 6.653 1.00 52.12 364 THR A O 1
ATOM 2868 N N . PRO A 1 365 ? 17.460 14.561 5.586 1.00 56.66 365 PRO A N 1
ATOM 2869 C CA . PRO A 1 365 ? 16.092 14.422 5.098 1.00 56.66 365 PRO A CA 1
ATOM 2870 C C . PRO A 1 365 ? 15.986 13.126 4.299 1.00 56.66 365 PRO A C 1
ATOM 2872 O O . PRO A 1 365 ? 16.867 12.862 3.485 1.00 56.66 365 PRO A O 1
ATOM 2875 N N . ASP A 1 366 ? 14.951 12.310 4.516 1.00 61.91 366 ASP A N 1
ATOM 2876 C CA . ASP A 1 366 ? 14.835 11.008 3.834 1.00 61.91 366 ASP A CA 1
ATOM 2877 C C . ASP A 1 366 ? 14.869 11.152 2.301 1.00 61.91 366 ASP A C 1
ATOM 2879 O O . ASP A 1 366 ? 15.422 10.301 1.612 1.00 61.91 366 ASP A O 1
ATOM 2883 N N . PHE A 1 367 ? 14.429 12.299 1.773 1.00 69.19 367 PHE A N 1
ATOM 2884 C CA . PHE A 1 367 ? 14.598 12.694 0.372 1.00 69.19 367 PHE A CA 1
ATOM 2885 C C . PHE A 1 367 ? 16.056 12.692 -0.127 1.00 69.19 367 PHE A C 1
ATOM 2887 O O . PHE A 1 367 ? 16.304 12.341 -1.276 1.00 69.19 367 PHE A O 1
ATOM 2894 N N . ALA A 1 368 ? 17.029 13.061 0.709 1.00 67.25 368 ALA A N 1
ATOM 2895 C CA . ALA A 1 368 ? 18.446 13.088 0.338 1.00 67.25 368 ALA A CA 1
ATOM 2896 C C . ALA A 1 368 ? 19.090 11.689 0.303 1.00 67.25 368 ALA A C 1
ATOM 2898 O O . ALA A 1 368 ? 20.208 11.552 -0.183 1.00 67.25 368 ALA A O 1
ATOM 2899 N N . LYS A 1 369 ? 18.403 10.653 0.806 1.00 77.38 369 LYS A N 1
ATOM 2900 C CA . LYS A 1 369 ? 18.855 9.254 0.721 1.00 77.38 369 LYS A CA 1
ATOM 2901 C C . LYS A 1 369 ? 18.367 8.547 -0.546 1.00 77.38 369 LYS A C 1
ATOM 2903 O O . LYS A 1 369 ? 18.881 7.481 -0.867 1.00 77.38 369 LYS A O 1
ATOM 2908 N N . LEU A 1 370 ? 17.371 9.109 -1.232 1.00 83.75 370 LEU A N 1
ATOM 2909 C CA . LEU A 1 370 ? 16.795 8.528 -2.442 1.00 83.75 370 LEU A CA 1
ATOM 2910 C C . LEU A 1 370 ? 17.720 8.766 -3.638 1.00 83.75 370 LEU A C 1
ATOM 2912 O O . LEU A 1 370 ? 18.137 9.900 -3.886 1.00 83.75 370 LEU A O 1
ATOM 2916 N N . GLU A 1 371 ? 18.003 7.716 -4.407 1.00 86.38 371 GLU A N 1
ATOM 2917 C CA . GLU A 1 371 ? 18.787 7.836 -5.637 1.00 86.38 371 GLU A CA 1
ATOM 2918 C C . GLU A 1 371 ? 17.889 8.307 -6.789 1.00 86.38 371 GLU A C 1
ATOM 2920 O O . GLU A 1 371 ? 16.888 7.665 -7.119 1.00 86.38 371 GLU A O 1
ATOM 2925 N N . ILE A 1 372 ? 18.249 9.435 -7.408 1.00 87.00 372 ILE A N 1
ATOM 2926 C CA . ILE A 1 372 ? 17.544 9.974 -8.575 1.00 87.00 372 ILE A CA 1
ATOM 2927 C C . ILE A 1 372 ? 18.116 9.332 -9.841 1.00 87.00 372 ILE A C 1
ATOM 2929 O O . ILE A 1 372 ? 19.286 9.526 -10.176 1.00 87.00 372 ILE A O 1
ATOM 2933 N N . VAL A 1 373 ? 17.270 8.599 -10.560 1.00 88.00 373 VAL A N 1
ATOM 2934 C CA . VAL A 1 373 ? 17.557 8.007 -11.866 1.00 88.00 373 VAL A CA 1
ATOM 2935 C C . VAL A 1 373 ? 16.848 8.837 -12.930 1.00 88.00 373 VAL A C 1
ATOM 2937 O O . VAL A 1 373 ? 15.623 8.954 -12.934 1.00 88.00 373 VAL A O 1
ATOM 2940 N N . GLU A 1 374 ? 17.627 9.427 -13.828 1.00 88.00 374 GLU A N 1
ATOM 2941 C CA . GLU A 1 374 ? 17.103 10.201 -14.952 1.00 88.00 374 GLU A CA 1
ATOM 2942 C C . GLU A 1 374 ? 16.981 9.318 -16.193 1.00 88.00 374 GLU A C 1
ATOM 2944 O O . GLU A 1 374 ? 17.875 8.524 -16.490 1.00 88.00 374 GLU A O 1
ATOM 2949 N N . SER A 1 375 ? 15.875 9.451 -16.920 1.00 85.75 375 SER A N 1
ATOM 2950 C CA . SER A 1 375 ? 15.701 8.793 -18.212 1.00 85.75 375 SER A CA 1
ATOM 2951 C C . SER A 1 375 ? 14.858 9.651 -19.140 1.00 85.75 375 SER A C 1
ATOM 2953 O O . SER A 1 375 ? 13.860 10.229 -18.723 1.00 85.75 375 SER A O 1
ATOM 2955 N N . TYR A 1 376 ? 15.248 9.701 -20.415 1.00 85.50 376 TYR A N 1
ATOM 2956 C CA . TYR A 1 376 ? 14.462 10.351 -21.465 1.00 85.50 376 TYR A CA 1
ATOM 2957 C C . TYR A 1 376 ? 13.165 9.592 -21.784 1.00 85.50 376 TYR A C 1
ATOM 2959 O O . TYR A 1 376 ? 12.221 10.177 -22.300 1.00 85.50 376 TYR A O 1
ATOM 2967 N N . ALA A 1 377 ? 13.112 8.292 -21.481 1.00 86.25 377 ALA A N 1
ATOM 2968 C CA . ALA A 1 377 ? 11.946 7.465 -21.770 1.00 86.25 377 ALA A CA 1
ATOM 2969 C C . ALA A 1 377 ? 10.733 7.793 -20.882 1.00 86.25 377 ALA A C 1
ATOM 2971 O O . ALA A 1 377 ? 9.610 7.469 -21.250 1.00 86.25 377 ALA A O 1
ATOM 2972 N N . ILE A 1 378 ? 10.956 8.412 -19.718 1.00 88.56 378 ILE A N 1
ATOM 2973 C CA . ILE A 1 378 ? 9.901 8.788 -18.772 1.00 88.56 378 ILE A CA 1
ATOM 2974 C C . ILE A 1 378 ? 9.382 10.179 -19.130 1.00 88.56 378 ILE A C 1
ATOM 2976 O O . ILE A 1 378 ? 10.180 11.093 -19.359 1.00 88.56 378 ILE A O 1
ATOM 2980 N N . SER A 1 379 ? 8.057 10.353 -19.113 1.00 88.44 379 SER A N 1
ATOM 2981 C CA . SER A 1 379 ? 7.437 11.659 -19.342 1.00 88.44 379 SER A CA 1
ATOM 2982 C C . SER A 1 379 ? 8.014 12.741 -18.412 1.00 88.44 379 SER A C 1
ATOM 2984 O O . SER A 1 379 ? 8.246 12.492 -17.222 1.00 88.44 379 SER A O 1
ATOM 2986 N N . PRO A 1 380 ? 8.258 13.959 -18.925 1.00 85.75 380 PRO A N 1
ATOM 2987 C CA . PRO A 1 380 ? 9.020 14.976 -18.210 1.00 85.75 380 PRO A CA 1
ATOM 2988 C C . PRO A 1 380 ? 8.302 15.501 -16.960 1.00 85.75 380 PRO A C 1
ATOM 2990 O O . PRO A 1 380 ? 8.968 15.976 -16.051 1.00 85.75 380 PRO A O 1
ATOM 2993 N N . ASP A 1 381 ? 6.979 15.344 -16.854 1.00 88.81 381 ASP A N 1
ATOM 2994 C CA . ASP A 1 381 ? 6.147 15.760 -15.719 1.00 88.81 381 ASP A CA 1
ATOM 2995 C C . ASP A 1 381 ? 6.055 14.725 -14.580 1.00 88.81 381 ASP A C 1
ATOM 2997 O O . ASP A 1 381 ? 5.473 15.019 -13.527 1.00 88.81 381 ASP A O 1
ATOM 3001 N N . LEU A 1 382 ? 6.590 13.513 -14.768 1.00 90.69 382 LEU A N 1
ATOM 3002 C CA . LEU A 1 382 ? 6.392 12.389 -13.854 1.00 90.69 382 LEU A CA 1
ATOM 3003 C C . LEU A 1 382 ? 7.604 12.106 -12.960 1.00 90.69 382 LEU A C 1
ATOM 3005 O O . LEU A 1 382 ? 8.762 12.089 -13.382 1.00 90.69 382 LEU A O 1
ATOM 3009 N N . ILE A 1 383 ? 7.301 11.798 -11.699 1.00 91.94 383 ILE A N 1
ATOM 3010 C CA . ILE A 1 383 ? 8.232 11.253 -10.711 1.00 91.94 383 ILE A CA 1
ATOM 3011 C C . ILE A 1 383 ? 7.688 9.903 -10.252 1.00 91.94 383 ILE A C 1
ATOM 3013 O O . ILE A 1 383 ? 6.663 9.835 -9.571 1.00 91.94 383 ILE A O 1
ATOM 3017 N N . HIS A 1 384 ? 8.405 8.837 -10.577 1.00 92.00 384 HIS A N 1
ATOM 3018 C CA . HIS A 1 384 ? 8.116 7.476 -10.148 1.00 92.00 384 HIS A CA 1
ATOM 3019 C C . HIS A 1 384 ? 8.949 7.127 -8.912 1.00 92.00 384 HIS A C 1
ATOM 3021 O O . HIS A 1 384 ? 10.177 7.178 -8.929 1.00 92.00 384 HIS A O 1
ATOM 3027 N N . LEU A 1 385 ? 8.279 6.747 -7.830 1.00 90.81 385 LEU A N 1
ATOM 3028 C CA . LEU A 1 385 ? 8.875 6.235 -6.603 1.00 90.81 385 LEU A CA 1
ATOM 3029 C C . LEU A 1 385 ? 8.870 4.714 -6.668 1.00 90.81 385 LEU A C 1
ATOM 3031 O O . LEU A 1 385 ? 7.806 4.106 -6.815 1.00 90.81 385 LEU A O 1
ATOM 3035 N N . LEU A 1 386 ? 10.041 4.096 -6.538 1.00 88.88 386 LEU A N 1
ATOM 3036 C CA . LEU A 1 386 ? 10.181 2.654 -6.705 1.00 88.88 386 LEU A CA 1
ATOM 3037 C C . LEU A 1 386 ? 10.889 1.993 -5.527 1.00 88.88 386 LEU A C 1
ATOM 3039 O O . LEU A 1 386 ? 11.891 2.473 -4.988 1.00 88.88 386 LEU A O 1
ATOM 3043 N N . ILE A 1 387 ? 10.336 0.842 -5.154 1.00 85.31 387 ILE A N 1
ATOM 3044 C CA . ILE A 1 387 ? 10.902 -0.075 -4.175 1.00 85.31 387 ILE A CA 1
ATOM 3045 C C . ILE A 1 387 ? 11.578 -1.208 -4.939 1.00 85.31 387 ILE A C 1
ATOM 3047 O O . ILE A 1 387 ? 10.917 -1.955 -5.665 1.00 85.31 387 ILE A O 1
ATOM 3051 N N . THR A 1 388 ? 12.877 -1.388 -4.746 1.00 81.44 388 THR A N 1
ATOM 3052 C CA . THR A 1 388 ? 13.593 -2.559 -5.252 1.00 81.44 388 THR A CA 1
ATOM 3053 C C . THR A 1 388 ? 13.917 -3.491 -4.092 1.00 81.44 388 THR A C 1
ATOM 3055 O O . THR A 1 388 ? 14.105 -3.080 -2.945 1.00 81.44 388 THR A O 1
ATOM 3058 N N . ASN A 1 389 ? 13.914 -4.790 -4.371 1.00 78.50 389 ASN A N 1
ATOM 3059 C CA . ASN A 1 389 ? 14.262 -5.802 -3.389 1.00 78.50 389 ASN A CA 1
ATOM 3060 C C . ASN A 1 389 ? 14.918 -6.971 -4.126 1.00 78.50 389 ASN A C 1
ATOM 3062 O O . ASN A 1 389 ? 14.374 -7.405 -5.142 1.00 78.50 389 ASN A O 1
ATOM 306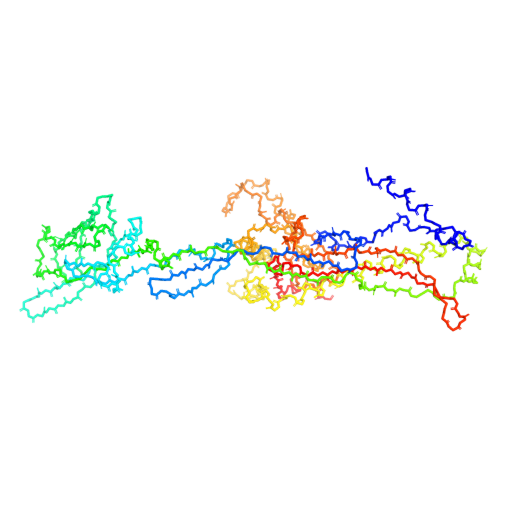6 N N . PRO A 1 390 ? 16.045 -7.513 -3.629 1.00 72.25 390 PRO A N 1
ATOM 3067 C CA . PRO A 1 390 ? 16.703 -8.656 -4.262 1.00 72.25 390 PRO A CA 1
ATOM 3068 C C . PRO A 1 390 ? 15.822 -9.915 -4.294 1.00 72.25 390 PRO A C 1
ATOM 3070 O O . PRO A 1 390 ? 16.055 -10.821 -5.091 1.00 72.25 390 PRO A O 1
ATOM 3073 N N . THR A 1 391 ? 14.800 -9.995 -3.439 1.00 79.06 391 THR A N 1
ATOM 3074 C CA . THR A 1 391 ? 13.875 -11.127 -3.399 1.00 79.06 391 THR A CA 1
ATOM 3075 C C . THR A 1 391 ? 12.795 -10.985 -4.473 1.00 79.06 391 THR A C 1
ATOM 3077 O O . THR A 1 391 ? 11.971 -10.076 -4.407 1.00 79.06 391 THR A O 1
ATOM 3080 N N . LEU A 1 392 ? 12.715 -11.956 -5.390 1.00 74.50 392 LEU A N 1
ATOM 3081 C CA . LEU A 1 392 ? 11.726 -12.018 -6.483 1.00 74.50 392 LEU A CA 1
ATOM 3082 C C . LEU A 1 392 ? 10.277 -11.756 -6.059 1.00 74.50 392 LEU A C 1
ATOM 3084 O O . LEU A 1 392 ? 9.523 -11.082 -6.748 1.00 74.50 392 LEU A O 1
ATOM 3088 N N . SER A 1 393 ? 9.861 -12.313 -4.922 1.00 71.38 393 SER A N 1
ATOM 3089 C CA . SER A 1 393 ? 8.481 -12.182 -4.450 1.00 71.38 393 SER A CA 1
ATOM 3090 C C . SER A 1 393 ? 8.168 -10.797 -3.887 1.00 71.38 393 SER A C 1
ATOM 3092 O O . SER A 1 393 ? 6.995 -10.509 -3.642 1.00 71.38 393 SER A O 1
ATOM 3094 N N . GLN A 1 394 ? 9.190 -9.970 -3.643 1.00 76.62 394 GLN A N 1
ATOM 3095 C CA . GLN A 1 394 ? 9.117 -8.642 -3.032 1.00 76.62 394 GLN A CA 1
ATOM 3096 C C . GLN A 1 394 ? 9.550 -7.516 -3.978 1.00 76.62 394 GLN A C 1
ATOM 3098 O O . GLN A 1 394 ? 9.372 -6.354 -3.622 1.00 76.62 394 GLN A O 1
ATOM 3103 N N . SER A 1 395 ? 10.072 -7.826 -5.167 1.00 81.75 395 SER A N 1
ATOM 3104 C CA . SER A 1 395 ? 10.429 -6.813 -6.157 1.00 81.75 395 SER A CA 1
ATOM 3105 C C . SER A 1 395 ? 9.180 -6.154 -6.759 1.00 81.75 395 SER A C 1
ATOM 3107 O O . SER A 1 395 ? 8.140 -6.785 -6.970 1.00 81.75 395 SER A O 1
ATOM 3109 N N . THR A 1 396 ? 9.273 -4.849 -7.011 1.00 85.19 396 THR A N 1
ATOM 3110 C CA . THR A 1 396 ? 8.214 -4.069 -7.675 1.00 85.19 396 THR A CA 1
ATOM 3111 C C . THR A 1 396 ? 8.256 -4.302 -9.175 1.00 85.19 396 THR A C 1
ATOM 3113 O O . THR A 1 396 ? 7.261 -4.716 -9.763 1.00 85.19 396 THR A O 1
ATOM 3116 N N . LEU A 1 397 ? 9.430 -4.105 -9.773 1.00 88.12 397 LEU A N 1
ATOM 3117 C CA . LEU A 1 397 ? 9.687 -4.264 -11.196 1.00 88.12 397 LEU A CA 1
ATOM 3118 C C . LEU A 1 397 ? 10.754 -5.342 -11.393 1.00 88.12 397 LEU A C 1
ATOM 3120 O O . LEU A 1 397 ? 11.802 -5.322 -10.736 1.00 88.12 397 LEU A O 1
ATOM 3124 N N . LEU A 1 398 ? 10.472 -6.296 -12.275 1.00 86.75 398 LEU A N 1
ATOM 3125 C CA . LEU A 1 398 ? 11.337 -7.439 -12.527 1.00 86.75 398 LEU A CA 1
ATOM 3126 C C . LEU A 1 398 ? 11.644 -7.543 -14.018 1.00 86.75 398 LEU A C 1
ATOM 3128 O O . LEU A 1 398 ? 10.736 -7.473 -14.841 1.00 86.75 398 LEU A O 1
ATOM 3132 N N . MET A 1 399 ? 12.915 -7.778 -14.337 1.00 85.25 399 MET A N 1
ATOM 3133 C CA . MET A 1 399 ? 13.348 -8.221 -15.656 1.00 85.25 399 MET A CA 1
ATOM 3134 C C . MET A 1 399 ? 13.818 -9.666 -15.557 1.00 85.25 399 MET A C 1
ATOM 3136 O O . MET A 1 399 ? 14.822 -9.961 -14.906 1.00 85.25 399 MET A O 1
ATOM 3140 N N . VAL A 1 400 ? 13.096 -10.564 -16.214 1.00 83.81 400 VAL A N 1
ATOM 3141 C CA . VAL A 1 400 ? 13.457 -11.973 -16.340 1.00 83.81 400 VAL A CA 1
ATOM 3142 C C . VAL A 1 400 ? 14.201 -12.157 -17.653 1.00 83.81 400 VAL A C 1
ATOM 3144 O O . VAL A 1 400 ? 13.655 -11.924 -18.730 1.00 83.81 400 VAL A O 1
ATOM 3147 N N . THR A 1 401 ? 15.457 -12.575 -17.567 1.00 80.56 401 THR A N 1
ATOM 3148 C CA . THR A 1 401 ? 16.330 -12.729 -18.731 1.00 80.56 401 THR A CA 1
ATOM 3149 C C . THR A 1 401 ? 16.527 -14.205 -19.042 1.00 80.56 401 THR A C 1
ATOM 3151 O O . THR A 1 401 ? 17.171 -14.901 -18.261 1.00 80.56 401 THR A O 1
ATOM 3154 N N . TYR A 1 402 ? 15.984 -14.676 -20.172 1.00 78.88 402 TYR A N 1
ATOM 3155 C CA . TYR A 1 402 ? 16.126 -16.068 -20.617 1.00 78.88 402 TYR A CA 1
ATOM 3156 C C . TYR A 1 402 ? 17.313 -16.246 -21.572 1.00 78.88 402 TYR A C 1
ATOM 3158 O O . TYR A 1 402 ? 18.195 -17.066 -21.333 1.00 78.88 402 TYR A O 1
ATOM 3166 N N . LYS A 1 403 ? 17.381 -15.446 -22.645 1.00 76.06 403 LYS A N 1
ATOM 3167 C CA . LYS A 1 403 ? 18.540 -15.408 -23.556 1.00 76.06 403 LYS A CA 1
ATOM 3168 C C . LYS A 1 403 ? 18.883 -13.956 -23.883 1.00 76.06 403 LYS A C 1
ATOM 3170 O O . LYS A 1 403 ? 18.189 -13.348 -24.690 1.00 76.06 403 LYS A O 1
ATOM 3175 N N . PRO A 1 404 ? 19.927 -13.375 -23.282 1.00 65.94 404 PRO A N 1
ATOM 3176 C CA . PRO A 1 404 ? 20.084 -11.924 -23.253 1.00 65.94 404 PRO A CA 1
ATOM 3177 C C . PRO A 1 404 ? 20.488 -11.304 -24.594 1.00 65.94 404 PRO A C 1
ATOM 3179 O O . PRO A 1 404 ? 19.959 -10.253 -24.943 1.00 65.94 404 PRO A O 1
ATOM 3182 N N . LEU A 1 405 ? 21.399 -11.928 -25.346 1.00 74.25 405 LEU A N 1
ATOM 3183 C CA . LEU A 1 405 ? 21.705 -11.554 -26.726 1.00 74.25 405 LEU A CA 1
ATOM 3184 C C . LEU A 1 405 ? 22.321 -12.756 -27.446 1.00 74.25 405 LEU A C 1
ATOM 3186 O O . LEU A 1 405 ? 23.254 -13.372 -26.931 1.00 74.25 405 LEU A O 1
ATOM 3190 N N . TYR A 1 406 ? 21.799 -13.110 -28.615 1.00 70.44 406 TYR A N 1
ATOM 3191 C CA . TYR A 1 406 ? 22.313 -14.208 -29.431 1.00 70.44 406 TYR A CA 1
ATOM 3192 C C . TYR A 1 406 ? 22.099 -13.931 -30.919 1.00 70.44 406 TYR A C 1
ATOM 3194 O O . TYR A 1 406 ? 21.225 -13.155 -31.305 1.00 70.44 406 TYR A O 1
ATOM 3202 N N . ILE A 1 407 ? 22.930 -14.551 -31.755 1.00 69.62 407 ILE A N 1
ATOM 3203 C CA . ILE A 1 407 ? 22.839 -14.445 -33.212 1.00 69.62 407 ILE A CA 1
ATOM 3204 C C . ILE A 1 407 ? 22.193 -15.722 -33.732 1.00 69.62 407 ILE A C 1
ATOM 3206 O O . ILE A 1 407 ? 22.561 -16.817 -33.306 1.00 69.62 407 ILE A O 1
ATOM 3210 N N . LEU A 1 408 ? 21.240 -15.579 -34.644 1.00 71.81 408 LEU A N 1
ATOM 3211 C CA . LEU A 1 408 ? 20.594 -16.697 -35.313 1.00 71.81 408 LEU A CA 1
ATOM 3212 C C . LEU A 1 408 ? 20.692 -16.512 -36.823 1.00 71.81 408 LEU A C 1
ATOM 3214 O O . LEU A 1 408 ? 20.353 -15.457 -37.355 1.00 71.81 408 LEU A O 1
ATOM 3218 N N . LEU A 1 409 ? 21.149 -17.555 -37.507 1.00 70.38 409 LEU A N 1
ATOM 3219 C CA . LEU A 1 409 ? 21.139 -17.632 -38.961 1.00 70.38 409 LEU A CA 1
ATOM 3220 C C . LEU A 1 409 ? 19.892 -18.407 -39.376 1.00 70.38 409 LEU A C 1
ATOM 3222 O O . LEU A 1 409 ? 19.718 -19.555 -38.970 1.00 70.38 409 LEU A O 1
ATOM 3226 N N . SER A 1 410 ? 19.026 -17.774 -40.162 1.00 70.25 410 SER A N 1
ATOM 3227 C CA . SER A 1 410 ? 17.869 -18.435 -40.763 1.00 70.25 410 SER A CA 1
ATOM 3228 C C . SER A 1 410 ? 18.009 -18.420 -42.277 1.00 70.25 410 SER A C 1
ATOM 3230 O O . SER A 1 410 ? 18.471 -17.438 -42.863 1.00 70.25 410 SER A O 1
ATOM 3232 N N . VAL A 1 411 ? 17.618 -19.520 -42.911 1.00 70.50 411 VAL A N 1
ATOM 3233 C CA . VAL A 1 411 ? 17.540 -19.619 -44.366 1.00 70.50 411 VAL A CA 1
ATOM 3234 C C . VAL A 1 411 ? 16.070 -19.737 -44.714 1.00 70.50 411 VAL A C 1
ATOM 3236 O O . VAL A 1 411 ? 15.459 -20.769 -44.454 1.00 70.50 411 VAL A O 1
ATOM 3239 N N . ASP A 1 412 ? 15.520 -18.673 -45.288 1.00 67.00 412 ASP A N 1
ATOM 3240 C CA . ASP A 1 412 ? 14.149 -18.649 -45.789 1.00 67.00 412 ASP A CA 1
ATOM 3241 C C . ASP A 1 412 ? 14.168 -18.214 -47.259 1.00 67.00 412 ASP A C 1
ATOM 3243 O O . ASP A 1 412 ? 14.927 -17.320 -47.640 1.00 67.00 412 ASP A O 1
ATOM 3247 N N . ASN A 1 413 ? 13.400 -18.898 -48.109 1.00 66.38 413 ASN A N 1
ATOM 3248 C CA . ASN A 1 413 ? 13.381 -18.699 -49.566 1.00 66.38 413 ASN A CA 1
ATOM 3249 C C . ASN A 1 413 ? 14.775 -18.623 -50.229 1.00 66.38 413 ASN A C 1
ATOM 3251 O O . ASN A 1 413 ? 15.022 -17.778 -51.086 1.00 66.38 413 ASN A O 1
ATOM 3255 N N . SER A 1 414 ? 15.705 -19.497 -49.824 1.00 67.69 414 SER A N 1
ATOM 3256 C CA . SER A 1 414 ? 17.085 -19.554 -50.347 1.00 67.69 414 SER A CA 1
ATOM 3257 C C . SER A 1 414 ? 17.939 -18.297 -50.111 1.00 67.69 414 SER A C 1
ATOM 3259 O O . SER A 1 414 ? 19.053 -18.220 -50.626 1.00 67.69 414 SER A O 1
ATOM 3261 N N . ILE A 1 415 ? 17.476 -17.353 -49.286 1.00 70.69 415 ILE A N 1
ATOM 3262 C CA . ILE A 1 415 ? 18.238 -16.177 -48.856 1.00 70.69 415 ILE A CA 1
ATOM 3263 C C . ILE A 1 415 ? 18.706 -16.412 -47.418 1.00 70.69 415 ILE A C 1
ATOM 3265 O O . ILE A 1 415 ? 17.916 -16.745 -46.532 1.00 70.69 415 ILE A O 1
ATOM 3269 N N . ARG A 1 416 ? 20.011 -16.251 -47.178 1.00 66.81 416 ARG A N 1
ATOM 3270 C CA . ARG A 1 416 ? 20.578 -16.292 -45.825 1.00 66.81 416 ARG A CA 1
ATOM 3271 C C . ARG A 1 416 ? 20.300 -14.965 -45.130 1.00 66.81 416 ARG A C 1
ATOM 3273 O O . ARG A 1 416 ? 20.717 -13.922 -45.620 1.00 66.81 416 ARG A O 1
ATOM 3280 N N . ARG A 1 417 ? 19.631 -15.016 -43.980 1.00 72.06 417 ARG A N 1
ATOM 3281 C CA . ARG A 1 417 ? 19.336 -13.850 -43.141 1.00 72.06 417 ARG A CA 1
ATOM 3282 C C . ARG A 1 417 ? 19.980 -14.033 -41.777 1.00 72.06 417 ARG A C 1
ATOM 3284 O O . ARG A 1 417 ? 19.909 -15.113 -41.184 1.00 72.06 417 ARG A O 1
ATOM 3291 N N . THR A 1 418 ? 20.611 -12.974 -41.286 1.00 71.75 418 THR A N 1
ATOM 3292 C CA . THR A 1 418 ? 21.224 -12.957 -39.956 1.00 71.75 418 THR A CA 1
ATOM 3293 C C . THR A 1 418 ? 20.356 -12.128 -39.025 1.00 71.75 418 THR A C 1
ATOM 3295 O O . THR A 1 418 ? 20.025 -10.989 -39.340 1.00 71.75 418 THR A O 1
ATOM 3298 N N . PHE A 1 419 ? 20.009 -12.690 -37.871 1.00 73.81 419 PHE A N 1
ATOM 3299 C CA . PHE A 1 419 ? 19.242 -12.010 -36.836 1.00 73.81 419 PHE A CA 1
ATOM 3300 C C . PHE A 1 419 ? 20.082 -11.837 -35.581 1.00 73.81 419 PHE A C 1
ATOM 3302 O O . PHE A 1 419 ? 20.755 -12.772 -35.145 1.00 73.81 419 PHE A O 1
ATOM 3309 N N . ILE A 1 420 ? 19.986 -10.665 -34.961 1.00 75.38 420 ILE A N 1
ATOM 3310 C CA . ILE A 1 420 ? 20.433 -10.439 -33.587 1.00 75.38 420 ILE A CA 1
ATOM 3311 C C . ILE A 1 420 ? 19.178 -10.402 -32.722 1.00 75.38 420 ILE A C 1
ATOM 331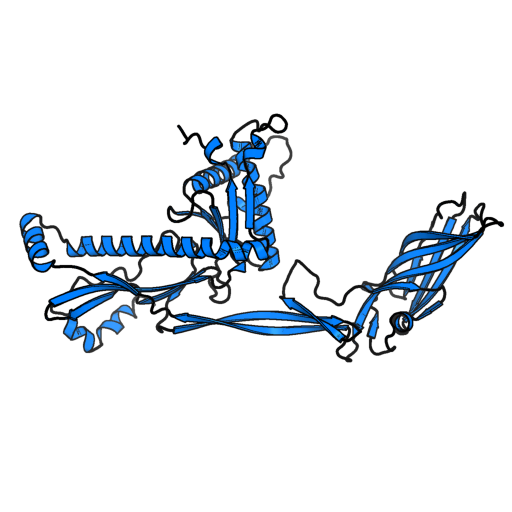3 O O . ILE A 1 420 ? 18.305 -9.565 -32.946 1.00 75.38 420 ILE A O 1
ATOM 3317 N N . LYS A 1 421 ? 19.071 -11.330 -31.767 1.00 74.94 421 LYS A N 1
ATOM 3318 C CA . LYS A 1 421 ? 17.879 -11.508 -30.934 1.00 74.94 421 LYS A CA 1
ATOM 3319 C C . LYS A 1 421 ? 18.181 -11.421 -29.442 1.00 74.94 421 LYS A C 1
ATOM 3321 O O . LYS A 1 421 ? 19.255 -11.815 -28.988 1.00 74.94 421 LYS A O 1
ATOM 3326 N N . SER A 1 422 ? 17.188 -10.975 -28.682 1.00 76.75 422 SER A N 1
ATOM 3327 C CA . SER A 1 422 ? 17.131 -11.002 -27.218 1.00 76.75 422 SER A CA 1
ATOM 3328 C C . SER A 1 422 ? 15.799 -11.603 -26.770 1.00 76.75 422 SER A C 1
ATOM 3330 O O . SER A 1 422 ? 14.769 -11.319 -27.371 1.00 76.75 422 SER A O 1
ATOM 3332 N N . ARG A 1 423 ? 15.814 -12.407 -25.702 1.00 80.06 423 ARG A N 1
ATOM 3333 C CA . ARG A 1 423 ? 14.633 -12.975 -25.038 1.00 80.06 423 ARG A CA 1
ATOM 3334 C C . ARG A 1 423 ? 14.611 -12.578 -23.574 1.00 80.06 423 ARG A C 1
ATOM 3336 O O . ARG A 1 423 ? 15.390 -13.091 -22.758 1.00 80.06 423 ARG A O 1
ATOM 3343 N N . THR A 1 424 ? 13.738 -11.630 -23.279 1.00 80.62 424 THR A N 1
ATOM 3344 C CA . THR A 1 424 ? 13.596 -10.999 -21.971 1.00 80.62 424 THR A CA 1
ATOM 3345 C C . THR A 1 424 ? 12.137 -10.663 -21.735 1.00 80.62 424 THR A C 1
ATOM 3347 O O . THR A 1 424 ? 11.449 -10.248 -22.657 1.00 80.62 424 THR A O 1
ATOM 3350 N N . TRP A 1 425 ? 11.688 -10.791 -20.493 1.00 85.75 425 TRP A N 1
ATOM 3351 C CA . TRP A 1 425 ? 10.403 -10.266 -20.050 1.00 85.75 425 TRP A CA 1
ATOM 3352 C C . TRP A 1 425 ? 10.626 -9.181 -19.012 1.00 85.75 425 TRP A C 1
ATOM 3354 O O . TRP A 1 425 ? 11.437 -9.362 -18.100 1.00 85.75 425 TRP A O 1
ATOM 3364 N N . ILE A 1 426 ? 9.892 -8.082 -19.129 1.00 87.00 426 ILE A N 1
ATOM 3365 C CA . ILE A 1 426 ? 9.865 -7.003 -18.149 1.00 87.00 426 ILE A CA 1
ATOM 3366 C C . ILE A 1 426 ? 8.427 -6.869 -17.664 1.00 87.00 426 ILE A C 1
ATOM 3368 O O . ILE A 1 426 ? 7.484 -6.896 -18.449 1.00 87.00 426 ILE A O 1
ATOM 3372 N N . GLY A 1 427 ? 8.238 -6.738 -16.355 1.00 85.94 427 GLY A N 1
ATOM 3373 C CA . GLY A 1 427 ? 6.899 -6.530 -15.834 1.00 85.94 427 GLY A CA 1
ATOM 3374 C C . GLY A 1 427 ? 6.839 -6.153 -14.369 1.00 85.94 427 GLY A C 1
ATOM 3375 O O . GLY A 1 427 ? 7.759 -6.392 -13.576 1.00 85.94 427 GLY A O 1
ATOM 3376 N N . LEU A 1 428 ? 5.707 -5.551 -14.009 1.00 87.06 428 LEU A N 1
ATOM 3377 C CA . LEU A 1 428 ? 5.397 -5.213 -12.632 1.00 87.06 428 LEU A CA 1
ATOM 3378 C C . LEU A 1 428 ? 5.000 -6.469 -11.881 1.00 87.06 428 LEU A C 1
ATOM 3380 O O . LEU A 1 428 ? 3.939 -7.061 -12.091 1.00 87.06 428 LEU A O 1
ATOM 3384 N N . VAL A 1 429 ? 5.873 -6.852 -10.956 1.00 83.50 429 VAL A N 1
ATOM 3385 C CA . VAL A 1 429 ? 5.546 -7.879 -9.997 1.00 83.50 429 VAL A CA 1
ATOM 3386 C C . VAL A 1 429 ? 4.641 -7.224 -8.952 1.00 83.50 429 VAL A C 1
ATOM 3388 O O . VAL A 1 429 ? 3.428 -7.375 -9.022 1.00 83.50 429 VAL A O 1
ATOM 3391 N N . ARG A 1 430 ? 5.141 -6.410 -8.030 1.00 82.75 430 ARG A N 1
ATOM 3392 C CA . ARG A 1 430 ? 4.266 -5.730 -7.057 1.00 82.75 430 ARG A CA 1
ATOM 3393 C C . ARG A 1 430 ? 3.838 -4.339 -7.532 1.00 82.75 430 ARG A C 1
ATOM 3395 O O . ARG A 1 430 ? 4.569 -3.397 -7.246 1.00 82.75 430 ARG A O 1
ATOM 3402 N N . PRO A 1 431 ? 2.666 -4.150 -8.172 1.00 83.31 431 PRO A N 1
ATOM 3403 C CA . PRO A 1 431 ? 2.234 -2.820 -8.601 1.00 83.31 431 PRO A CA 1
ATOM 3404 C C . PRO A 1 431 ? 2.018 -1.867 -7.420 1.00 83.31 431 PRO A C 1
ATOM 3406 O O . PRO A 1 431 ? 2.149 -0.663 -7.591 1.00 83.31 431 PRO A O 1
ATOM 3409 N N . GLU A 1 432 ? 1.742 -2.389 -6.218 1.00 81.56 432 GLU A N 1
ATOM 3410 C CA . GLU A 1 432 ? 1.650 -1.600 -4.987 1.00 81.56 432 GLU A CA 1
ATOM 3411 C C . GLU A 1 432 ? 2.989 -1.009 -4.526 1.00 81.56 432 GLU A C 1
ATOM 3413 O O . GLU A 1 432 ? 2.990 -0.078 -3.731 1.00 81.56 432 GLU A O 1
ATOM 3418 N N . GLY A 1 433 ? 4.128 -1.546 -4.979 1.00 83.38 433 GLY A N 1
ATOM 3419 C CA . GLY A 1 433 ? 5.476 -1.072 -4.638 1.00 83.38 433 GLY A CA 1
ATOM 3420 C C . GLY A 1 433 ? 5.938 0.150 -5.439 1.00 83.38 433 GLY A C 1
ATOM 3421 O O . GLY A 1 433 ? 7.092 0.563 -5.319 1.00 83.38 433 GLY A O 1
ATOM 3422 N N . HIS A 1 434 ? 5.042 0.713 -6.247 1.00 90.00 434 HIS A N 1
ATOM 3423 C CA . HIS A 1 434 ? 5.257 1.846 -7.134 1.00 90.00 434 HIS A CA 1
ATOM 3424 C C . HIS A 1 434 ? 4.381 3.022 -6.685 1.00 90.00 434 HIS A C 1
ATOM 3426 O O . HIS A 1 434 ? 3.221 2.829 -6.355 1.00 90.00 434 HIS A O 1
ATOM 3432 N N . GLY A 1 435 ? 4.917 4.238 -6.660 1.00 90.31 435 GLY A N 1
ATOM 3433 C CA . GLY A 1 435 ? 4.154 5.459 -6.396 1.00 90.31 435 GLY A CA 1
ATOM 3434 C C . GLY A 1 435 ? 4.453 6.508 -7.455 1.00 90.31 435 GLY A C 1
ATOM 3435 O O . GLY A 1 435 ? 5.534 6.494 -8.032 1.00 90.31 435 GLY A O 1
ATOM 3436 N N . VAL A 1 436 ? 3.515 7.418 -7.715 1.00 93.25 436 VAL A N 1
ATOM 3437 C CA . VAL A 1 436 ? 3.688 8.445 -8.754 1.00 93.25 436 VAL A CA 1
ATOM 3438 C C . VAL A 1 436 ? 3.302 9.821 -8.243 1.00 93.25 436 VAL A C 1
ATOM 3440 O O . VAL A 1 436 ? 2.261 10.001 -7.606 1.00 93.25 436 VAL A O 1
ATOM 3443 N N . ILE A 1 437 ? 4.133 10.803 -8.579 1.00 92.19 437 ILE A N 1
ATOM 3444 C CA . ILE A 1 437 ? 3.822 12.222 -8.458 1.00 92.19 437 ILE A CA 1
ATOM 3445 C C . ILE A 1 437 ? 3.853 12.831 -9.855 1.00 92.19 437 ILE A C 1
ATOM 3447 O O . ILE A 1 437 ? 4.848 12.702 -10.561 1.00 92.19 437 ILE A O 1
ATOM 3451 N N . ARG A 1 438 ? 2.772 13.510 -10.235 1.00 91.38 438 ARG A N 1
ATOM 3452 C CA . ARG A 1 438 ? 2.710 14.333 -11.444 1.00 91.38 438 ARG A CA 1
ATOM 3453 C C . ARG A 1 438 ? 2.870 15.802 -11.075 1.00 91.38 438 ARG A C 1
ATOM 3455 O O . ARG A 1 438 ? 2.123 16.305 -10.231 1.00 91.38 438 ARG A O 1
ATOM 3462 N N . LEU A 1 439 ? 3.806 16.486 -11.720 1.00 87.81 439 LEU A N 1
ATOM 3463 C CA . LEU A 1 439 ? 3.982 17.929 -11.595 1.00 87.81 439 LEU A CA 1
ATOM 3464 C C . LEU A 1 439 ? 3.190 18.648 -12.688 1.00 87.81 439 LEU A C 1
ATOM 3466 O O . LEU A 1 439 ? 3.340 18.352 -13.867 1.00 87.81 439 LEU A O 1
ATOM 3470 N N . LYS A 1 440 ? 2.362 19.624 -12.312 1.00 87.81 440 LYS A N 1
ATOM 3471 C CA . LYS A 1 440 ? 1.651 20.488 -13.266 1.00 87.81 440 LYS A CA 1
ATOM 3472 C C . LYS A 1 440 ? 2.227 21.896 -13.239 1.00 87.81 440 LYS A C 1
ATOM 3474 O O . LYS A 1 440 ? 2.566 22.412 -12.174 1.00 87.81 440 LYS A O 1
ATOM 3479 N N . ASN A 1 441 ? 2.296 22.516 -14.418 1.00 80.25 441 ASN A N 1
ATOM 3480 C CA . ASN A 1 441 ? 2.697 23.913 -14.610 1.00 80.25 441 ASN A CA 1
ATOM 3481 C C . ASN A 1 441 ? 4.117 24.246 -14.111 1.00 80.25 441 ASN A C 1
ATOM 3483 O O . ASN A 1 441 ? 4.400 25.387 -13.750 1.00 80.25 441 ASN A O 1
ATOM 3487 N N . TYR A 1 442 ? 5.020 23.260 -14.081 1.00 79.50 442 TYR A N 1
ATOM 3488 C CA . TYR A 1 442 ? 6.404 23.463 -13.641 1.00 79.50 442 TYR A CA 1
ATOM 3489 C C . TYR A 1 442 ? 7.257 24.198 -14.687 1.00 79.50 442 TYR A C 1
ATOM 3491 O O . TYR A 1 442 ? 8.177 24.928 -14.322 1.00 79.50 442 TYR A O 1
ATOM 3499 N N . GLU A 1 443 ? 6.917 24.069 -15.971 1.00 76.81 443 GLU A N 1
ATOM 3500 C CA . GLU A 1 443 ? 7.617 24.699 -17.100 1.00 76.81 443 GLU A CA 1
ATOM 3501 C C . GLU A 1 443 ? 7.691 26.227 -16.974 1.00 76.81 443 GLU A C 1
ATOM 3503 O O . GLU A 1 443 ? 8.729 26.826 -17.254 1.00 76.81 443 GLU A O 1
ATOM 3508 N N . ALA A 1 444 ? 6.630 26.855 -16.450 1.00 72.75 444 ALA A N 1
ATOM 3509 C CA . ALA A 1 444 ? 6.565 28.299 -16.213 1.00 72.75 444 ALA A CA 1
ATOM 3510 C C . ALA A 1 444 ? 7.679 28.811 -15.279 1.00 72.75 444 ALA A C 1
ATOM 3512 O O . ALA A 1 444 ? 8.026 29.991 -15.309 1.00 72.75 444 ALA A O 1
ATOM 3513 N N . PHE A 1 445 ? 8.254 27.927 -14.460 1.00 71.50 445 PHE A N 1
ATOM 3514 C CA . PHE A 1 445 ? 9.306 28.240 -13.498 1.00 71.50 445 PHE A CA 1
ATOM 3515 C C . PHE A 1 445 ? 10.708 27.830 -13.963 1.00 71.50 445 PHE A C 1
ATOM 3517 O O . PHE A 1 445 ? 11.689 28.250 -13.352 1.00 71.50 445 PHE A O 1
ATOM 3524 N N . LEU A 1 446 ? 10.831 27.035 -15.032 1.00 68.50 446 LEU A N 1
ATOM 3525 C CA . LEU A 1 446 ? 12.124 26.559 -15.535 1.00 68.50 446 LEU A CA 1
ATOM 3526 C C . LEU A 1 446 ? 12.819 27.535 -16.487 1.00 68.50 446 LEU A C 1
ATOM 3528 O O . LEU A 1 446 ? 13.969 27.307 -16.849 1.00 68.50 446 LEU A O 1
ATOM 3532 N N . SER A 1 447 ? 12.169 28.630 -16.895 1.00 57.22 447 SER A N 1
ATOM 3533 C CA . SER A 1 447 ? 12.690 29.603 -17.877 1.00 57.22 447 SER A CA 1
ATOM 3534 C C . SER A 1 447 ? 13.103 29.010 -19.238 1.00 57.22 447 SER A C 1
ATOM 3536 O O . SER A 1 447 ? 13.608 29.736 -20.084 1.00 57.22 447 SER A O 1
ATOM 3538 N N . MET A 1 448 ? 12.839 27.720 -19.484 1.00 52.00 448 MET A N 1
ATOM 3539 C CA . MET A 1 448 ? 13.112 27.022 -20.750 1.00 52.00 448 MET A CA 1
ATOM 3540 C C . MET A 1 448 ? 11.991 27.183 -21.792 1.00 52.00 448 MET A C 1
ATOM 3542 O O . MET A 1 448 ? 12.044 26.576 -22.855 1.00 52.00 448 MET A O 1
ATOM 3546 N N . GLY A 1 449 ? 10.988 28.015 -21.502 1.00 44.47 449 GLY A N 1
ATOM 3547 C CA . GLY A 1 449 ? 9.965 28.448 -22.451 1.00 44.47 449 GLY A CA 1
ATOM 3548 C C . GLY A 1 449 ? 10.199 29.889 -22.898 1.00 44.47 449 GLY A C 1
ATOM 3549 O O . GLY A 1 449 ? 9.488 30.786 -22.442 1.00 44.47 449 GLY A O 1
ATOM 3550 N N . ALA A 1 450 ? 11.202 30.102 -23.752 1.00 35.22 450 ALA A N 1
ATOM 3551 C CA . ALA A 1 450 ? 11.333 31.266 -24.630 1.00 35.22 450 ALA A CA 1
ATOM 3552 C C . ALA A 1 450 ? 12.050 30.854 -25.920 1.00 35.22 450 ALA A C 1
ATOM 3554 O O . ALA A 1 450 ? 13.168 30.300 -25.809 1.00 35.22 450 ALA A O 1
#

pLDDT: mean 76.84, std 16.08, range [25.84, 94.69]

Foldseek 3Di:
DVVVVVVVVCPDPVNVVQPPDDLDDPPPQFQQFLCVVQAQEAEDQDQKDKFKAKWKKKWQFAQVRDTDIDTDDFLPDDRAHDKDKDKDFQKDAPCVVVVHDQPQKFWDLVFKWWFWFWKWWALPPDTDTFIGTDTWHADPQFKTKDFQDDTPPWPFWTKMKIWGADRNRRIIHIAIGTPTDTNIDIGTGIIMMMTAMDGDPPPHSDMDMDIDIDMDMDRLQDKDKDWDPDCPVVQVVCCVPPVDRVSVVVVVVVSVVVSLVVLLVVQVQQVVLQVVCVVLVLEAEDELVVCVDPVHPDPDLLVSLVVVLVVVVVSQVSLCSGQVAGFAEKEAEDQVLVSLVVVLVVLVVVLPDPDDDDDDDDDSRVSNRHYYRYDNSHDHQKIKTATADNDSNRHQKYKYFNRNWDWDWDQDPNDIIIMIMGRIDIHGNDSSRMGMYGYHPSVVSSVPPD

Sequence (450 aa):
MLLEEANALMSSPEAIAYAVASFPMLVNIYADPILQKIVTVYPTDKPVMSIPRLRWTAKIIDEKGNVQEYMFPTATRMIRPDFKQFKVATSANLYAELGVAKGDFRISKRNFKVVSVDVKVDDGNTTEIVNVPIIALADARGNFAYDNLVVPGVEGGVYKVQGSVDFDTGTITWSLVTIEPGDKTVTPDKLEVKFRIFGNGNGRGVVRAYPRQDIIDVNADIEDSFEVENIEEVIQDWKSLFNVNIIAELKNFVKHQIKLNRDFEIAEILESNIPYLQTINQYREVDLSQFIGDNFKAANVLDVFKNIIPAINALVEQMRRTNNMEVQYLACGIDVAAILKSLQEYVVRFDKFEGTGGVKAGGTPDFAKLEIVESYAISPDLIHLLITNPTLSQSTLLMVTYKPLYILLSVDNSIRRTFIKSRTWIGLVRPEGHGVIRLKNYEAFLSMGA

Secondary structure (DSSP, 8-state):
--SSHHHHGGG-TTTGGGTTS-----S------GGGGGSEEEE-SSSEEEEEEEEEEEEEE-TT--EEEEEES-SSS--SPPPEEEEE-SEEEHHHHTT--BTTEEE-GGG-EEEEEEEEEE-SS-EEEEEEEEEEE--TTSEEEEEEEEPTT-SS-EEEEEEEEETTTTEEEEEEEEEE--SSEEEEEEEEEEE-EEESSSSSSEEEEEEEEEEEEEE--PEEEEEE---HHHHHHHHHHH---HHHHHHHHHHHHHHHHHHHHHHHHHHHTHHHHHHTT-EEEEEGGGGSSTTS--SSHHHHHHTHHHHHHHHHHHHHHHHS----EEEE-HHHHHHHHHHHHHHHHGGG----SS--TTS--GGGGSEEEE-TTS-TTEEEEE---SSTTT-SEEEEEEEEEEEEEEEETTEEEEEEEEEEEEEES-GGGEEEEEEES-HHHHS---